Protein AF-0000000078093756 (afdb_homodimer)

InterPro domains:
  IPR000308 14-3-3 protein [PIRSF000868] (29-261)
  IPR000308 14-3-3 protein [PR00305] (63-92)
  IPR000308 14-3-3 protein [PR00305] (112-136)
  IPR000308 14-3-3 protein [PR00305] (143-165)
  IPR000308 14-3-3 protein [PR00305] (178-204)
  IPR000308 14-3-3 protein [PR00305] (205-231)
  IPR000308 14-3-3 protein [PR00305] (232-261)
  IPR000308 14-3-3 protein [PTHR18860] (31-261)
  IPR023410 14-3-3 domain [PF00244] (37-259)
  IPR023410 14-3-3 domain [SM00101] (31-264)
  IPR036815 14-3-3 domain superfamily [G3DSA:1.20.190.20] (9-263)
  IPR036815 14-3-3 domain superfamily [SSF48445] (30-261)

Organism: Rosa chinensis (NCBI:txid74649)

Radius of gyration: 27.7 Å; Cα contacts (8 Å, |Δi|>4): 606; chains: 2; bounding box: 70×72×60 Å

Sequence (528 aa):
MEYSLWLYDYNTLNSPNSSYLRSTMGFATEREKLVYTAKLAQEAERYDEMVDAIKIVANLDVELTLEERSYLSFGYKNVVDARRSSWRILSSTEQTEGAKGNNIHMKHLKKYRQTVESEISIICRDIISVLDSHLIPSTSDGESTVHYHKMKGDFYRYLAEIKAGDEKEEAIKQSKKAYFKALTVAEAELPPTNPIRLGAALHLSILYHEFLNNPETACRLTKIAFEEGTAEINTLNNEPYKNTLMALKLLRENYSLWTSQLPHMEYSLWLYDYNTLNSPNSSYLRSTMGFATEREKLVYTAKLAQEAERYDEMVDAIKIVANLDVELTLEERSYLSFGYKNVVDARRSSWRILSSTEQTEGAKGNNIHMKHLKKYRQTVESEISIICRDIISVLDSHLIPSTSDGESTVHYHKMKGDFYRYLAEIKAGDEKEEAIKQSKKAYFKALTVAEAELPPTNPIRLGAALHLSILYHEFLNNPETACRLTKIAFEEGTAEINTLNNEPYKNTLMALKLLRENYSLWTSQLPH

pLDDT: mean 87.07, std 21.56, range [21.48, 98.88]

Structure (mmCIF, N/CA/C/O backbone):
data_AF-0000000078093756-model_v1
#
loop_
_entity.id
_entity.type
_entity.pdbx_description
1 polymer 'Putative 14-3-3 protein'
#
loop_
_atom_site.group_PDB
_atom_site.id
_atom_site.type_symbol
_atom_site.label_atom_id
_atom_site.label_alt_id
_atom_site.label_comp_id
_atom_site.label_asym_id
_atom_site.label_entity_id
_atom_site.label_seq_id
_atom_site.pdbx_PDB_ins_code
_atom_site.Cartn_x
_atom_site.Cartn_y
_atom_site.Cartn_z
_atom_site.occupancy
_atom_site.B_iso_or_equiv
_atom_site.auth_seq_id
_atom_site.auth_comp_id
_atom_site.auth_asym_id
_atom_site.auth_atom_id
_atom_site.pdbx_PDB_model_num
ATOM 1 N N . MET A 1 1 ? -11.438 14.32 -4.203 1 23.97 1 MET A N 1
ATOM 2 C CA . MET A 1 1 ? -10.094 13.773 -4.027 1 23.97 1 MET A CA 1
ATOM 3 C C . MET A 1 1 ? -9.086 14.883 -3.756 1 23.97 1 MET A C 1
ATOM 5 O O . MET A 1 1 ? -8.828 15.719 -4.621 1 23.97 1 MET A O 1
ATOM 9 N N . GLU A 1 2 ? -9.055 15.297 -2.502 1 26.83 2 GLU A N 1
ATOM 10 C CA . GLU A 1 2 ? -8.203 16.391 -2.027 1 26.83 2 GLU A CA 1
ATOM 11 C C . GLU A 1 2 ? -6.742 16.156 -2.381 1 26.83 2 GLU A C 1
ATOM 13 O O . GLU A 1 2 ? -6.188 15.094 -2.064 1 26.83 2 GLU A O 1
ATOM 18 N N . TYR A 1 3 ? -6.242 16.828 -3.395 1 27.91 3 TYR A N 1
ATOM 19 C CA . TYR A 1 3 ? -4.867 16.766 -3.875 1 27.91 3 TYR A CA 1
ATOM 20 C C . TYR A 1 3 ? -3.904 17.359 -2.859 1 27.91 3 TYR A C 1
ATOM 22 O O . TYR A 1 3 ? -3.898 18.578 -2.645 1 27.91 3 TYR A O 1
ATOM 30 N N . SER A 1 4 ? -3.672 16.719 -1.747 1 29.34 4 SER A N 1
ATOM 31 C CA . SER A 1 4 ? -2.672 17.203 -0.806 1 29.34 4 SER A CA 1
ATOM 32 C C . SER A 1 4 ? -1.271 17.156 -1.409 1 29.34 4 SER A C 1
ATOM 34 O O . SER A 1 4 ? -0.851 16.109 -1.923 1 29.34 4 SER A O 1
ATOM 36 N N . LEU A 1 5 ? -0.742 18.219 -1.81 1 31.59 5 LEU A N 1
ATOM 37 C CA . LEU A 1 5 ? 0.537 18.516 -2.445 1 31.59 5 LEU A CA 1
ATOM 38 C C . LEU A 1 5 ? 1.694 18.25 -1.49 1 31.59 5 LEU A C 1
ATOM 40 O O . LEU A 1 5 ? 1.826 18.906 -0.461 1 31.59 5 LEU A O 1
ATOM 44 N N . TRP A 1 6 ? 2.072 17.141 -1.176 1 31.34 6 TRP A N 1
ATOM 45 C CA . TRP A 1 6 ? 3.328 17.078 -0.435 1 31.34 6 TRP A CA 1
ATOM 46 C C . TRP A 1 6 ? 4.508 17.438 -1.334 1 31.34 6 TRP A C 1
ATOM 48 O O . TRP A 1 6 ? 4.75 16.766 -2.344 1 31.34 6 TRP A O 1
ATOM 58 N N . LEU A 1 7 ? 4.93 18.672 -1.421 1 26.09 7 LEU A N 1
ATOM 59 C CA . LEU A 1 7 ? 6 19.312 -2.176 1 26.09 7 LEU A CA 1
ATOM 60 C C . LEU A 1 7 ? 7.367 18.844 -1.681 1 26.09 7 LEU A C 1
ATOM 62 O O . LEU A 1 7 ? 7.684 18.984 -0.498 1 26.09 7 LEU A O 1
ATOM 66 N N . TYR A 1 8 ? 8.047 17.875 -2.26 1 25.58 8 TYR A N 1
ATOM 67 C CA . TYR A 1 8 ? 9.391 17.422 -1.918 1 25.58 8 TYR A CA 1
ATOM 68 C C . TYR A 1 8 ? 10.438 18.406 -2.408 1 25.58 8 TYR A C 1
ATOM 70 O O . TYR A 1 8 ? 10.523 18.703 -3.605 1 25.58 8 TYR A O 1
ATOM 78 N N . ASP A 1 9 ? 10.891 19.438 -1.608 1 22.97 9 ASP A N 1
ATOM 79 C CA . ASP A 1 9 ? 11.969 20.359 -1.961 1 22.97 9 ASP A CA 1
ATOM 80 C C . ASP A 1 9 ? 13.336 19.703 -1.77 1 22.97 9 ASP A C 1
ATOM 82 O O . ASP A 1 9 ? 13.727 19.391 -0.645 1 22.97 9 ASP A O 1
ATOM 86 N N . TYR A 1 10 ? 14.062 19.047 -2.697 1 22.27 10 TYR A N 1
ATOM 87 C CA . TYR A 1 10 ? 15.406 18.5 -2.607 1 22.27 10 TYR A CA 1
ATOM 88 C C . TYR A 1 10 ? 16.453 19.609 -2.682 1 22.27 10 TYR A C 1
ATOM 90 O O . TYR A 1 10 ? 16.766 20.094 -3.768 1 22.27 10 TYR A O 1
ATOM 98 N N . ASN A 1 11 ? 16.516 20.609 -1.753 1 22.81 11 ASN A N 1
ATOM 99 C CA . ASN A 1 11 ? 17.578 21.594 -1.824 1 22.81 11 ASN A CA 1
ATOM 100 C C . ASN A 1 11 ? 18.938 20.969 -1.5 1 22.81 11 ASN A C 1
ATOM 102 O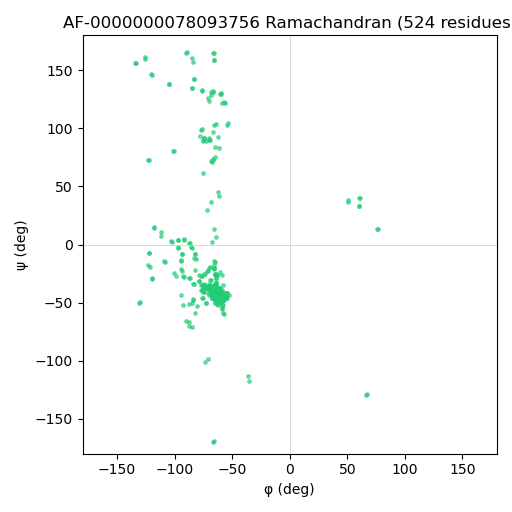 O . ASN A 1 11 ? 19.047 20.109 -0.616 1 22.81 11 ASN A O 1
ATOM 106 N N . THR A 1 12 ? 20.031 21.109 -2.295 1 21.48 12 THR A N 1
ATOM 107 C CA . THR A 1 12 ? 21.453 20.734 -2.307 1 21.48 12 THR A CA 1
ATOM 108 C C . THR A 1 12 ? 22.203 21.469 -1.196 1 21.48 12 THR A C 1
ATOM 110 O O . THR A 1 12 ? 22.453 22.672 -1.288 1 21.48 12 THR A O 1
ATOM 113 N N . LEU A 1 13 ? 22.078 21.156 0.071 1 22.5 13 LEU A N 1
ATOM 114 C CA . LEU A 1 13 ? 22.734 21.797 1.207 1 22.5 13 LEU A CA 1
ATOM 115 C C . LEU A 1 13 ? 24.25 21.703 1.084 1 22.5 13 LEU A C 1
ATOM 117 O O . LEU A 1 13 ? 24.781 20.641 0.742 1 22.5 13 LEU A O 1
ATOM 121 N N . ASN A 1 14 ? 24.984 22.812 1.24 1 21.72 14 ASN A N 1
ATOM 122 C CA . ASN A 1 14 ? 26.406 23.125 1.293 1 21.72 14 ASN A CA 1
ATOM 123 C C . ASN A 1 14 ? 27.047 22.594 2.57 1 21.72 14 ASN A C 1
ATOM 125 O O . ASN A 1 14 ? 26.438 22.625 3.641 1 21.72 14 ASN A O 1
ATOM 129 N N . SER A 1 15 ? 28.125 21.734 2.549 1 22.62 15 SER A N 1
ATOM 130 C CA . SER A 1 15 ? 28.953 20.953 3.457 1 22.62 15 SER A CA 1
ATOM 131 C C . SER A 1 15 ? 29.688 21.844 4.457 1 22.62 15 SER A C 1
ATOM 133 O O . SER A 1 15 ? 30.578 22.594 4.082 1 22.62 15 SER A O 1
ATOM 135 N N . PRO A 1 16 ? 29.031 22.281 5.637 1 22.39 16 PRO A N 1
ATOM 136 C CA . PRO A 1 16 ? 29.891 23.125 6.48 1 22.39 16 PRO A CA 1
ATOM 137 C C . PRO A 1 16 ? 31.078 22.344 7.066 1 22.39 16 PRO A C 1
ATOM 139 O O . PRO A 1 16 ? 31.078 21.109 7.047 1 22.39 16 PRO A O 1
ATOM 142 N N . ASN A 1 17 ? 31.969 22.953 8.133 1 22.97 17 ASN A N 1
ATOM 143 C CA . ASN A 1 17 ? 33.344 22.938 8.617 1 22.97 17 ASN A CA 1
ATOM 144 C C . ASN A 1 17 ? 33.562 21.781 9.594 1 22.97 17 ASN A C 1
ATOM 146 O O . ASN A 1 17 ? 32.625 21.328 10.25 1 22.97 17 ASN A O 1
ATOM 150 N N . SER A 1 18 ? 34.969 21.172 9.992 1 23.2 18 SER A N 1
ATOM 151 C CA . SER A 1 18 ? 35.781 19.984 10.234 1 23.2 18 SER A CA 1
ATOM 152 C C . SER A 1 18 ? 35.75 19.594 11.711 1 23.2 18 SER A C 1
ATOM 154 O O . SER A 1 18 ? 35.812 18.406 12.047 1 23.2 18 SER A O 1
ATOM 156 N N . SER A 1 19 ? 36 20.359 12.836 1 25.34 19 SER A N 1
ATOM 157 C CA . SER A 1 19 ? 36.844 20.031 13.992 1 25.34 19 SER A CA 1
ATOM 158 C C . SER A 1 19 ? 36.031 19.266 15.039 1 25.34 19 SER A C 1
ATOM 160 O O . SER A 1 19 ? 36.594 18.453 15.781 1 25.34 19 SER A O 1
ATOM 162 N N . TYR A 1 20 ? 35.031 19.812 15.711 1 28.39 20 TYR A N 1
ATOM 163 C CA . TYR A 1 20 ? 34.375 19.375 16.953 1 28.39 20 TYR A CA 1
ATOM 164 C C . TYR A 1 20 ? 33.75 18.016 16.781 1 28.39 20 TYR A C 1
ATOM 166 O O . TYR A 1 20 ? 32.531 17.906 16.641 1 28.39 20 TYR A O 1
ATOM 174 N N . LEU A 1 21 ? 34.375 16.984 16.109 1 25.34 21 LEU A N 1
ATOM 175 C CA . LEU A 1 21 ? 33.938 15.836 15.312 1 25.34 21 LEU A CA 1
ATOM 176 C C . LEU A 1 21 ? 33.969 14.562 16.141 1 25.34 21 LEU A C 1
ATOM 178 O O . LEU A 1 21 ? 33.375 13.555 15.766 1 25.34 21 LEU A O 1
ATOM 182 N N . ARG A 1 22 ? 34.812 14.406 17.266 1 31.42 22 ARG A N 1
ATOM 183 C CA . ARG A 1 22 ? 35.125 13.016 17.625 1 31.42 22 ARG A CA 1
ATOM 184 C C . ARG A 1 22 ? 34.031 12.438 18.516 1 31.42 22 ARG A C 1
ATOM 186 O O . ARG A 1 22 ? 33.656 11.273 18.375 1 31.42 22 ARG A O 1
ATOM 193 N N . SER A 1 23 ? 33.906 12.891 19.844 1 33.28 23 SER A N 1
ATOM 194 C CA . SER A 1 23 ? 33.062 12.32 20.859 1 33.28 23 SER A CA 1
ATOM 195 C C . SER A 1 23 ? 31.594 12.312 20.422 1 33.28 23 SER A C 1
ATOM 197 O O . SER A 1 23 ? 30.812 11.492 20.891 1 33.28 23 SER A O 1
ATOM 199 N N . THR A 1 24 ? 30.844 13.273 19.609 1 35.28 24 THR A N 1
ATOM 200 C CA . THR A 1 24 ? 29.672 13.688 18.844 1 35.28 24 THR A CA 1
ATOM 201 C C . THR A 1 24 ? 29.531 12.852 17.578 1 35.28 24 THR A C 1
ATOM 203 O O . THR A 1 24 ? 28.609 13.062 16.797 1 35.28 24 THR A O 1
ATOM 206 N N . MET A 1 25 ? 30.312 11.93 17.297 1 39.5 25 MET A N 1
ATOM 207 C CA . MET A 1 25 ? 30.531 11.055 16.156 1 39.5 25 MET A CA 1
ATOM 208 C C . MET A 1 25 ? 29.609 9.836 16.219 1 39.5 25 MET A C 1
ATOM 210 O O . MET A 1 25 ? 29.094 9.398 15.195 1 39.5 25 MET A O 1
ATOM 214 N N . GLY A 1 26 ? 29.641 9.164 17.469 1 41.94 26 GLY A N 1
ATOM 215 C CA . GLY A 1 26 ? 28.844 7.969 17.672 1 41.94 26 GLY A CA 1
ATOM 216 C C . GLY A 1 26 ? 27.359 8.203 17.438 1 41.94 26 GLY A C 1
ATOM 217 O O . GLY A 1 26 ? 26.688 7.371 16.812 1 41.94 26 GLY A O 1
ATOM 218 N N . PHE A 1 27 ? 26.766 9.156 18.234 1 45.47 27 PHE A N 1
ATOM 219 C CA . PHE A 1 27 ? 25.375 9.578 18.109 1 45.47 27 PHE A CA 1
ATOM 220 C C . PHE A 1 27 ? 25.078 10.031 16.688 1 45.47 27 PHE A C 1
ATOM 222 O O . PHE A 1 27 ? 24 9.766 16.156 1 45.47 27 PHE A O 1
ATOM 229 N N . ALA A 1 28 ? 26.062 10.812 16.078 1 53.06 28 ALA A N 1
ATOM 230 C CA . ALA A 1 28 ? 25.953 11.273 14.695 1 53.06 28 ALA A CA 1
ATOM 231 C C . ALA A 1 28 ? 25.875 10.094 13.734 1 53.06 28 ALA A C 1
ATOM 233 O O . ALA A 1 28 ? 25.078 10.102 12.789 1 53.06 28 ALA A O 1
ATOM 234 N N . THR A 1 29 ? 26.5 8.922 14.406 1 75.31 29 THR A N 1
ATOM 235 C CA . THR A 1 29 ? 26.547 7.766 13.523 1 75.31 29 THR A CA 1
ATOM 236 C C . THR A 1 29 ? 25.234 6.996 13.555 1 75.31 29 THR A C 1
ATOM 238 O O . THR A 1 29 ? 24.734 6.562 12.508 1 75.31 29 THR A O 1
ATOM 241 N N . GLU A 1 30 ? 24.594 7.008 14.867 1 87.62 30 GLU A N 1
ATOM 242 C CA . GLU A 1 30 ? 23.312 6.305 14.961 1 87.62 30 GLU A CA 1
ATOM 243 C C . GLU A 1 30 ? 22.188 7.094 14.297 1 87.62 30 GLU A C 1
ATOM 245 O O . GLU A 1 30 ? 21.344 6.52 13.617 1 87.62 30 GLU A O 1
ATOM 250 N N . ARG A 1 31 ? 22.281 8.43 14.477 1 93.81 31 ARG A N 1
ATOM 251 C CA . ARG A 1 31 ? 21.312 9.305 13.82 1 93.81 31 ARG A CA 1
ATOM 252 C C . ARG A 1 31 ? 21.391 9.18 12.305 1 93.81 31 ARG A C 1
ATOM 254 O O . ARG A 1 31 ? 20.359 9.055 11.633 1 93.81 31 ARG A O 1
ATOM 261 N N . GLU A 1 32 ? 22.547 9.125 11.867 1 92.38 32 GLU A N 1
ATOM 262 C CA . GLU A 1 32 ? 22.75 9 10.43 1 92.38 32 GLU A CA 1
ATOM 263 C C . GLU A 1 32 ? 22.234 7.668 9.906 1 92.38 32 GLU A C 1
ATOM 265 O O . GLU A 1 32 ? 21.656 7.602 8.82 1 92.38 32 GLU A O 1
ATOM 270 N N . LYS A 1 33 ? 22.453 6.68 10.711 1 92.31 33 LYS A N 1
ATOM 271 C CA . LYS A 1 33 ? 21.969 5.355 10.328 1 92.31 33 LYS A CA 1
ATOM 272 C C . LYS A 1 33 ? 20.438 5.32 10.289 1 92.31 33 LYS A C 1
ATOM 274 O O . LYS A 1 33 ? 19.844 4.711 9.398 1 92.31 33 LYS A O 1
ATOM 279 N N . LEU A 1 34 ? 19.828 5.938 11.25 1 96.06 34 LEU A N 1
ATOM 280 C CA . LEU A 1 34 ? 18.375 5.996 11.312 1 96.06 34 LEU A CA 1
ATOM 281 C C . LEU A 1 34 ? 17.812 6.773 10.133 1 96.06 34 LEU A C 1
ATOM 283 O O . LEU A 1 34 ? 16.812 6.363 9.539 1 96.06 34 LEU A O 1
ATOM 287 N N . VAL A 1 35 ? 18.453 7.867 9.805 1 96.88 35 VAL A N 1
ATOM 288 C CA . VAL A 1 35 ? 18.016 8.68 8.672 1 96.88 35 VAL A CA 1
ATOM 289 C C . VAL A 1 35 ? 18.203 7.895 7.375 1 96.88 35 VAL A C 1
ATOM 291 O O . VAL A 1 35 ? 17.328 7.922 6.5 1 96.88 35 VAL A O 1
ATOM 294 N N . TYR A 1 36 ? 19.281 7.184 7.312 1 95.44 36 TYR A N 1
ATOM 295 C CA . TYR A 1 36 ? 19.531 6.355 6.137 1 95.44 36 TYR A CA 1
ATOM 296 C C . TYR A 1 36 ? 18.5 5.238 6.031 1 95.44 36 TYR A C 1
ATOM 298 O O . TYR A 1 36 ? 18.016 4.926 4.938 1 95.44 36 TYR A O 1
ATOM 306 N N . THR A 1 37 ? 18.141 4.641 7.133 1 96.56 37 THR A N 1
ATOM 307 C CA . THR A 1 37 ? 17.094 3.615 7.164 1 96.56 37 THR A CA 1
ATOM 308 C C . THR A 1 37 ? 15.766 4.18 6.688 1 96.56 37 THR A C 1
ATOM 310 O O . THR A 1 37 ? 15.039 3.527 5.934 1 96.56 37 THR A O 1
ATOM 313 N N . ALA A 1 38 ? 15.445 5.348 7.137 1 97.94 38 ALA A N 1
ATOM 314 C CA . ALA A 1 38 ? 14.211 6.004 6.707 1 97.94 38 ALA A CA 1
ATOM 315 C C . ALA A 1 38 ? 14.203 6.223 5.199 1 97.94 38 ALA A C 1
ATOM 317 O O . ALA A 1 38 ? 13.172 6.039 4.543 1 97.94 38 ALA A O 1
ATOM 318 N N . LYS A 1 39 ? 15.32 6.613 4.691 1 97.25 39 LYS A N 1
ATOM 319 C CA . LYS A 1 39 ? 15.445 6.809 3.25 1 97.25 39 LYS A CA 1
ATOM 320 C C . LYS A 1 39 ? 15.188 5.512 2.492 1 97.25 39 LYS A C 1
ATOM 322 O O . LYS A 1 39 ? 14.422 5.488 1.532 1 97.25 39 LYS A O 1
ATOM 327 N N . LEU A 1 40 ? 15.82 4.406 2.936 1 97.12 40 LEU A N 1
ATOM 328 C CA . LEU A 1 40 ? 15.648 3.107 2.299 1 97.12 40 LEU A CA 1
ATOM 329 C C . LEU A 1 40 ? 14.195 2.65 2.387 1 97.12 40 LEU A C 1
ATOM 331 O O . LEU A 1 40 ? 13.641 2.13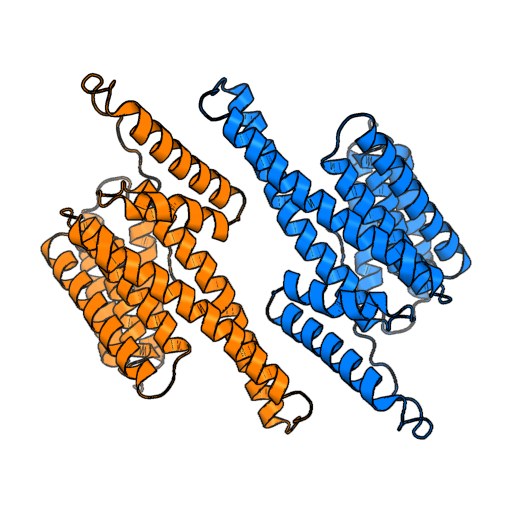1 1.415 1 97.12 40 LEU A O 1
ATOM 335 N N . ALA A 1 41 ? 13.625 2.85 3.533 1 98.25 41 ALA A N 1
ATOM 336 C CA . ALA A 1 41 ? 12.234 2.449 3.746 1 98.25 41 ALA A CA 1
ATOM 337 C C . ALA A 1 41 ? 11.297 3.23 2.836 1 98.25 41 ALA A C 1
ATOM 339 O O . ALA A 1 41 ? 10.32 2.678 2.314 1 98.25 41 ALA A O 1
ATOM 340 N N . GLN A 1 42 ? 11.555 4.5 2.668 1 98.12 42 GLN A N 1
ATOM 341 C CA . GLN A 1 42 ? 10.758 5.309 1.751 1 98.12 42 GLN A CA 1
ATOM 342 C C . GLN A 1 42 ? 10.844 4.773 0.325 1 98.12 42 GLN A C 1
ATOM 344 O O . GLN A 1 42 ? 9.82 4.586 -0.338 1 98.12 42 GLN A O 1
ATOM 349 N N . GLU A 1 43 ? 12.055 4.488 -0.093 1 97.19 43 GLU A N 1
ATOM 350 C CA . GLU A 1 43 ? 12.273 3.986 -1.447 1 97.19 43 GLU A CA 1
ATOM 351 C C . GLU A 1 43 ? 11.602 2.629 -1.646 1 97.19 43 GLU A C 1
ATOM 353 O O . GLU A 1 43 ? 11.062 2.348 -2.719 1 97.19 43 GLU A O 1
ATOM 358 N N . ALA A 1 44 ? 11.633 1.86 -0.617 1 97.81 44 ALA A N 1
ATOM 359 C CA . ALA A 1 44 ? 11.062 0.517 -0.672 1 97.81 44 ALA A CA 1
ATOM 360 C C . ALA A 1 44 ? 9.578 0.537 -0.336 1 97.81 44 ALA A C 1
ATOM 362 O O . ALA A 1 44 ? 8.938 -0.516 -0.245 1 97.81 44 ALA A O 1
ATOM 363 N N . GLU A 1 45 ? 9.016 1.694 -0.083 1 97.69 45 GLU A N 1
ATOM 364 C CA . GLU A 1 45 ? 7.605 1.926 0.215 1 97.69 45 GLU A CA 1
ATOM 365 C C . GLU A 1 45 ? 7.176 1.174 1.472 1 97.69 45 GLU A C 1
ATOM 367 O O . GLU A 1 45 ? 6.102 0.574 1.505 1 97.69 45 GLU A O 1
ATOM 372 N N . ARG A 1 46 ? 8.07 1.064 2.361 1 98 46 ARG A N 1
ATOM 373 C CA . ARG A 1 46 ? 7.816 0.501 3.684 1 98 46 ARG A CA 1
ATOM 374 C C . ARG A 1 46 ? 7.66 1.604 4.727 1 98 46 ARG A C 1
ATOM 376 O O . ARG A 1 46 ? 8.531 1.785 5.578 1 98 46 ARG A O 1
ATOM 383 N N . TYR A 1 47 ? 6.543 2.197 4.801 1 98.31 47 TYR A N 1
ATOM 384 C CA . TYR A 1 47 ? 6.344 3.475 5.477 1 98.31 47 TYR A CA 1
ATOM 385 C C . TYR A 1 47 ? 6.254 3.285 6.984 1 98.31 47 TYR A C 1
ATOM 387 O O . TYR A 1 47 ? 6.676 4.156 7.75 1 98.31 47 TYR A O 1
ATOM 395 N N . ASP A 1 48 ? 5.734 2.143 7.449 1 97.56 48 ASP A N 1
ATOM 396 C CA . ASP A 1 48 ? 5.719 1.899 8.883 1 97.56 48 ASP A CA 1
ATOM 397 C C . ASP A 1 48 ? 7.137 1.88 9.453 1 97.56 48 ASP A C 1
ATOM 399 O O . ASP A 1 48 ? 7.402 2.482 10.5 1 97.56 48 ASP A O 1
ATOM 403 N N . GLU A 1 49 ? 7.996 1.248 8.75 1 97.62 49 GLU A N 1
ATOM 404 C CA . GLU A 1 49 ? 9.391 1.188 9.18 1 97.62 49 GLU A CA 1
ATOM 405 C C . GLU A 1 49 ? 10.062 2.555 9.07 1 97.62 49 GLU A C 1
ATOM 407 O O . GLU A 1 49 ? 10.93 2.893 9.875 1 97.62 49 GLU A O 1
ATOM 412 N N . MET A 1 50 ? 9.664 3.258 7.992 1 98.12 50 MET A N 1
ATOM 413 C CA . MET A 1 50 ? 10.156 4.625 7.832 1 98.12 50 MET A CA 1
ATOM 414 C C . MET A 1 50 ? 9.844 5.465 9.062 1 98.12 50 MET A C 1
ATOM 416 O O . MET A 1 50 ? 10.734 6.121 9.617 1 98.12 50 MET A O 1
ATOM 420 N N . VAL A 1 51 ? 8.609 5.355 9.547 1 98.56 51 VAL A N 1
ATOM 421 C CA . VAL A 1 51 ? 8.156 6.121 10.703 1 98.56 51 VAL A CA 1
ATOM 422 C C . VAL A 1 51 ? 8.891 5.652 11.953 1 98.56 51 VAL A C 1
ATOM 424 O O . VAL A 1 51 ? 9.336 6.473 12.766 1 98.56 51 VAL A O 1
ATOM 427 N N . ASP A 1 52 ? 9.086 4.328 12.125 1 98.06 52 ASP A N 1
ATOM 428 C CA . ASP A 1 52 ? 9.789 3.785 13.289 1 98.06 52 ASP A CA 1
ATOM 429 C C . ASP A 1 52 ? 11.195 4.367 13.398 1 98.06 52 ASP A C 1
ATOM 431 O O . ASP A 1 52 ? 11.633 4.734 14.492 1 98.06 52 ASP A O 1
ATOM 435 N N . ALA A 1 53 ? 11.844 4.473 12.258 1 97.69 53 ALA A N 1
ATOM 436 C CA . ALA A 1 53 ? 13.227 4.949 12.242 1 97.69 53 ALA A CA 1
ATOM 437 C C . ALA A 1 53 ? 13.289 6.445 12.523 1 97.69 53 ALA A C 1
ATOM 439 O O . ALA A 1 53 ? 14.039 6.887 13.398 1 97.69 53 ALA A O 1
ATOM 440 N N . ILE A 1 54 ? 12.5 7.219 11.805 1 98.25 54 ILE A N 1
ATOM 441 C CA . ILE A 1 54 ? 12.625 8.672 11.875 1 98.25 54 ILE A CA 1
ATOM 442 C C . ILE A 1 54 ? 12.055 9.18 13.195 1 98.25 54 ILE A C 1
ATOM 444 O O . ILE A 1 54 ? 12.445 10.242 13.68 1 98.25 54 ILE A O 1
ATOM 448 N N . LYS A 1 55 ? 11.141 8.453 13.781 1 98.25 55 LYS A N 1
ATOM 449 C CA . LYS A 1 55 ? 10.562 8.844 15.062 1 98.25 55 LYS A CA 1
ATOM 450 C C . LYS A 1 55 ? 11.617 8.836 16.172 1 98.25 55 LYS A C 1
ATOM 452 O O . LYS A 1 55 ? 11.578 9.672 17.078 1 98.25 55 LYS A O 1
ATOM 457 N N . ILE A 1 56 ? 12.5 7.887 16.109 1 98 56 ILE A N 1
ATOM 458 C CA . ILE A 1 56 ? 13.586 7.836 17.094 1 98 56 ILE A CA 1
ATOM 459 C C . ILE A 1 56 ? 14.391 9.125 17.031 1 98 56 ILE A C 1
ATOM 461 O O . ILE A 1 56 ? 14.734 9.703 18.062 1 98 56 ILE A O 1
ATOM 465 N N . VAL A 1 57 ? 14.648 9.594 15.789 1 97.5 57 VAL A N 1
ATOM 466 C CA . VAL A 1 57 ? 15.383 10.836 15.594 1 97.5 57 VAL A CA 1
ATOM 467 C C . VAL A 1 57 ? 14.562 12.008 16.141 1 97.5 57 VAL A C 1
ATOM 469 O O . VAL A 1 57 ? 15.109 12.898 16.797 1 97.5 57 VAL A O 1
ATOM 472 N N . ALA A 1 58 ? 13.266 12 15.906 1 97.81 58 ALA A N 1
ATOM 473 C CA . ALA A 1 58 ? 12.375 13.078 16.328 1 97.81 58 ALA A CA 1
ATOM 474 C C . ALA A 1 58 ? 12.297 13.164 17.844 1 97.81 58 ALA A C 1
ATOM 476 O O . ALA A 1 58 ? 11.984 14.219 18.406 1 97.81 58 ALA A O 1
ATOM 477 N N . ASN A 1 59 ? 12.641 12.078 18.531 1 97.44 59 ASN A N 1
ATOM 478 C CA . ASN A 1 59 ? 12.516 12.016 19.984 1 97.44 59 ASN A CA 1
ATOM 479 C C . ASN A 1 59 ? 13.805 12.453 20.688 1 97.44 59 ASN A C 1
ATOM 481 O O . ASN A 1 59 ? 13.891 12.438 21.906 1 97.44 59 ASN A O 1
ATOM 485 N N . LEU A 1 60 ? 14.789 12.914 19.906 1 95.5 60 LEU A N 1
ATOM 486 C CA . LEU A 1 60 ? 16.094 13.273 20.469 1 95.5 60 LEU A CA 1
ATOM 487 C C . LEU A 1 60 ? 16.078 14.711 21 1 95.5 60 LEU A C 1
ATOM 489 O O . LEU A 1 60 ? 17.062 15.18 21.547 1 95.5 60 LEU A O 1
ATOM 493 N N . ASP A 1 61 ? 14.992 15.445 20.844 1 94.69 61 ASP A N 1
ATOM 494 C CA . ASP A 1 61 ? 14.828 16.812 21.312 1 94.69 61 ASP A CA 1
ATOM 495 C C . ASP A 1 61 ? 15.852 17.734 20.656 1 94.69 61 ASP A C 1
ATOM 497 O O . ASP A 1 61 ? 16.5 18.547 21.328 1 94.69 61 ASP A O 1
ATOM 501 N N . VAL A 1 62 ? 16.094 17.531 19.391 1 93.12 62 VAL A N 1
ATOM 502 C CA . VAL A 1 62 ? 16.953 18.391 18.578 1 93.12 62 VAL A CA 1
ATOM 503 C C . VAL A 1 62 ? 16.203 18.859 17.344 1 93.12 62 VAL A C 1
ATOM 505 O O . VAL A 1 62 ? 15.188 18.25 16.969 1 93.12 62 VAL A O 1
ATOM 508 N N . GLU A 1 63 ? 16.719 19.906 16.812 1 94.88 63 GLU A N 1
ATOM 509 C CA . GLU A 1 63 ? 16.156 20.406 15.555 1 94.88 63 GLU A CA 1
ATOM 510 C C . GLU A 1 63 ? 16.406 19.422 14.414 1 94.88 63 GLU A C 1
ATOM 512 O O . GLU A 1 63 ? 17.531 18.922 14.25 1 94.88 63 GLU A O 1
ATOM 517 N N . LEU A 1 64 ? 15.359 19.141 13.703 1 96.38 64 LEU A N 1
ATOM 518 C CA . LEU A 1 64 ? 15.5 18.25 12.562 1 96.38 64 LEU A CA 1
ATOM 519 C C . LEU A 1 64 ? 15.984 19 11.328 1 96.38 64 LEU A C 1
ATOM 521 O O . LEU A 1 64 ? 15.609 20.156 11.125 1 96.38 64 LEU A O 1
ATOM 525 N N . THR A 1 65 ? 16.844 18.328 10.57 1 94.81 65 THR A N 1
ATOM 526 C CA . THR A 1 65 ? 17.172 18.875 9.266 1 94.81 65 THR A CA 1
ATOM 527 C C . THR A 1 65 ? 15.953 18.859 8.344 1 94.81 65 THR A C 1
ATOM 529 O O . THR A 1 65 ? 14.945 18.234 8.656 1 94.81 65 THR A O 1
ATOM 532 N N . LEU A 1 66 ? 15.992 19.578 7.277 1 93.56 66 LEU A N 1
ATOM 533 C CA . LEU A 1 66 ? 14.906 19.609 6.297 1 93.56 66 LEU A CA 1
ATOM 534 C C . LEU A 1 66 ? 14.57 18.203 5.816 1 93.56 66 LEU A C 1
ATOM 536 O O . LEU A 1 66 ? 13.398 17.844 5.695 1 93.56 66 LEU A O 1
ATOM 540 N N . GLU A 1 67 ? 15.547 17.406 5.57 1 95.56 67 GLU A N 1
ATOM 541 C CA . GLU A 1 67 ? 15.367 16.031 5.094 1 95.56 67 GLU A CA 1
ATOM 542 C C . GLU A 1 67 ? 14.68 15.164 6.148 1 95.56 67 GLU A C 1
ATOM 544 O O . GLU A 1 67 ? 13.742 14.43 5.836 1 95.56 67 GLU A O 1
ATOM 549 N N . GLU A 1 68 ? 15.148 15.266 7.316 1 97.06 68 GLU A N 1
ATOM 550 C CA . GLU A 1 68 ? 14.578 14.492 8.422 1 97.06 68 GLU A CA 1
ATOM 551 C C . GLU A 1 68 ? 13.117 14.867 8.656 1 97.06 68 GLU A C 1
ATOM 553 O O . GLU A 1 68 ? 12.266 13.992 8.836 1 97.06 68 GLU A O 1
ATOM 558 N N . ARG A 1 69 ? 12.844 16.141 8.625 1 97.12 69 ARG A N 1
ATOM 559 C CA . ARG A 1 69 ? 11.484 16.641 8.805 1 97.12 69 ARG A CA 1
ATOM 560 C C . ARG A 1 69 ? 10.57 16.141 7.688 1 97.12 69 ARG A C 1
ATOM 562 O O . ARG A 1 69 ? 9.422 15.75 7.941 1 97.12 69 ARG A O 1
ATOM 569 N N . SER A 1 70 ? 11.086 16.125 6.531 1 96.38 70 SER A N 1
ATOM 570 C CA . SER A 1 70 ? 10.328 15.633 5.383 1 96.38 70 SER A CA 1
ATOM 571 C C . SER A 1 70 ? 10.008 14.148 5.527 1 96.38 70 SER A C 1
ATOM 573 O O . SER A 1 70 ? 8.883 13.719 5.238 1 96.38 70 SER A O 1
ATOM 575 N N . TYR A 1 71 ? 11.008 13.344 5.961 1 98 71 TYR A N 1
ATOM 576 C CA . TYR A 1 71 ? 10.773 11.922 6.184 1 98 71 TYR A CA 1
ATOM 577 C C . TYR A 1 71 ? 9.688 11.703 7.23 1 98 71 TYR A C 1
ATOM 579 O O . TYR A 1 71 ? 8.836 10.828 7.07 1 98 71 TYR A O 1
ATOM 587 N N . LEU A 1 72 ? 9.75 12.508 8.258 1 98.31 72 LEU A N 1
ATOM 588 C CA . LEU A 1 72 ? 8.773 12.375 9.336 1 98.31 72 LEU A CA 1
ATOM 589 C C . LEU A 1 72 ? 7.367 12.656 8.828 1 98.31 72 LEU A C 1
ATOM 591 O O . LEU A 1 72 ? 6.461 11.844 9.023 1 98.31 72 LEU A O 1
ATOM 595 N N . SER A 1 73 ? 7.195 13.773 8.164 1 98.06 73 SER A N 1
ATOM 596 C CA . SER A 1 73 ? 5.875 14.164 7.68 1 98.06 73 SER A CA 1
ATOM 597 C C . SER A 1 73 ? 5.363 13.203 6.617 1 98.06 73 SER A C 1
ATOM 599 O O . SER A 1 73 ? 4.203 12.789 6.652 1 98.06 73 SER A O 1
ATOM 601 N N . PHE A 1 74 ? 6.285 12.82 5.746 1 97.94 74 PHE A N 1
ATOM 602 C CA . PHE A 1 74 ? 5.93 11.922 4.656 1 97.94 74 PHE A CA 1
ATOM 603 C C . PHE A 1 74 ? 5.551 10.539 5.191 1 97.94 74 PHE A C 1
ATOM 605 O O . PHE A 1 74 ? 4.562 9.953 4.758 1 97.94 74 PHE A O 1
ATOM 612 N N . GLY A 1 75 ? 6.309 10.031 6.062 1 98.5 75 GLY A N 1
ATOM 613 C CA . GLY A 1 75 ? 6.043 8.727 6.645 1 98.5 75 GLY A CA 1
ATOM 614 C C . GLY A 1 75 ? 4.699 8.648 7.344 1 98.5 75 GLY A C 1
ATOM 615 O O . GLY A 1 75 ? 3.881 7.781 7.023 1 98.5 75 GLY A O 1
ATOM 616 N N . TYR A 1 76 ? 4.48 9.539 8.266 1 98.69 76 TYR A N 1
ATOM 617 C CA . TYR A 1 76 ? 3.229 9.531 9.016 1 98.69 76 TYR A CA 1
ATOM 618 C C . TYR A 1 76 ? 2.037 9.75 8.094 1 98.69 76 TYR A C 1
ATOM 620 O O . TYR A 1 76 ? 0.968 9.164 8.297 1 98.69 76 TYR A O 1
ATOM 628 N N . LYS A 1 77 ? 2.207 10.586 7.125 1 98.44 77 LYS A N 1
ATOM 629 C CA . LYS A 1 77 ? 1.122 10.836 6.18 1 98.44 77 LYS A CA 1
ATOM 630 C C . LYS A 1 77 ? 0.733 9.555 5.441 1 98.44 77 LYS A C 1
ATOM 632 O O . LYS A 1 77 ? -0.452 9.234 5.332 1 98.44 77 LYS A O 1
ATOM 637 N N . ASN A 1 78 ? 1.688 8.828 4.938 1 98.31 78 ASN A N 1
ATOM 638 C CA . ASN A 1 78 ? 1.403 7.609 4.188 1 98.31 78 ASN A CA 1
ATOM 639 C C . ASN A 1 78 ? 0.772 6.539 5.078 1 98.31 78 ASN A C 1
ATOM 641 O O . ASN A 1 78 ? -0.163 5.855 4.66 1 98.31 78 ASN A O 1
ATOM 645 N N . VAL A 1 79 ? 1.294 6.438 6.258 1 98.5 79 VAL A N 1
ATOM 646 C CA . VAL A 1 79 ? 0.784 5.426 7.176 1 98.5 79 VAL A CA 1
ATOM 647 C C . VAL A 1 79 ? -0.67 5.73 7.527 1 98.5 79 VAL A C 1
ATOM 649 O O . VAL A 1 79 ? -1.524 4.84 7.488 1 98.5 79 VAL A O 1
ATOM 652 N N . VAL A 1 80 ? -0.963 6.988 7.785 1 98.69 80 VAL A N 1
ATOM 653 C CA . VAL A 1 80 ? -2.322 7.332 8.195 1 98.69 80 VAL A CA 1
ATOM 654 C C . VAL A 1 80 ? -3.248 7.312 6.98 1 98.69 80 VAL A C 1
ATOM 656 O O . VAL A 1 80 ? -4.418 6.938 7.094 1 98.69 80 VAL A O 1
ATOM 659 N N . ASP A 1 81 ? -2.764 7.695 5.848 1 98.31 81 ASP A N 1
ATOM 660 C CA . ASP A 1 81 ? -3.58 7.742 4.641 1 98.31 81 ASP A CA 1
ATOM 661 C C . ASP A 1 81 ? -4.07 6.348 4.258 1 98.31 81 ASP A C 1
ATOM 663 O O . ASP A 1 81 ? -5.211 6.188 3.812 1 98.31 81 ASP A O 1
ATOM 667 N N . ALA A 1 82 ? -3.203 5.395 4.402 1 97.75 82 ALA A N 1
ATOM 668 C CA . ALA A 1 82 ? -3.605 4.023 4.109 1 97.75 82 ALA A CA 1
ATOM 669 C C . ALA A 1 82 ? -4.773 3.594 4.988 1 97.75 82 ALA A C 1
ATOM 671 O O . ALA A 1 82 ? -5.738 2.998 4.504 1 97.75 82 ALA A O 1
ATOM 672 N N . ARG A 1 83 ? -4.711 3.91 6.238 1 98.62 83 ARG A N 1
ATOM 673 C CA . ARG A 1 83 ? -5.77 3.541 7.168 1 98.62 83 ARG A CA 1
ATOM 674 C C . ARG A 1 83 ? -7.023 4.371 6.93 1 98.62 83 ARG A C 1
ATOM 676 O O . ARG A 1 83 ? -8.141 3.859 7.027 1 98.62 83 ARG A O 1
ATOM 683 N N . ARG A 1 84 ? -6.855 5.641 6.602 1 98.62 84 ARG A N 1
ATOM 684 C CA . ARG A 1 84 ? -8 6.492 6.301 1 98.62 84 ARG A CA 1
ATOM 685 C C . ARG A 1 84 ? -8.742 5.988 5.07 1 98.62 84 ARG A C 1
ATOM 687 O O . ARG A 1 84 ? -9.977 5.977 5.043 1 98.62 84 ARG A O 1
ATOM 694 N N . SER A 1 85 ? -8.008 5.582 4.078 1 98.44 85 SER A N 1
ATOM 695 C CA . SER A 1 85 ? -8.625 5.016 2.883 1 98.44 85 SER A CA 1
ATOM 696 C C . SER A 1 85 ? -9.438 3.768 3.217 1 98.44 85 SER A C 1
ATOM 698 O O . SER A 1 85 ? -10.562 3.611 2.748 1 98.44 85 SER A O 1
ATOM 700 N N . SER A 1 86 ? -8.812 2.906 3.992 1 98.44 86 SER A N 1
ATOM 701 C CA . SER A 1 86 ? -9.523 1.716 4.445 1 98.44 86 SER A CA 1
ATOM 702 C C . SER A 1 86 ? -10.812 2.086 5.184 1 98.44 86 SER A C 1
ATOM 704 O O . SER A 1 86 ? -11.859 1.491 4.941 1 98.44 86 SER A O 1
ATOM 706 N N . TRP A 1 87 ? -10.703 3.047 6.035 1 98.44 87 TRP A N 1
ATOM 707 C CA . TRP A 1 87 ? -11.828 3.482 6.848 1 98.44 87 TRP A CA 1
ATOM 708 C C . TRP A 1 87 ? -12.961 4.012 5.973 1 98.44 87 TRP A C 1
ATOM 710 O O . TRP A 1 87 ? -14.133 3.695 6.203 1 98.44 87 TRP A O 1
ATOM 720 N N . ARG A 1 88 ? -12.617 4.809 5 1 98.31 88 ARG A N 1
ATOM 721 C CA . ARG A 1 88 ? -13.633 5.383 4.117 1 98.31 88 ARG A CA 1
ATOM 722 C C . ARG A 1 88 ? -14.383 4.289 3.361 1 98.31 88 ARG A C 1
ATOM 724 O O . ARG A 1 88 ? -15.602 4.359 3.213 1 98.31 88 ARG A O 1
ATOM 731 N N . ILE A 1 89 ? -13.664 3.262 2.924 1 98 89 ILE A N 1
ATOM 732 C CA . ILE A 1 89 ? -14.273 2.152 2.199 1 98 89 ILE A CA 1
ATOM 733 C C . ILE A 1 89 ? -15.203 1.376 3.129 1 98 89 ILE A C 1
ATOM 735 O O . ILE A 1 89 ? -16.344 1.086 2.773 1 98 89 ILE A O 1
ATOM 739 N N . LEU A 1 90 ? -14.742 1.098 4.305 1 97.62 90 LEU A N 1
ATOM 740 C CA . LEU A 1 90 ? -15.531 0.33 5.262 1 97.62 90 LEU A CA 1
ATOM 741 C C . LEU A 1 90 ? -16.75 1.117 5.711 1 97.62 90 LEU A C 1
ATOM 743 O O . LEU A 1 90 ? -17.828 0.548 5.883 1 97.62 90 LEU A O 1
ATOM 747 N N . SER A 1 91 ? -16.5 2.42 5.859 1 96.69 91 SER A N 1
ATOM 748 C CA . SER A 1 91 ? -17.609 3.279 6.258 1 96.69 91 SER A CA 1
ATOM 749 C C . SER A 1 91 ? -18.688 3.33 5.176 1 96.69 91 SER A C 1
ATOM 751 O O . SER A 1 91 ? -19.875 3.252 5.477 1 96.69 91 SER A O 1
ATOM 753 N N . SER A 1 92 ? -18.266 3.447 3.992 1 96.25 92 SER A N 1
ATOM 754 C CA . SER A 1 92 ? -19.188 3.449 2.869 1 96.25 92 SER A CA 1
ATOM 755 C C . SER A 1 92 ? -19.938 2.123 2.766 1 96.25 92 SER A C 1
ATOM 757 O O . SER A 1 92 ? -21.141 2.1 2.533 1 96.25 92 SER A O 1
ATOM 759 N N . THR A 1 93 ? -19.266 0.987 2.922 1 95.38 93 THR A N 1
ATOM 760 C CA . THR A 1 93 ? -19.859 -0.34 2.885 1 95.38 93 THR A CA 1
ATOM 761 C C . THR A 1 93 ? -20.875 -0.501 4.012 1 95.38 93 THR A C 1
ATOM 763 O O . THR A 1 93 ? -21.953 -1.066 3.809 1 95.38 93 THR A O 1
ATOM 766 N N . GLU A 1 94 ? -20.531 -0.057 5.172 1 94.75 94 GLU A N 1
ATOM 767 C CA . GLU A 1 94 ? -21.438 -0.125 6.316 1 94.75 94 GLU A CA 1
ATOM 768 C C . GLU A 1 94 ? -22.734 0.632 6.039 1 94.75 94 GLU A C 1
ATOM 770 O O . GLU A 1 94 ? -23.828 0.137 6.336 1 94.75 94 GLU A O 1
ATOM 775 N N . GLN A 1 95 ? -22.578 1.792 5.453 1 93.44 95 GLN A N 1
ATOM 776 C CA . GLN A 1 95 ? -23.75 2.607 5.129 1 93.44 95 GLN A CA 1
ATOM 777 C C . GLN A 1 95 ? -24.609 1.928 4.074 1 93.44 95 GLN A C 1
ATOM 779 O O . GLN A 1 95 ? -25.844 1.88 4.207 1 93.44 95 GLN A O 1
ATOM 784 N N . THR A 1 96 ? -24 1.394 3.053 1 93.5 96 THR A N 1
ATOM 785 C CA . THR A 1 96 ? -24.719 0.748 1.96 1 93.5 96 THR A CA 1
ATOM 786 C C . THR A 1 96 ? -25.438 -0.506 2.451 1 93.5 96 THR A C 1
ATOM 788 O O . THR A 1 96 ? -26.594 -0.729 2.123 1 93.5 96 THR A O 1
ATOM 791 N N . GLU A 1 97 ? -24.766 -1.311 3.229 1 91.06 97 GLU A N 1
ATOM 792 C CA . GLU A 1 97 ? -25.375 -2.523 3.77 1 91.06 97 GLU A CA 1
ATOM 793 C C . GLU A 1 97 ? -26.5 -2.191 4.754 1 91.06 97 GLU A C 1
ATOM 795 O O . GLU A 1 97 ? -27.516 -2.893 4.812 1 91.06 97 GLU A O 1
ATOM 800 N N . GLY A 1 98 ? -26.281 -1.188 5.551 1 89 98 GLY A N 1
ATOM 801 C CA . GLY A 1 98 ? -27.328 -0.742 6.453 1 89 98 GLY A CA 1
ATOM 802 C C . GLY A 1 98 ? -28.578 -0.276 5.73 1 89 98 GLY A C 1
ATOM 803 O O . GLY A 1 98 ? -29.703 -0.583 6.152 1 89 98 GLY A O 1
ATOM 804 N N . ALA A 1 99 ? -28.422 0.367 4.641 1 90.19 99 ALA A N 1
ATOM 805 C CA . ALA A 1 99 ? -29.547 0.865 3.848 1 90.19 99 ALA A CA 1
ATOM 806 C C . ALA A 1 99 ? -30.312 -0.285 3.207 1 90.19 99 ALA A C 1
ATOM 808 O O . ALA A 1 99 ? -31.531 -0.197 3.023 1 90.19 99 ALA A O 1
ATOM 809 N N . LYS A 1 100 ? -29.625 -1.44 2.877 1 88.81 100 LYS A N 1
ATOM 810 C CA . LYS A 1 100 ? -30.234 -2.613 2.268 1 88.81 100 LYS A CA 1
ATOM 811 C C . LYS A 1 100 ? -30.906 -3.496 3.32 1 88.81 100 LYS A C 1
ATOM 813 O O . LYS A 1 100 ? -31.625 -4.43 2.984 1 88.81 100 LYS A O 1
ATOM 818 N N . GLY A 1 101 ? -30.703 -3.195 4.566 1 84.75 101 GLY A N 1
ATOM 819 C CA . GLY A 1 101 ? -31.281 -3.967 5.656 1 84.75 101 GLY A CA 1
ATOM 820 C C . GLY A 1 101 ? -30.562 -5.281 5.902 1 84.75 101 GLY A C 1
ATOM 821 O O . GLY A 1 101 ? -31.125 -6.207 6.477 1 84.75 101 GLY A O 1
ATOM 822 N N . ASN A 1 102 ? -29.391 -5.441 5.32 1 77.38 102 ASN A N 1
ATOM 823 C CA . ASN A 1 102 ? -28.609 -6.656 5.539 1 77.38 102 ASN A CA 1
ATOM 824 C C . ASN A 1 102 ? -27.938 -6.652 6.91 1 77.38 102 ASN A C 1
ATOM 826 O O . ASN A 1 102 ? -26.859 -6.07 7.078 1 77.38 102 ASN A O 1
ATOM 830 N N . ASN A 1 103 ? -28.516 -7.309 7.828 1 79.44 103 ASN A N 1
ATOM 831 C CA . ASN A 1 103 ? -28.062 -7.223 9.219 1 79.44 103 ASN A CA 1
ATOM 832 C C . ASN A 1 103 ? -27.141 -8.383 9.586 1 79.44 103 ASN A C 1
ATOM 834 O O . ASN A 1 103 ? -26.562 -8.398 10.664 1 79.44 103 ASN A O 1
ATOM 838 N N . ILE A 1 104 ? -26.969 -9.266 8.625 1 80.25 104 ILE A N 1
ATOM 839 C CA . ILE A 1 104 ? -26.266 -10.5 8.953 1 80.25 104 ILE A CA 1
ATOM 840 C C . ILE A 1 104 ? -24.828 -10.18 9.352 1 80.25 104 ILE A C 1
ATOM 842 O O . ILE A 1 104 ? -24.328 -10.695 10.359 1 80.25 104 ILE A O 1
ATOM 846 N N . HIS A 1 105 ? -24.266 -9.188 8.648 1 86.12 105 HIS A N 1
ATOM 847 C CA . HIS A 1 105 ? -22.844 -8.961 8.891 1 86.12 105 HIS A CA 1
ATOM 848 C C . HIS A 1 105 ? -22.594 -7.566 9.445 1 86.12 105 HIS A C 1
ATOM 850 O O . HIS A 1 105 ? -21.438 -7.129 9.539 1 86.12 105 HIS A O 1
ATOM 856 N N . MET A 1 106 ? -23.609 -6.91 9.891 1 90.88 106 MET A N 1
ATOM 857 C CA . MET A 1 106 ? -23.484 -5.512 10.297 1 90.88 106 MET A CA 1
ATOM 858 C C . MET A 1 106 ? -22.641 -5.375 11.547 1 90.88 106 MET A C 1
ATOM 860 O O . MET A 1 106 ? -21.812 -4.469 11.648 1 90.88 106 MET A O 1
ATOM 864 N N . LYS A 1 107 ? -22.875 -6.227 12.43 1 91.12 107 LYS A N 1
ATOM 865 C CA . LYS A 1 107 ? -22.094 -6.172 13.664 1 91.12 107 LYS A CA 1
ATOM 866 C C . LYS A 1 107 ? -20.609 -6.371 13.391 1 91.12 107 LYS A C 1
ATOM 868 O O . LYS A 1 107 ? -19.766 -5.656 13.938 1 91.12 107 LYS A O 1
ATOM 873 N N . HIS A 1 108 ? -20.328 -7.27 12.578 1 92.25 108 HIS A N 1
ATOM 874 C CA . HIS A 1 108 ? -18.953 -7.57 12.219 1 92.25 108 HIS A CA 1
ATOM 875 C C . HIS A 1 108 ? -18.328 -6.422 11.43 1 92.25 108 HIS A C 1
ATOM 877 O O . HIS A 1 108 ? -17.172 -6.051 11.68 1 92.25 108 HIS A O 1
ATOM 883 N N . LEU A 1 109 ? -19.031 -5.953 10.57 1 94.62 109 LEU A N 1
ATOM 884 C CA . LEU A 1 109 ? -18.578 -4.828 9.758 1 94.62 109 LEU A CA 1
ATOM 885 C C . LEU A 1 109 ? -18.297 -3.607 10.625 1 94.62 109 LEU A C 1
ATOM 887 O O . LEU A 1 109 ? -17.266 -2.951 10.461 1 94.62 109 LEU A O 1
ATOM 891 N N . LYS A 1 110 ? -19.156 -3.297 11.531 1 95.19 110 LYS A N 1
ATOM 892 C CA . LYS A 1 110 ? -18.984 -2.174 12.445 1 95.19 110 LYS A CA 1
ATOM 893 C C . LYS A 1 110 ? -17.734 -2.35 13.305 1 95.19 110 LYS A C 1
ATOM 895 O O . LYS A 1 110 ? -16.953 -1.407 13.484 1 95.19 110 LYS A O 1
ATOM 900 N N . LYS A 1 111 ? -17.547 -3.514 13.789 1 95.88 111 LYS A N 1
ATOM 901 C CA . LYS A 1 111 ? -16.375 -3.803 14.609 1 95.88 111 LYS A CA 1
ATOM 902 C C . LYS A 1 111 ? -15.094 -3.627 13.812 1 95.88 111 LYS A C 1
ATOM 904 O O . LYS A 1 111 ? -14.102 -3.092 14.32 1 95.88 111 LYS A O 1
ATOM 909 N N . TYR A 1 112 ? -15.117 -4.094 12.609 1 96.62 112 TYR A N 1
ATOM 910 C CA . TYR A 1 112 ? -13.953 -3.977 11.742 1 96.62 112 TYR A CA 1
ATOM 911 C C . TYR A 1 112 ? -13.641 -2.516 11.445 1 96.62 112 TYR A C 1
ATOM 913 O O . TYR A 1 112 ? -12.484 -2.09 11.539 1 96.62 112 TYR A O 1
ATOM 921 N N . ARG A 1 113 ? -14.641 -1.755 11.125 1 97.44 113 ARG A N 1
ATOM 922 C CA . ARG A 1 113 ? -14.484 -0.323 10.891 1 97.44 113 ARG A CA 1
ATOM 923 C C . ARG A 1 113 ? -13.914 0.371 12.125 1 97.44 113 ARG A C 1
ATOM 925 O O . ARG A 1 113 ? -13.023 1.212 12.016 1 97.44 113 ARG A O 1
ATOM 932 N N . GLN A 1 114 ? -14.367 0.018 13.297 1 97.75 114 GLN A N 1
ATOM 933 C CA . GLN A 1 114 ? -13.914 0.598 14.562 1 97.75 114 GLN A CA 1
ATOM 934 C C . GLN A 1 114 ? -12.453 0.251 14.828 1 97.75 114 GLN A C 1
ATOM 936 O O . GLN A 1 114 ? -11.719 1.055 15.406 1 97.75 114 GLN A O 1
ATOM 941 N N . THR A 1 115 ? -12.125 -0.943 14.445 1 98 115 THR A N 1
ATOM 942 C CA . THR A 1 115 ? -10.727 -1.349 14.586 1 98 115 THR A CA 1
ATOM 943 C C . THR A 1 115 ? -9.812 -0.434 13.781 1 98 115 THR A C 1
ATOM 945 O O . THR A 1 115 ? -8.789 0.029 14.289 1 98 115 THR A O 1
ATOM 948 N N . VAL A 1 116 ? -10.18 -0.156 12.57 1 98.25 116 VAL A N 1
ATOM 949 C CA . VAL A 1 116 ? -9.383 0.716 11.711 1 98.25 116 VAL A CA 1
ATOM 950 C C . VAL A 1 116 ? -9.383 2.135 12.273 1 98.25 116 VAL A C 1
ATOM 952 O O . VAL A 1 116 ? -8.359 2.822 12.242 1 98.25 116 VAL A O 1
ATOM 955 N N . GLU A 1 117 ? -10.5 2.574 12.82 1 98.19 117 GLU A N 1
ATOM 956 C CA . GLU A 1 117 ? -10.609 3.879 13.461 1 98.19 117 GLU A CA 1
ATOM 957 C C . GLU A 1 117 ? -9.617 4.004 14.617 1 98.19 117 GLU A C 1
ATOM 959 O O . GLU A 1 117 ? -8.969 5.043 14.781 1 98.19 117 GLU A O 1
ATOM 964 N N . SER A 1 118 ? -9.555 2.973 15.336 1 98.44 118 SER A N 1
ATOM 965 C CA . SER A 1 118 ? -8.625 2.965 16.469 1 98.44 118 SER A CA 1
ATOM 966 C C . SER A 1 118 ? -7.18 3.07 15.992 1 98.44 118 SER A C 1
ATOM 968 O O . SER A 1 118 ? -6.359 3.742 16.625 1 98.44 118 SER A O 1
ATOM 970 N N . GLU A 1 119 ? -6.895 2.389 14.906 1 98.56 119 GLU A N 1
ATOM 971 C CA . GLU A 1 119 ? -5.551 2.484 14.344 1 98.56 119 GLU A CA 1
ATOM 972 C C . GLU A 1 119 ? -5.227 3.918 13.938 1 98.56 119 GLU A C 1
ATOM 974 O O . GLU A 1 119 ? -4.137 4.418 14.227 1 98.56 119 GLU A O 1
ATOM 979 N N . ILE A 1 120 ? -6.152 4.586 13.281 1 98.81 120 ILE A N 1
ATOM 980 C CA . ILE A 1 120 ? -5.973 5.969 12.859 1 98.81 120 ILE A CA 1
ATOM 981 C C . ILE A 1 120 ? -5.723 6.852 14.078 1 98.81 120 ILE A C 1
ATOM 983 O O . ILE A 1 120 ? -4.801 7.672 14.086 1 98.81 120 ILE A O 1
ATOM 987 N N . SER A 1 121 ? -6.508 6.641 15.102 1 98.75 121 SER A N 1
ATOM 988 C CA . SER A 1 121 ? -6.402 7.434 16.312 1 98.75 121 SER A CA 1
ATOM 989 C C . SER A 1 121 ? -5.031 7.27 16.969 1 98.75 121 SER A C 1
ATOM 991 O O . SER A 1 121 ? -4.426 8.25 17.406 1 98.75 121 SER A O 1
ATOM 993 N N . ILE A 1 122 ? -4.586 6.047 17 1 98.69 122 ILE A N 1
ATOM 994 C CA . ILE A 1 122 ? -3.299 5.75 17.625 1 98.69 122 ILE A CA 1
ATOM 995 C C . ILE A 1 122 ? -2.182 6.457 16.859 1 98.69 122 ILE A C 1
ATOM 997 O O . ILE A 1 122 ? -1.302 7.074 17.453 1 98.69 122 ILE A O 1
ATOM 1001 N N . ILE A 1 123 ? -2.221 6.434 15.5 1 98.75 123 ILE A N 1
ATOM 1002 C CA . ILE A 1 123 ? -1.204 7.059 14.664 1 98.75 123 ILE A CA 1
ATOM 1003 C C . ILE A 1 123 ? -1.226 8.57 14.867 1 98.75 123 ILE A C 1
ATOM 1005 O O . ILE A 1 123 ? -0.177 9.195 15.055 1 98.75 123 ILE A O 1
ATOM 1009 N N . CYS A 1 124 ? -2.398 9.141 14.852 1 98.75 124 CYS A N 1
ATOM 1010 C CA . CYS A 1 124 ? -2.545 10.586 14.992 1 98.75 124 CYS A CA 1
ATOM 1011 C C . CYS A 1 124 ? -2.055 11.055 16.359 1 98.75 124 CYS A C 1
ATOM 1013 O O . CYS A 1 124 ? -1.302 12.023 16.453 1 98.75 124 CYS A O 1
ATOM 1015 N N . ARG A 1 125 ? -2.42 10.336 17.391 1 98.56 125 ARG A N 1
ATOM 1016 C CA . ARG A 1 125 ? -2.014 10.719 18.734 1 98.56 125 ARG A CA 1
ATOM 1017 C C . ARG A 1 125 ? -0.507 10.578 18.922 1 98.56 125 ARG A C 1
ATOM 1019 O O . ARG A 1 125 ? 0.118 11.367 19.625 1 98.56 125 ARG A O 1
ATOM 1026 N N . ASP A 1 126 ? 0.013 9.586 18.328 1 98.62 126 ASP A N 1
ATOM 1027 C CA . ASP A 1 126 ? 1.453 9.352 18.391 1 98.62 126 ASP A CA 1
ATOM 1028 C C . ASP A 1 126 ? 2.229 10.547 17.844 1 98.62 126 ASP A C 1
ATOM 1030 O O . ASP A 1 126 ? 3.078 11.109 18.531 1 98.62 126 ASP A O 1
ATOM 1034 N N . ILE A 1 127 ? 1.905 11.023 16.641 1 98.69 127 ILE A N 1
ATOM 1035 C CA . ILE A 1 127 ? 2.676 12.086 16.016 1 98.69 127 ILE A CA 1
ATOM 1036 C C . ILE A 1 127 ? 2.383 13.414 16.719 1 98.69 127 ILE A C 1
ATOM 1038 O O . ILE A 1 127 ? 3.273 14.258 16.859 1 98.69 127 ILE A O 1
ATOM 1042 N N . ILE A 1 128 ? 1.159 13.641 17.156 1 98.81 128 ILE A N 1
ATOM 1043 C CA . ILE A 1 128 ? 0.83 14.859 17.891 1 98.81 128 ILE A CA 1
ATOM 1044 C C . ILE A 1 128 ? 1.668 14.938 19.156 1 98.81 128 ILE A C 1
ATOM 1046 O O . ILE A 1 128 ? 2.189 16 19.5 1 98.81 128 ILE A O 1
ATOM 1050 N N . SER A 1 129 ? 1.803 13.805 19.797 1 98.69 129 SER A N 1
ATOM 1051 C CA . SER A 1 129 ? 2.615 13.758 21 1 98.69 129 SER A CA 1
ATOM 1052 C C . SER A 1 129 ? 4.078 14.07 20.703 1 98.69 129 SER A C 1
ATOM 1054 O O . SER A 1 129 ? 4.723 14.82 21.438 1 98.69 129 SER A O 1
ATOM 1056 N N . VAL A 1 130 ? 4.602 13.516 19.641 1 98.56 130 VAL A N 1
ATOM 1057 C CA . VAL A 1 130 ? 5.984 13.766 19.234 1 98.56 130 VAL A CA 1
ATOM 1058 C C . VAL A 1 130 ? 6.18 15.25 18.938 1 98.56 130 VAL A C 1
ATOM 1060 O O . VAL A 1 130 ? 7.176 15.844 19.344 1 98.56 130 VAL A O 1
ATOM 1063 N N . LEU A 1 131 ? 5.23 15.844 18.25 1 98.62 131 LEU A N 1
ATOM 1064 C CA . LEU A 1 131 ? 5.301 17.266 17.922 1 98.62 131 LEU A CA 1
ATOM 1065 C C . LEU A 1 131 ? 5.293 18.125 19.188 1 98.62 131 LEU A C 1
ATOM 1067 O O . LEU A 1 131 ? 6.164 18.969 19.359 1 98.62 131 LEU A O 1
ATOM 1071 N N . ASP A 1 132 ? 4.41 17.859 20.078 1 98.25 132 ASP A N 1
ATOM 1072 C CA . ASP A 1 132 ? 4.18 18.703 21.25 1 98.25 132 ASP A CA 1
ATOM 1073 C C . ASP A 1 132 ? 5.297 18.531 22.266 1 98.25 132 ASP A C 1
ATOM 1075 O O . ASP A 1 132 ? 5.695 19.5 22.922 1 98.25 132 ASP A O 1
ATOM 1079 N N . SER A 1 133 ? 5.828 17.312 22.375 1 98.12 133 SER A N 1
ATOM 1080 C CA . SER A 1 133 ? 6.742 17.016 23.469 1 98.12 133 SER A CA 1
ATOM 1081 C C . SER A 1 133 ? 8.195 17.219 23.047 1 98.12 133 SER A C 1
ATOM 1083 O O . SER A 1 133 ? 9.062 17.469 23.891 1 98.12 133 SER A O 1
ATOM 1085 N N . HIS A 1 134 ? 8.438 17.156 21.766 1 97.81 134 HIS A N 1
ATOM 1086 C CA . HIS A 1 134 ? 9.844 17.125 21.375 1 97.81 134 HIS A CA 1
ATOM 1087 C C . HIS A 1 134 ? 10.141 18.156 20.297 1 97.81 134 HIS A C 1
ATOM 1089 O O . HIS A 1 134 ? 11.008 19.016 20.484 1 97.81 134 HIS A O 1
ATOM 1095 N N . LEU A 1 135 ? 9.406 18.219 19.266 1 98.25 135 LEU A N 1
ATOM 1096 C CA . LEU A 1 135 ? 9.82 18.969 18.078 1 98.25 135 LEU A CA 1
ATOM 1097 C C . LEU A 1 135 ? 9.477 20.453 18.219 1 98.25 135 LEU A C 1
ATOM 1099 O O . LEU A 1 135 ? 10.336 21.312 17.984 1 98.25 135 LEU A O 1
ATOM 1103 N N . ILE A 1 136 ? 8.258 20.781 18.625 1 97.94 136 ILE A N 1
ATOM 1104 C CA . ILE A 1 136 ? 7.84 22.172 18.734 1 97.94 136 ILE A CA 1
ATOM 1105 C C . ILE A 1 136 ? 8.68 22.875 19.797 1 97.94 136 ILE A C 1
ATOM 1107 O O . ILE A 1 136 ? 9.219 23.953 19.547 1 97.94 136 ILE A O 1
ATOM 1111 N N . PRO A 1 137 ? 8.969 22.234 20.922 1 97.19 137 PRO A N 1
ATOM 1112 C CA . PRO A 1 137 ? 9.781 22.906 21.938 1 97.19 137 PRO A CA 1
ATOM 1113 C C . PRO A 1 137 ? 11.25 23.047 21.531 1 97.19 137 PRO A C 1
ATOM 1115 O O . PRO A 1 137 ? 11.953 23.922 22.031 1 97.19 137 PRO A O 1
ATOM 1118 N N . SER A 1 138 ? 11.688 22.219 20.641 1 95.44 138 SER A N 1
ATOM 1119 C CA . SER A 1 138 ? 13.102 22.203 20.297 1 95.44 138 SER A CA 1
ATOM 1120 C C . SER A 1 138 ? 13.383 23.016 19.047 1 95.44 138 SER A C 1
ATOM 1122 O O . SER A 1 138 ? 14.508 23.047 18.547 1 95.44 138 SER A O 1
ATOM 1124 N N . THR A 1 139 ? 12.352 23.672 18.5 1 94.12 139 THR A N 1
ATOM 1125 C CA . THR A 1 139 ? 12.539 24.375 17.234 1 94.12 139 THR A CA 1
ATOM 1126 C C . THR A 1 139 ? 12.609 25.875 17.453 1 94.12 139 THR A C 1
ATOM 1128 O O . THR A 1 139 ? 11.906 26.422 18.312 1 94.12 139 THR A O 1
ATOM 1131 N N . SER A 1 140 ? 13.539 26.531 16.75 1 89.62 140 SER A N 1
ATOM 1132 C CA . SER A 1 140 ? 13.648 27.984 16.797 1 89.62 140 SER A CA 1
ATOM 1133 C C . SER A 1 140 ? 13.523 28.594 15.406 1 89.62 140 SER A C 1
ATOM 1135 O O . SER A 1 140 ? 13.398 29.812 15.266 1 89.62 140 SER A O 1
ATOM 1137 N N . ASP A 1 141 ? 13.5 27.719 14.453 1 91.06 141 ASP A N 1
ATOM 1138 C CA . ASP A 1 141 ? 13.406 28.156 13.055 1 91.06 141 ASP A CA 1
ATOM 1139 C C . ASP A 1 141 ? 11.953 28.391 12.656 1 91.06 141 ASP A C 1
ATOM 1141 O O . ASP A 1 141 ? 11.062 27.609 12.992 1 91.06 141 ASP A O 1
ATOM 1145 N N . GLY A 1 142 ? 11.688 29.484 11.992 1 93.88 142 GLY A N 1
ATOM 1146 C CA . GLY A 1 142 ? 10.336 29.859 11.594 1 93.88 142 GLY A CA 1
ATOM 1147 C C . GLY A 1 142 ? 9.68 28.828 10.68 1 93.88 142 GLY A C 1
ATOM 1148 O O . GLY A 1 142 ? 8.531 28.453 10.898 1 93.88 142 GLY A O 1
ATOM 1149 N N . GLU A 1 143 ? 10.367 28.391 9.664 1 95.06 143 GLU A N 1
ATOM 1150 C CA . GLU A 1 143 ? 9.82 27.438 8.695 1 95.06 143 GLU A CA 1
ATOM 1151 C C . GLU A 1 143 ? 9.453 26.125 9.367 1 95.06 143 GLU A C 1
ATOM 1153 O O . GLU A 1 143 ? 8.391 25.562 9.102 1 95.06 143 GLU A O 1
ATOM 1158 N N . SER A 1 144 ? 10.305 25.672 10.273 1 96.75 144 SER A N 1
ATOM 1159 C CA . SER A 1 144 ? 10.039 24.438 10.992 1 96.75 144 SER A CA 1
ATOM 1160 C C . SER A 1 144 ? 8.836 24.578 11.922 1 96.75 144 SER A C 1
ATOM 1162 O O . SER A 1 144 ? 8.008 23.672 12.023 1 96.75 144 SER A O 1
ATOM 1164 N N . THR A 1 145 ? 8.797 25.734 12.516 1 97.69 145 THR A N 1
ATOM 1165 C CA . THR A 1 145 ? 7.676 25.984 13.422 1 97.69 145 THR A CA 1
ATOM 1166 C C . THR A 1 145 ? 6.352 25.922 12.672 1 97.69 145 THR A C 1
ATOM 1168 O O . THR A 1 145 ? 5.402 25.281 13.125 1 97.69 145 THR A O 1
ATOM 1171 N N . VAL A 1 146 ? 6.285 26.562 11.508 1 98.06 146 VAL A N 1
ATOM 1172 C CA . VAL A 1 146 ? 5.082 26.562 10.688 1 98.06 146 VAL A CA 1
ATOM 1173 C C . VAL A 1 146 ? 4.754 25.125 10.266 1 98.06 146 VAL A C 1
ATOM 1175 O O . VAL A 1 146 ? 3.604 24.688 10.359 1 98.06 146 VAL A O 1
ATOM 1178 N N . HIS A 1 147 ? 5.781 24.422 9.859 1 97.94 147 HIS A N 1
ATOM 1179 C CA . HIS A 1 147 ? 5.617 23.047 9.398 1 97.94 147 HIS A CA 1
ATOM 1180 C C . HIS A 1 147 ? 5.016 22.156 10.484 1 97.94 147 HIS A C 1
ATOM 1182 O O . HIS A 1 147 ? 4.078 21.406 10.227 1 97.94 147 HIS A O 1
ATOM 1188 N N . TYR A 1 148 ? 5.492 22.266 11.695 1 98.56 148 TYR A N 1
ATOM 1189 C C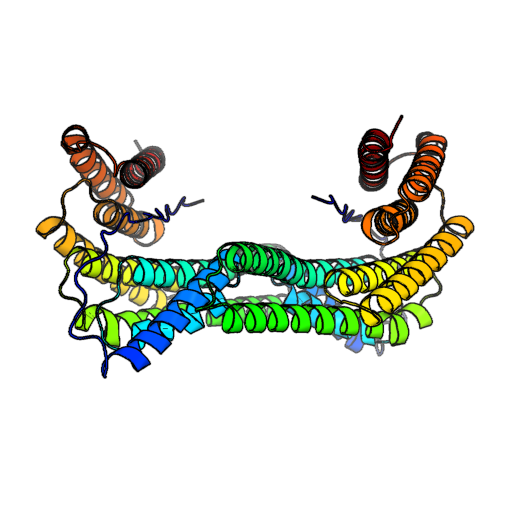A . TYR A 1 148 ? 5.062 21.391 12.781 1 98.56 148 TYR A CA 1
ATOM 1190 C C . TYR A 1 148 ? 3.633 21.719 13.203 1 98.56 148 TYR A C 1
ATOM 1192 O O . TYR A 1 148 ? 2.836 20.812 13.453 1 98.56 148 TYR A O 1
ATOM 1200 N N . HIS A 1 149 ? 3.35 22.953 13.281 1 98.69 149 HIS A N 1
ATOM 1201 C CA . HIS A 1 149 ? 1.986 23.312 13.656 1 98.69 149 HIS A CA 1
ATOM 1202 C C . HIS A 1 149 ? 0.998 22.938 12.562 1 98.69 149 HIS A C 1
ATOM 1204 O O . HIS A 1 149 ? -0.127 22.516 12.852 1 98.69 149 HIS A O 1
ATOM 1210 N N . LYS A 1 150 ? 1.384 23.094 11.289 1 98.62 150 LYS A N 1
ATOM 1211 C CA . LYS A 1 150 ? 0.543 22.625 10.188 1 98.62 150 LYS A CA 1
ATOM 1212 C C . LYS A 1 150 ? 0.288 21.125 10.281 1 98.62 150 LYS A C 1
ATOM 1214 O O . LYS A 1 150 ? -0.848 20.672 10.133 1 98.62 150 LYS A O 1
ATOM 1219 N N . MET A 1 151 ? 1.339 20.375 10.523 1 98.69 151 MET A N 1
ATOM 1220 C CA . MET A 1 151 ? 1.233 18.922 10.68 1 98.69 151 MET A CA 1
ATOM 1221 C C . MET A 1 151 ? 0.281 18.562 11.812 1 98.69 151 MET A C 1
ATOM 1223 O O . MET A 1 151 ? -0.545 17.672 11.672 1 98.69 151 MET A O 1
ATOM 1227 N N . LYS A 1 152 ? 0.449 19.312 12.938 1 98.75 152 LYS A N 1
ATOM 1228 C CA . LYS A 1 152 ? -0.439 19.094 14.078 1 98.75 152 LYS A CA 1
ATOM 1229 C C . LYS A 1 152 ? -1.897 19.312 13.688 1 98.75 152 LYS A C 1
ATOM 1231 O O . LYS A 1 152 ? -2.77 18.516 14.039 1 98.75 152 LYS A O 1
ATOM 1236 N N . GLY A 1 153 ? -2.158 20.375 12.977 1 98.81 153 GLY A N 1
ATOM 1237 C CA . GLY A 1 153 ? -3.498 20.641 12.477 1 98.81 153 GLY A CA 1
ATOM 1238 C C . GLY A 1 153 ? -4.02 19.531 11.578 1 98.81 153 GLY A C 1
ATOM 1239 O O . GLY A 1 153 ? -5.184 19.141 11.688 1 98.81 153 GLY A O 1
ATOM 1240 N N . ASP A 1 154 ? -3.172 19.047 10.703 1 98.75 154 ASP A N 1
ATOM 1241 C CA . ASP A 1 154 ? -3.549 17.984 9.781 1 98.75 154 ASP A CA 1
ATOM 1242 C C . ASP A 1 154 ? -4.008 16.734 10.539 1 98.75 154 ASP A C 1
ATOM 1244 O O . ASP A 1 154 ? -5.059 16.172 10.227 1 98.75 154 ASP A O 1
ATOM 1248 N N . PHE A 1 155 ? -3.285 16.328 11.477 1 98.88 155 PHE A N 1
ATOM 1249 C CA . PHE A 1 155 ? -3.559 15.047 12.125 1 98.88 155 PHE A CA 1
ATOM 1250 C C . PHE A 1 155 ? -4.742 15.156 13.07 1 98.88 155 PHE A C 1
ATOM 1252 O O . PHE A 1 155 ? -5.477 14.188 13.281 1 98.88 155 PHE A O 1
ATOM 1259 N N . TYR A 1 156 ? -4.992 16.391 13.625 1 98.81 156 TYR A N 1
ATOM 1260 C CA . TYR A 1 156 ? -6.254 16.594 14.328 1 98.81 156 TYR A CA 1
ATOM 1261 C C . TYR A 1 156 ? -7.43 16.562 13.359 1 98.81 156 TYR A C 1
ATOM 1263 O O . TYR A 1 156 ? -8.516 16.094 13.703 1 98.81 156 TYR A O 1
ATOM 1271 N N . ARG A 1 157 ? -7.211 17.109 12.195 1 98.69 157 ARG A N 1
ATOM 1272 C CA . ARG A 1 157 ? -8.258 17.047 11.172 1 98.69 157 ARG A CA 1
ATOM 1273 C C . ARG A 1 157 ? -8.578 15.609 10.812 1 98.69 157 ARG A C 1
ATOM 1275 O O . ARG A 1 157 ? -9.742 15.25 10.625 1 98.69 157 ARG A O 1
ATOM 1282 N N . TYR A 1 158 ? -7.539 14.727 10.734 1 98.69 158 TYR A N 1
ATOM 1283 C CA . TYR A 1 158 ? -7.762 13.312 10.453 1 98.69 158 TYR A CA 1
ATOM 1284 C C . TYR A 1 158 ? -8.531 12.648 11.586 1 98.69 158 TYR A C 1
ATOM 1286 O O . TYR A 1 158 ? -9.383 11.789 11.344 1 98.69 158 TYR A O 1
ATOM 1294 N N . LEU A 1 159 ? -8.25 13.094 12.805 1 98.69 159 LEU A N 1
ATOM 1295 C CA . LEU A 1 159 ? -9.016 12.594 13.945 1 98.69 159 LEU A CA 1
ATOM 1296 C C . LEU A 1 159 ? -10.477 13.016 13.836 1 98.69 159 LEU A C 1
ATOM 1298 O O . LEU A 1 159 ? -11.375 12.211 14.102 1 98.69 159 LEU A O 1
ATOM 1302 N N . ALA A 1 160 ? -10.711 14.227 13.422 1 98.44 160 ALA A N 1
ATOM 1303 C CA . ALA A 1 160 ? -12.07 14.758 13.312 1 98.44 160 ALA A CA 1
ATOM 1304 C C . ALA A 1 160 ? -12.875 13.992 12.266 1 98.44 160 ALA A C 1
ATOM 1306 O O . ALA A 1 160 ? -14.094 13.883 12.383 1 98.44 160 ALA A O 1
ATOM 1307 N N . GLU A 1 161 ? -12.234 13.461 11.297 1 97.62 161 GLU A N 1
ATOM 1308 C CA . GLU A 1 161 ? -12.875 12.719 10.211 1 97.62 161 GLU A CA 1
ATOM 1309 C C . GLU A 1 161 ? -13.539 11.453 10.734 1 97.62 161 GLU A C 1
ATOM 1311 O O . GLU A 1 161 ? -14.586 11.039 10.219 1 97.62 161 GLU A O 1
ATOM 1316 N N . ILE A 1 162 ? -12.977 10.812 11.75 1 98 162 ILE A N 1
ATOM 1317 C CA . ILE A 1 162 ? -13.43 9.484 12.141 1 98 162 ILE A CA 1
ATOM 1318 C C . ILE A 1 162 ? -14.18 9.562 13.469 1 98 162 ILE A C 1
ATOM 1320 O O . ILE A 1 162 ? -14.82 8.594 13.883 1 98 162 ILE A O 1
ATOM 1324 N N . LYS A 1 163 ? -14.023 10.719 14.172 1 97.12 163 LYS A N 1
ATOM 1325 C CA . LYS A 1 163 ? -14.656 10.852 15.477 1 97.12 163 LYS A CA 1
ATOM 1326 C C . LYS A 1 163 ? -16.062 11.438 15.352 1 97.12 163 LYS A C 1
ATOM 1328 O O . LYS A 1 163 ? -16.453 11.914 14.289 1 97.12 163 LYS A O 1
ATOM 1333 N N . ALA A 1 164 ? -16.812 11.289 16.469 1 95.19 164 ALA A N 1
ATOM 1334 C CA . ALA A 1 164 ? -18.188 11.797 16.516 1 95.19 164 ALA A CA 1
ATOM 1335 C C . ALA A 1 164 ? -18.453 12.562 17.797 1 95.19 164 ALA A C 1
ATOM 1337 O O . ALA A 1 164 ? -17.672 12.453 18.766 1 95.19 164 ALA A O 1
ATOM 1338 N N . GLY A 1 165 ? -19.422 13.461 17.781 1 96.06 165 GLY A N 1
ATOM 1339 C CA . GLY A 1 165 ? -19.859 14.164 18.984 1 96.06 165 GLY A CA 1
ATOM 1340 C C . GLY A 1 165 ? -18.812 15.094 19.547 1 96.06 165 GLY A C 1
ATOM 1341 O O . GLY A 1 165 ? -18.219 15.891 18.812 1 96.06 165 GLY A O 1
ATOM 1342 N N . ASP A 1 166 ? -18.547 14.961 20.812 1 97.38 166 ASP A N 1
ATOM 1343 C CA . ASP A 1 166 ? -17.656 15.875 21.531 1 97.38 166 ASP A CA 1
ATOM 1344 C C . ASP A 1 166 ? -16.203 15.68 21.094 1 97.38 166 ASP A C 1
ATOM 1346 O O . ASP A 1 166 ? -15.445 16.641 21 1 97.38 166 ASP A O 1
ATOM 1350 N N . GLU A 1 167 ? -15.914 14.469 20.828 1 97.44 167 GLU A N 1
ATOM 1351 C CA . GLU A 1 167 ? -14.547 14.188 20.406 1 97.44 167 GLU A CA 1
ATOM 1352 C C . GLU A 1 167 ? -14.242 14.805 19.047 1 97.44 167 GLU A C 1
ATOM 1354 O O . GLU A 1 167 ? -13.133 15.273 18.812 1 97.44 167 GLU A O 1
ATOM 1359 N N . LYS A 1 168 ? -15.203 14.812 18.172 1 98.06 168 LYS A N 1
ATOM 1360 C CA . LYS A 1 168 ? -15.047 15.445 16.859 1 98.06 168 LYS A CA 1
ATOM 1361 C C . LYS A 1 168 ? -14.906 16.953 17 1 98.06 168 LYS A C 1
ATOM 1363 O O . LYS A 1 168 ? -14.016 17.562 16.391 1 98.06 168 LYS A O 1
ATOM 1368 N N . GLU A 1 169 ? -15.695 17.531 17.797 1 98.06 169 GLU A N 1
ATOM 1369 C CA . GLU A 1 169 ? -15.656 18.984 18 1 98.06 169 GLU A CA 1
ATOM 1370 C C . GLU A 1 169 ? -14.32 19.422 18.594 1 98.06 169 GLU A C 1
ATOM 1372 O O . GLU A 1 169 ? -13.758 20.438 18.188 1 98.06 169 GLU A O 1
ATOM 1377 N N . GLU A 1 170 ? -13.898 18.609 19.547 1 98.5 170 GLU A N 1
ATOM 1378 C CA . GLU A 1 170 ? -12.625 18.922 20.172 1 98.5 170 GLU A CA 1
ATOM 1379 C C . GLU A 1 170 ? -11.477 18.797 19.172 1 98.5 170 GLU A C 1
ATOM 1381 O O . GLU A 1 170 ? -10.57 19.641 19.156 1 98.5 170 GLU A O 1
ATOM 1386 N N . ALA A 1 171 ? -11.5 17.781 18.375 1 98.69 171 ALA A N 1
ATOM 1387 C CA . ALA A 1 171 ? -10.477 17.609 17.344 1 98.69 171 ALA A CA 1
ATOM 1388 C C . ALA A 1 171 ? -10.477 18.766 16.359 1 98.69 171 ALA A C 1
ATOM 1390 O O . ALA A 1 171 ? -9.414 19.25 15.961 1 98.69 171 ALA A O 1
ATOM 1391 N N . ILE A 1 172 ? -11.664 19.203 15.992 1 98.69 172 ILE A N 1
ATOM 1392 C CA . ILE A 1 172 ? -11.805 20.328 15.07 1 98.69 172 ILE A CA 1
ATOM 1393 C C . ILE A 1 172 ? -11.219 21.594 15.703 1 98.69 172 ILE A C 1
ATOM 1395 O O . ILE A 1 172 ? -10.484 22.328 15.055 1 98.69 172 ILE A O 1
ATOM 1399 N N . LYS A 1 173 ? -11.523 21.797 16.922 1 98.62 173 LYS A N 1
ATOM 1400 C CA . LYS A 1 173 ? -11.031 22.969 17.641 1 98.62 173 LYS A CA 1
ATOM 1401 C C . LYS A 1 173 ? -9.5 22.969 17.719 1 98.62 173 LYS A C 1
ATOM 1403 O O . LYS A 1 173 ? -8.859 23.984 17.469 1 98.62 173 LYS A O 1
ATOM 1408 N N . GLN A 1 174 ? -8.969 21.828 18.047 1 98.75 174 GLN A N 1
ATOM 1409 C CA . GLN A 1 174 ? -7.52 21.703 18.156 1 98.75 174 GLN A CA 1
ATOM 1410 C C . GLN A 1 174 ? -6.859 21.875 16.781 1 98.75 174 GLN A C 1
ATOM 1412 O O . GLN A 1 174 ? -5.793 22.484 16.672 1 98.75 174 GLN A O 1
ATOM 1417 N N . SER A 1 175 ? -7.465 21.328 15.773 1 98.81 175 SER A N 1
ATOM 1418 C CA . SER A 1 175 ? -6.973 21.5 14.414 1 98.81 175 SER A CA 1
ATOM 1419 C C . SER A 1 175 ? -6.934 22.969 14.016 1 98.81 175 SER A C 1
ATOM 1421 O O . SER A 1 175 ? -5.91 23.469 13.539 1 98.81 175 SER A O 1
ATOM 1423 N N . LYS A 1 176 ? -7.992 23.672 14.266 1 98.56 176 LYS A N 1
ATOM 1424 C CA . LYS A 1 176 ? -8.102 25.094 13.945 1 98.56 176 LYS A CA 1
ATOM 1425 C C . LYS A 1 176 ? -7.035 25.906 14.672 1 98.56 176 LYS A C 1
ATOM 1427 O O . LYS A 1 176 ? -6.363 26.75 14.062 1 98.56 176 LYS A O 1
ATOM 1432 N N . LYS A 1 177 ? -6.922 25.609 15.914 1 98.69 177 LYS A N 1
ATOM 1433 C CA . LYS A 1 177 ? -5.93 26.312 16.719 1 98.69 177 LYS A CA 1
ATOM 1434 C C . LYS A 1 177 ? -4.523 26.109 16.172 1 98.69 177 LYS A C 1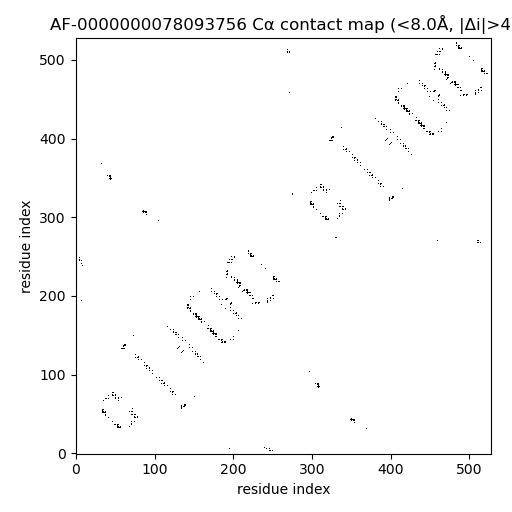
ATOM 1436 O O . LYS A 1 177 ? -3.742 27.047 16.078 1 98.69 177 LYS A O 1
ATOM 1441 N N . ALA A 1 178 ? -4.219 24.891 15.797 1 98.75 178 ALA A N 1
ATOM 1442 C CA . ALA A 1 178 ? -2.895 24.562 15.281 1 98.75 178 ALA A CA 1
ATOM 1443 C C . ALA A 1 178 ? -2.643 25.266 13.945 1 98.75 178 ALA A C 1
ATOM 1445 O O . ALA A 1 178 ? -1.572 25.828 13.727 1 98.75 178 ALA A O 1
ATOM 1446 N N . TYR A 1 179 ? -3.637 25.234 13.07 1 98.56 179 TYR A N 1
ATOM 1447 C CA . TYR A 1 179 ? -3.5 25.906 11.781 1 98.56 179 TYR A CA 1
ATOM 1448 C C . TYR A 1 179 ? -3.324 27.406 11.969 1 98.56 179 TYR A C 1
ATOM 1450 O O . TYR A 1 179 ? -2.521 28.047 11.273 1 98.56 179 TYR A O 1
ATOM 1458 N N . PHE A 1 180 ? -4.039 28 12.875 1 98 180 PHE A N 1
ATOM 1459 C CA . PHE A 1 180 ? -3.947 29.422 13.125 1 98 180 PHE A CA 1
ATOM 1460 C C . PHE A 1 180 ? -2.555 29.812 13.617 1 98 180 PHE A C 1
ATOM 1462 O O . PHE A 1 180 ? -1.988 30.812 13.18 1 98 180 PHE A O 1
ATOM 1469 N N . LYS A 1 181 ? -2.1 29 14.523 1 98.19 181 LYS A N 1
ATOM 1470 C CA . LYS A 1 181 ? -0.744 29.25 15 1 98.19 181 LYS A CA 1
ATOM 1471 C C . LYS A 1 181 ? 0.268 29.156 13.859 1 98.19 181 LYS A C 1
ATOM 1473 O O . LYS A 1 181 ? 1.162 30 13.75 1 98.19 181 LYS A O 1
ATOM 1478 N N . ALA A 1 182 ? 0.156 28.141 13.016 1 98.38 182 ALA A N 1
ATOM 1479 C CA . ALA A 1 182 ? 1.038 28 11.859 1 98.38 182 ALA A CA 1
ATOM 1480 C C . ALA A 1 182 ? 0.983 29.219 10.961 1 98.38 182 ALA A C 1
ATOM 1482 O O . ALA A 1 182 ? 2.021 29.766 10.562 1 98.38 182 ALA A O 1
ATOM 1483 N N . LEU A 1 183 ? -0.216 29.703 10.672 1 97.75 183 LEU A N 1
ATOM 1484 C CA . LEU A 1 183 ? -0.392 30.812 9.75 1 97.75 183 LEU A CA 1
ATOM 1485 C C . LEU A 1 183 ? 0.115 32.125 10.359 1 97.75 183 LEU A C 1
ATOM 1487 O O . LEU A 1 183 ? 0.689 32.938 9.664 1 97.75 183 LEU A O 1
ATOM 1491 N N . THR A 1 184 ? -0.122 32.281 11.648 1 97.69 184 THR A N 1
ATOM 1492 C CA . THR A 1 184 ? 0.36 33.469 12.336 1 97.69 184 THR A CA 1
ATOM 1493 C C . THR A 1 184 ? 1.881 33.562 12.258 1 97.69 184 THR A C 1
ATOM 1495 O O . THR A 1 184 ? 2.424 34.625 11.898 1 97.69 184 THR A O 1
ATOM 1498 N N . VAL A 1 185 ? 2.545 32.5 12.508 1 97.81 185 VAL A N 1
ATOM 1499 C CA . VAL A 1 185 ? 4 32.469 12.422 1 97.81 185 VAL A CA 1
ATOM 1500 C C . VAL A 1 185 ? 4.441 32.625 10.969 1 97.81 185 VAL A C 1
ATOM 1502 O O . VAL A 1 185 ? 5.406 33.344 10.688 1 97.81 185 VAL A O 1
ATOM 1505 N N . ALA A 1 186 ? 3.748 32 10.062 1 97.69 186 ALA A N 1
ATOM 1506 C CA . ALA A 1 186 ? 4.094 32.094 8.641 1 97.69 186 ALA A CA 1
ATOM 1507 C C . ALA A 1 186 ? 4.008 33.531 8.133 1 97.69 186 ALA A C 1
ATOM 1509 O O . ALA A 1 186 ? 4.883 33.969 7.395 1 97.69 186 ALA A O 1
ATOM 1510 N N . GLU A 1 187 ? 2.959 34.188 8.469 1 96.12 187 GLU A N 1
ATOM 1511 C CA . GLU A 1 187 ? 2.75 35.562 8.008 1 96.12 187 GLU A CA 1
ATOM 1512 C C . GLU A 1 187 ? 3.812 36.5 8.57 1 96.12 187 GLU A C 1
ATOM 1514 O O . GLU A 1 187 ? 4.168 37.5 7.934 1 96.12 187 GLU A O 1
ATOM 1519 N N . ALA A 1 188 ? 4.359 36.094 9.719 1 96.5 188 ALA A N 1
ATOM 1520 C CA . ALA A 1 188 ? 5.355 36.938 10.375 1 96.5 188 ALA A CA 1
ATOM 1521 C C . ALA A 1 188 ? 6.758 36.625 9.844 1 96.5 188 ALA A C 1
ATOM 1523 O O . ALA A 1 188 ? 7.602 37.531 9.758 1 96.5 188 ALA A O 1
ATOM 1524 N N . GLU A 1 189 ? 6.98 35.406 9.422 1 96.06 189 GLU A N 1
ATOM 1525 C CA . GLU A 1 189 ? 8.383 35 9.25 1 96.06 189 GLU A CA 1
ATOM 1526 C C . GLU A 1 189 ? 8.656 34.562 7.82 1 96.06 189 GLU A C 1
ATOM 1528 O O . GLU A 1 189 ? 9.812 34.438 7.41 1 96.06 189 GLU A O 1
ATOM 1533 N N . LEU A 1 190 ? 7.668 34.219 7.055 1 94.69 190 LEU A N 1
ATOM 1534 C CA . LEU A 1 190 ? 7.887 33.656 5.734 1 94.69 190 LEU A CA 1
ATOM 1535 C C . LEU A 1 190 ? 7.262 34.5 4.645 1 94.69 190 LEU A C 1
ATOM 1537 O O . LEU A 1 190 ? 6.227 35.156 4.867 1 94.69 190 LEU A O 1
ATOM 1541 N N . PRO A 1 191 ? 7.875 34.562 3.496 1 92.69 191 PRO A N 1
ATOM 1542 C CA . PRO A 1 191 ? 7.262 35.281 2.379 1 92.69 191 PRO A CA 1
ATOM 1543 C C . PRO A 1 191 ? 5.969 34.625 1.896 1 92.69 191 PRO A C 1
ATOM 1545 O O . PRO A 1 191 ? 5.762 33.438 2.104 1 92.69 191 PRO A O 1
ATOM 1548 N N . PRO A 1 192 ? 5.129 35.344 1.239 1 93.44 192 PRO A N 1
ATOM 1549 C CA . PRO A 1 192 ? 3.83 34.844 0.792 1 93.44 192 PRO A CA 1
ATOM 1550 C C . PRO A 1 192 ? 3.953 33.719 -0.25 1 93.44 192 PRO A C 1
ATOM 1552 O O . PRO A 1 192 ? 2.979 33.031 -0.522 1 93.44 192 PRO A O 1
ATOM 1555 N N . THR A 1 193 ? 5.07 33.531 -0.83 1 92.38 193 THR A N 1
ATOM 1556 C CA . THR A 1 193 ? 5.258 32.531 -1.862 1 92.38 193 THR A CA 1
ATOM 1557 C C . THR A 1 193 ? 5.762 31.219 -1.252 1 92.38 193 THR A C 1
ATOM 1559 O O . THR A 1 193 ? 5.871 30.203 -1.946 1 92.38 193 THR A O 1
ATOM 1562 N N . ASN A 1 194 ? 6.086 31.281 -0.007 1 92.62 194 ASN A N 1
ATOM 1563 C CA . ASN A 1 194 ? 6.609 30.078 0.626 1 92.62 194 ASN A CA 1
ATOM 1564 C C . ASN A 1 194 ? 5.598 28.938 0.58 1 92.62 194 ASN A C 1
ATOM 1566 O O . ASN A 1 194 ? 4.453 29.094 1.008 1 92.62 194 ASN A O 1
ATOM 1570 N N . PRO A 1 195 ? 6.02 27.812 0.132 1 93.06 195 PRO A N 1
ATOM 1571 C CA . PRO A 1 195 ? 5.066 26.719 -0.055 1 93.06 195 PRO A CA 1
ATOM 1572 C C . PRO A 1 195 ? 4.449 26.234 1.258 1 93.06 195 PRO A C 1
ATOM 1574 O O . PRO A 1 195 ? 3.295 25.812 1.279 1 93.06 195 PRO A O 1
ATOM 1577 N N . ILE A 1 196 ? 5.145 26.234 2.303 1 95.12 196 ILE A N 1
ATOM 1578 C CA . ILE A 1 196 ? 4.625 25.797 3.59 1 95.12 196 ILE A CA 1
ATOM 1579 C C . ILE A 1 196 ? 3.557 26.766 4.082 1 95.12 196 ILE A C 1
ATOM 1581 O O . ILE A 1 196 ? 2.543 26.359 4.645 1 95.12 196 ILE A O 1
ATOM 1585 N N . ARG A 1 197 ? 3.805 28.109 3.934 1 95.62 197 ARG A N 1
ATOM 1586 C CA . ARG A 1 197 ? 2.814 29.125 4.258 1 95.62 197 ARG A CA 1
ATOM 1587 C C . ARG A 1 197 ? 1.548 28.953 3.43 1 95.62 197 ARG A C 1
ATOM 1589 O O . ARG A 1 197 ? 0.44 28.953 3.971 1 95.62 197 ARG A O 1
ATOM 1596 N N . LEU A 1 198 ? 1.769 28.734 2.137 1 95.69 198 LEU A N 1
ATOM 1597 C CA . LEU A 1 198 ? 0.641 28.516 1.237 1 95.69 198 LEU A CA 1
ATOM 1598 C C . LEU A 1 198 ? -0.121 27.25 1.616 1 95.69 198 LEU A C 1
ATOM 1600 O O . LEU A 1 198 ? -1.354 27.234 1.574 1 95.69 198 LEU A O 1
ATOM 1604 N N . GLY A 1 199 ? 0.607 26.234 1.964 1 96 199 GLY A N 1
ATOM 1605 C CA . GLY A 1 199 ? -0.007 24.984 2.381 1 96 199 GLY A CA 1
ATOM 1606 C C . GLY A 1 199 ? -0.829 25.125 3.648 1 96 199 GLY A C 1
ATOM 1607 O O . GLY A 1 199 ? -1.898 24.516 3.766 1 96 199 GLY A O 1
ATOM 1608 N N . ALA A 1 200 ? -0.325 25.859 4.59 1 97.5 200 ALA A N 1
ATOM 1609 C CA . ALA A 1 200 ? -1.059 26.078 5.832 1 97.5 200 ALA A CA 1
ATOM 1610 C C . ALA A 1 200 ? -2.385 26.781 5.566 1 97.5 200 ALA A C 1
ATOM 1612 O O . ALA A 1 200 ? -3.416 26.422 6.137 1 97.5 200 ALA A O 1
ATOM 1613 N N . ALA A 1 201 ? -2.359 27.766 4.715 1 97.44 201 ALA A N 1
ATOM 1614 C CA . ALA A 1 201 ? -3.576 28.484 4.352 1 97.44 201 ALA A CA 1
ATOM 1615 C C . ALA A 1 201 ? -4.582 27.547 3.684 1 97.44 201 ALA A C 1
ATOM 1617 O O . ALA A 1 201 ? -5.773 27.594 4 1 97.44 201 ALA A O 1
ATOM 1618 N N . LEU A 1 202 ? -4.094 26.75 2.768 1 97 202 LEU A N 1
ATOM 1619 C CA . LEU A 1 202 ? -4.961 25.812 2.062 1 97 202 LEU A CA 1
ATOM 1620 C C . LEU A 1 202 ? -5.617 24.844 3.037 1 97 202 LEU A C 1
ATOM 1622 O O . LEU A 1 202 ? -6.828 24.609 2.973 1 97 202 LEU A O 1
ATOM 1626 N N . HIS A 1 203 ? -4.848 24.297 3.904 1 97.69 203 HIS A N 1
ATOM 1627 C CA . HIS A 1 203 ? -5.355 23.266 4.809 1 97.69 203 HIS A CA 1
ATOM 1628 C C . HIS A 1 203 ? -6.34 23.859 5.812 1 97.69 203 HIS A C 1
ATOM 1630 O O . HIS A 1 203 ? -7.32 23.219 6.184 1 97.69 203 HIS A O 1
ATOM 1636 N N . LEU A 1 204 ? -6.082 25.094 6.281 1 97.81 204 LEU A N 1
ATOM 1637 C CA . LEU A 1 204 ? -7.066 25.781 7.109 1 97.81 204 LEU A CA 1
ATOM 1638 C C . LEU A 1 204 ? -8.367 26 6.344 1 97.81 204 LEU A C 1
ATOM 1640 O O . LEU A 1 204 ? -9.453 25.812 6.895 1 97.81 204 LEU A O 1
ATOM 1644 N N . SER A 1 205 ? -8.266 26.344 5.102 1 97.44 205 SER A N 1
ATOM 1645 C CA . SER A 1 205 ? -9.438 26.547 4.262 1 97.44 205 SER A CA 1
ATOM 1646 C C . SER A 1 205 ? -10.25 25.266 4.133 1 97.44 205 SER A C 1
ATOM 1648 O O . SER A 1 205 ? -11.477 25.281 4.18 1 97.44 205 SER A O 1
ATOM 1650 N N . ILE A 1 206 ? -9.539 24.188 3.949 1 96.56 206 ILE A N 1
ATOM 1651 C CA . ILE A 1 206 ? -10.195 22.891 3.859 1 96.56 206 ILE A CA 1
ATOM 1652 C C . ILE A 1 206 ? -10.953 22.609 5.152 1 96.56 206 ILE A C 1
ATOM 1654 O O . ILE A 1 206 ? -12.078 22.109 5.125 1 96.56 206 ILE A O 1
ATOM 1658 N N . LEU A 1 207 ? -10.359 22.938 6.27 1 98.12 207 LEU A N 1
ATOM 1659 C CA . LEU A 1 207 ? -11.023 22.734 7.551 1 98.12 207 LEU A CA 1
ATOM 1660 C C . LEU A 1 207 ? -12.336 23.516 7.605 1 98.12 207 LEU A C 1
ATOM 1662 O O . LEU A 1 207 ? -13.367 22.969 8.008 1 98.12 207 LEU A O 1
ATOM 1666 N N . TYR A 1 208 ? -12.312 24.75 7.223 1 97.06 208 TYR A N 1
ATOM 1667 C CA . TYR A 1 208 ? -13.5 25.594 7.234 1 97.06 208 TYR A CA 1
ATOM 1668 C C . TYR A 1 208 ? -14.57 25.031 6.301 1 97.06 208 TYR A C 1
ATOM 1670 O O . TYR A 1 208 ? -15.758 25.047 6.633 1 97.06 208 TYR A O 1
ATOM 1678 N N . HIS A 1 209 ? -14.203 24.516 5.188 1 95.5 209 HIS A N 1
ATOM 1679 C CA . HIS A 1 209 ? -15.148 24.031 4.184 1 95.5 209 HIS A CA 1
ATOM 1680 C C . HIS A 1 209 ? -15.75 22.703 4.602 1 95.5 209 HIS A C 1
ATOM 1682 O O . HIS A 1 209 ? -16.969 22.516 4.559 1 95.5 209 HIS A O 1
ATOM 1688 N N . GLU A 1 210 ? -14.891 21.828 5.043 1 94.5 210 GLU A N 1
ATOM 1689 C CA . GLU A 1 210 ? -15.32 20.453 5.203 1 94.5 210 GLU A CA 1
ATOM 1690 C C . GLU A 1 210 ? -15.836 20.188 6.613 1 94.5 210 GLU A C 1
ATOM 1692 O O . GLU A 1 210 ? -16.688 19.328 6.82 1 94.5 210 GLU A O 1
ATOM 1697 N N . PHE A 1 211 ? -15.344 20.938 7.578 1 96.56 211 PHE A N 1
ATOM 1698 C CA . PHE A 1 211 ? -15.648 20.547 8.953 1 96.56 211 PHE A CA 1
ATOM 1699 C C . PHE A 1 211 ? -16.406 21.656 9.672 1 96.56 211 PHE A C 1
ATOM 1701 O O . PHE A 1 211 ? -17.188 21.391 10.594 1 96.56 211 PHE A O 1
ATOM 1708 N N . LEU A 1 212 ? -16.156 22.906 9.266 1 96.31 212 LEU A N 1
ATOM 1709 C CA . LEU A 1 212 ? -16.766 24.016 9.984 1 96.31 212 LEU A CA 1
ATOM 1710 C C . LEU A 1 212 ? -17.969 24.578 9.227 1 96.31 212 LEU A C 1
ATOM 1712 O O . LEU A 1 212 ? -18.578 25.562 9.648 1 96.31 212 LEU A O 1
ATOM 1716 N N . ASN A 1 213 ? -18.344 24 8.086 1 92.75 213 ASN A N 1
ATOM 1717 C CA . ASN A 1 213 ? -19.469 24.375 7.254 1 92.75 213 ASN A CA 1
ATOM 1718 C C . ASN A 1 213 ? -19.469 25.875 6.949 1 92.75 213 ASN A C 1
ATOM 1720 O O . ASN A 1 213 ? -20.5 26.547 7.09 1 92.75 213 ASN A O 1
ATOM 1724 N N . ASN A 1 214 ? -18.344 26.406 6.75 1 94.56 214 ASN A N 1
ATOM 1725 C CA . ASN A 1 214 ? -18.156 27.812 6.402 1 94.56 214 ASN A CA 1
ATOM 1726 C C . ASN A 1 214 ? -17.391 27.969 5.09 1 94.56 214 ASN A C 1
ATOM 1728 O O . ASN A 1 214 ? -16.234 28.391 5.086 1 94.56 214 ASN A O 1
ATOM 1732 N N . PRO A 1 215 ? -18.047 27.672 4.02 1 93.62 215 PRO A N 1
ATOM 1733 C CA . PRO A 1 215 ? -17.375 27.75 2.715 1 93.62 215 PRO A CA 1
ATOM 1734 C C . PRO A 1 215 ? -16.969 29.188 2.342 1 93.62 215 PRO A C 1
ATOM 1736 O O . PRO A 1 215 ? -16.016 29.375 1.598 1 93.62 215 PRO A O 1
ATOM 1739 N N . GLU A 1 216 ? -17.641 30.188 2.865 1 94.31 216 GLU A N 1
ATOM 1740 C CA . GLU A 1 216 ? -17.312 31.578 2.566 1 94.31 216 GLU A CA 1
ATOM 1741 C C . GLU A 1 216 ? -15.922 31.938 3.104 1 94.31 216 GLU A C 1
ATOM 1743 O O . GLU A 1 216 ? -15.109 32.531 2.389 1 94.31 216 GLU A O 1
ATOM 1748 N N . THR A 1 217 ? -15.766 31.594 4.344 1 95.56 217 THR A N 1
ATOM 1749 C CA . THR A 1 217 ? -14.461 31.844 4.938 1 95.56 217 THR A CA 1
ATOM 1750 C C . THR A 1 217 ? -13.375 31.062 4.215 1 95.56 217 THR A C 1
ATOM 1752 O O . THR A 1 217 ? -12.273 31.562 3.996 1 95.56 217 THR A O 1
ATOM 1755 N N . ALA A 1 218 ? -13.656 29.781 3.863 1 96.19 218 ALA A N 1
ATOM 1756 C CA . ALA A 1 218 ? -12.719 28.953 3.107 1 96.19 218 ALA A CA 1
ATOM 1757 C C . ALA A 1 218 ? -12.312 29.641 1.805 1 96.19 218 ALA A C 1
ATOM 1759 O O . ALA A 1 218 ? -11.125 29.734 1.485 1 96.19 218 ALA A O 1
ATOM 1760 N N . CYS A 1 219 ? -13.289 30.156 1.11 1 95.38 219 CYS A N 1
ATOM 1761 C CA . CYS A 1 219 ? -13.039 30.812 -0.161 1 95.38 219 CYS A CA 1
ATOM 1762 C C . CYS A 1 219 ? -12.219 32.094 0.043 1 95.38 219 CYS A C 1
ATOM 1764 O O . CYS A 1 219 ? -11.305 32.375 -0.732 1 95.38 219 CYS A O 1
ATOM 1766 N N . ARG A 1 220 ? -12.531 32.844 1.038 1 95.5 220 ARG A N 1
ATOM 1767 C CA . ARG A 1 220 ? -11.812 34.062 1.33 1 95.5 220 ARG A CA 1
ATOM 1768 C C . ARG A 1 220 ? -10.344 33.781 1.629 1 95.5 220 ARG A C 1
ATOM 1770 O O . ARG A 1 220 ? -9.453 34.438 1.071 1 95.5 220 ARG A O 1
ATOM 1777 N N . LEU A 1 221 ? -10.102 32.812 2.52 1 96 221 LEU A N 1
ATOM 1778 C CA . LEU A 1 221 ? -8.734 32.438 2.898 1 96 221 LEU A CA 1
ATOM 1779 C C . LEU A 1 221 ? -7.941 31.969 1.684 1 96 221 LEU A C 1
ATOM 1781 O O . LEU A 1 221 ? -6.789 32.375 1.5 1 96 221 LEU A O 1
ATOM 1785 N N . THR A 1 222 ? -8.539 31.156 0.864 1 96.06 222 THR A N 1
ATOM 1786 C CA . THR A 1 222 ? -7.871 30.641 -0.323 1 96.06 222 THR A CA 1
ATOM 1787 C C . THR A 1 222 ? -7.562 31.75 -1.312 1 96.06 222 THR A C 1
ATOM 1789 O O . THR A 1 222 ? -6.473 31.812 -1.882 1 96.06 222 THR A O 1
ATOM 1792 N N . LYS A 1 223 ? -8.469 32.625 -1.484 1 95.69 223 LYS A N 1
ATOM 1793 C CA . LYS A 1 223 ? -8.297 33.75 -2.4 1 95.69 223 LYS A CA 1
ATOM 1794 C C . LYS A 1 223 ? -7.152 34.656 -1.948 1 95.69 223 LYS A C 1
ATOM 1796 O O . LYS A 1 223 ? -6.293 35.031 -2.75 1 95.69 223 LYS A O 1
ATOM 1801 N N . ILE A 1 224 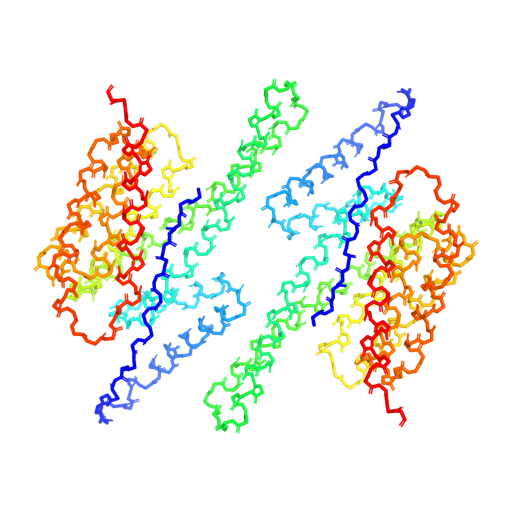? -7.164 35 -0.7 1 96.25 224 ILE A N 1
ATOM 1802 C CA . ILE A 1 224 ? -6.137 35.906 -0.152 1 96.25 224 ILE A CA 1
ATOM 1803 C C . ILE A 1 224 ? -4.762 35.25 -0.319 1 96.25 224 ILE A C 1
ATOM 1805 O O . ILE A 1 224 ? -3.826 35.906 -0.797 1 96.25 224 ILE A O 1
ATOM 1809 N N . ALA A 1 225 ? -4.656 34 0.079 1 96.44 225 ALA A N 1
ATOM 1810 C CA . ALA A 1 225 ? -3.381 33.312 -0.034 1 96.44 225 ALA A CA 1
ATOM 1811 C C . ALA A 1 225 ? -2.918 33.25 -1.487 1 96.44 225 ALA A C 1
ATOM 1813 O O . ALA A 1 225 ? -1.738 33.438 -1.778 1 96.44 225 ALA A O 1
ATOM 1814 N N . PHE A 1 226 ? -3.846 32.938 -2.379 1 95.38 226 PHE A N 1
ATOM 1815 C CA . PHE A 1 226 ? -3.533 32.844 -3.801 1 95.38 226 PHE A CA 1
ATOM 1816 C C . PHE A 1 226 ? -3.061 34.188 -4.336 1 95.38 226 PHE A C 1
ATOM 1818 O O . PHE A 1 226 ? -2.039 34.281 -5.023 1 95.38 226 PHE A O 1
ATOM 1825 N N . GLU A 1 227 ? -3.771 35.25 -4.047 1 94.75 227 GLU A N 1
ATOM 1826 C CA . GLU A 1 227 ? -3.455 36.562 -4.547 1 94.75 227 GLU A CA 1
ATOM 1827 C C . GLU A 1 227 ? -2.129 37.062 -3.98 1 94.75 227 GLU A C 1
ATOM 1829 O O . GLU A 1 227 ? -1.303 37.625 -4.711 1 94.75 227 GLU A O 1
ATOM 1834 N N . GLU A 1 228 ? -1.902 36.875 -2.732 1 93.81 228 GLU A N 1
ATOM 1835 C CA . GLU A 1 228 ? -0.643 37.281 -2.121 1 93.81 228 GLU A CA 1
ATOM 1836 C C . GLU A 1 228 ? 0.534 36.5 -2.699 1 93.81 228 GLU A C 1
ATOM 1838 O O . GLU A 1 228 ? 1.597 37.094 -2.957 1 93.81 228 GLU A O 1
ATOM 1843 N N . GLY A 1 229 ? 0.34 35.25 -2.863 1 92.38 229 GLY A N 1
ATOM 1844 C CA . GLY A 1 229 ? 1.387 34.438 -3.451 1 92.38 229 GLY A CA 1
ATOM 1845 C C . GLY A 1 229 ? 1.706 34.812 -4.887 1 92.38 229 GLY A C 1
ATOM 1846 O O . GLY A 1 229 ? 2.875 34.875 -5.273 1 92.38 229 GLY A O 1
ATOM 1847 N N . THR A 1 230 ? 0.655 35.062 -5.668 1 91.06 230 THR A N 1
ATOM 1848 C CA . THR A 1 230 ? 0.813 35.406 -7.078 1 91.06 230 THR A CA 1
ATOM 1849 C C . THR A 1 230 ? 1.447 36.781 -7.242 1 91.06 230 THR A C 1
ATOM 1851 O O . THR A 1 230 ? 2.215 37 -8.18 1 91.06 230 THR A O 1
ATOM 1854 N N . ALA A 1 231 ? 1.117 37.656 -6.336 1 89.69 231 ALA A N 1
ATOM 1855 C CA . ALA A 1 231 ? 1.638 39 -6.402 1 89.69 231 ALA A CA 1
ATOM 1856 C C . ALA A 1 231 ? 3.158 39.031 -6.266 1 89.69 231 ALA A C 1
ATOM 1858 O O . ALA A 1 231 ? 3.83 39.906 -6.82 1 89.69 231 ALA A O 1
ATOM 1859 N N . GLU A 1 232 ? 3.664 38.062 -5.625 1 85.06 232 GLU A N 1
ATOM 1860 C CA . GLU A 1 232 ? 5.094 38.094 -5.332 1 85.06 232 GLU A CA 1
ATOM 1861 C C . GLU A 1 232 ? 5.832 37 -6.117 1 85.06 232 GLU A C 1
ATOM 1863 O O . GLU A 1 232 ? 7.016 36.75 -5.875 1 85.06 232 GLU A O 1
ATOM 1868 N N . ILE A 1 233 ? 5.141 36.375 -7.062 1 79.5 233 ILE A N 1
ATOM 1869 C CA . ILE A 1 233 ? 5.742 35.25 -7.789 1 79.5 233 ILE A CA 1
ATOM 1870 C C . ILE A 1 233 ? 6.867 35.781 -8.68 1 79.5 233 ILE A C 1
ATOM 1872 O O . ILE A 1 233 ? 7.863 35.062 -8.906 1 79.5 233 ILE A O 1
ATOM 1876 N N . ASN A 1 234 ? 6.648 36.938 -9.266 1 71.19 234 ASN A N 1
ATOM 1877 C CA . ASN A 1 234 ? 7.625 37.531 -10.18 1 71.19 234 ASN A CA 1
ATOM 1878 C C . ASN A 1 234 ? 8.914 37.906 -9.453 1 71.19 234 ASN A C 1
ATOM 1880 O O . ASN A 1 234 ? 9.945 38.156 -10.086 1 71.19 234 ASN A O 1
ATOM 1884 N N . THR A 1 235 ? 8.797 38.031 -8.172 1 66 235 THR A N 1
ATOM 1885 C CA . THR A 1 235 ? 9.992 38.375 -7.41 1 66 235 THR A CA 1
ATOM 1886 C C . THR A 1 235 ? 10.828 37.125 -7.145 1 66 235 THR A C 1
ATOM 1888 O O . THR A 1 235 ? 11.961 37.219 -6.652 1 66 235 THR A O 1
ATOM 1891 N N . LEU A 1 236 ? 10.234 36 -7.395 1 64.31 236 LEU A N 1
ATOM 1892 C CA . LEU A 1 236 ? 10.938 34.75 -7.18 1 64.31 236 LEU A CA 1
ATOM 1893 C C . LEU A 1 236 ? 11.961 34.5 -8.281 1 64.31 236 LEU A C 1
ATOM 1895 O O . LEU A 1 236 ? 11.672 34.688 -9.461 1 64.31 236 LEU A O 1
ATOM 1899 N N . ASN A 1 237 ? 13.188 35.031 -7.969 1 56.91 237 ASN A N 1
ATOM 1900 C CA . ASN A 1 237 ? 14.211 34.781 -8.984 1 56.91 237 ASN A CA 1
ATOM 1901 C C . ASN A 1 237 ? 14.062 33.438 -9.633 1 56.91 237 ASN A C 1
ATOM 1903 O O . ASN A 1 237 ? 14 33.312 -10.859 1 56.91 237 ASN A O 1
ATOM 1907 N N . ASN A 1 238 ? 15.18 32.531 -9.43 1 52.16 238 ASN A N 1
ATOM 1908 C CA . ASN A 1 238 ? 15.469 31.281 -10.141 1 52.16 238 ASN A CA 1
ATOM 1909 C C . ASN A 1 238 ? 14.484 30.172 -9.766 1 52.16 238 ASN A C 1
ATOM 1911 O O . ASN A 1 238 ? 13.531 29.906 -10.5 1 52.16 238 ASN A O 1
ATOM 1915 N N . GLU A 1 239 ? 14.891 29.172 -8.766 1 50.56 239 GLU A N 1
ATOM 1916 C CA . GLU A 1 239 ? 14.781 27.734 -8.609 1 50.56 239 GLU A CA 1
ATOM 1917 C C . GLU A 1 239 ? 13.414 27.344 -8.055 1 50.56 239 GLU A C 1
ATOM 1919 O O . GLU A 1 239 ? 12.93 26.234 -8.32 1 50.56 239 GLU A O 1
ATOM 1924 N N . PRO A 1 240 ? 12.961 27.859 -6.777 1 54.88 240 PRO A N 1
ATOM 1925 C CA . PRO A 1 240 ? 12.18 27.016 -5.875 1 54.88 240 PRO A CA 1
ATOM 1926 C C . PRO A 1 240 ? 10.758 26.781 -6.387 1 54.88 240 PRO A C 1
ATOM 1928 O O . PRO A 1 240 ? 9.82 26.688 -5.59 1 54.88 240 PRO A O 1
ATOM 1931 N N . TYR A 1 241 ? 10.523 26.781 -7.613 1 68.69 241 TYR A N 1
ATOM 1932 C CA . TYR A 1 241 ? 9.305 27.141 -8.32 1 68.69 241 TYR A CA 1
ATOM 1933 C C . TYR A 1 241 ? 8.289 26.016 -8.273 1 68.69 241 TYR A C 1
ATOM 1935 O O . TYR A 1 241 ? 7.09 26.25 -8.102 1 68.69 241 TYR A O 1
ATOM 1943 N N . LYS A 1 242 ? 8.812 24.906 -8.133 1 80 242 LYS A N 1
ATOM 1944 C CA . LYS A 1 242 ? 7.859 23.844 -8.438 1 80 242 LYS A CA 1
ATOM 1945 C C . LYS A 1 242 ? 6.852 23.672 -7.309 1 80 242 LYS A C 1
ATOM 1947 O O . LYS A 1 242 ? 5.648 23.562 -7.555 1 80 242 LYS A O 1
ATOM 1952 N N . ASN A 1 243 ? 7.27 23.781 -6.047 1 85.88 243 ASN A N 1
ATOM 1953 C CA . ASN A 1 243 ? 6.383 23.578 -4.902 1 85.88 243 ASN A CA 1
ATOM 1954 C C . ASN A 1 243 ? 5.438 24.766 -4.715 1 85.88 243 ASN A C 1
ATOM 1956 O O . ASN A 1 243 ? 4.273 24.578 -4.355 1 85.88 243 ASN A O 1
ATOM 1960 N N . THR A 1 244 ? 6.016 25.906 -4.91 1 87.62 244 THR A N 1
ATOM 1961 C CA . THR A 1 244 ? 5.191 27.094 -4.809 1 87.62 244 THR A CA 1
ATOM 1962 C C . THR A 1 244 ? 4.082 27.078 -5.859 1 87.62 244 THR A C 1
ATOM 1964 O O . THR A 1 244 ? 2.912 27.312 -5.535 1 87.62 244 THR A O 1
ATOM 1967 N N . LEU A 1 245 ? 4.465 26.719 -7.055 1 86.94 245 LEU A N 1
ATOM 1968 C CA . LEU A 1 245 ? 3.498 26.672 -8.148 1 86.94 245 LEU A CA 1
ATOM 1969 C C . LEU A 1 245 ? 2.424 25.625 -7.875 1 86.94 245 LEU A C 1
ATOM 1971 O O . LEU A 1 245 ? 1.245 25.844 -8.164 1 86.94 245 LEU A O 1
ATOM 1975 N N . MET A 1 246 ? 2.861 24.578 -7.383 1 90.12 246 MET A N 1
ATOM 1976 C CA . MET A 1 246 ? 1.911 23.516 -7.055 1 90.12 246 MET A CA 1
ATOM 1977 C C . MET A 1 246 ? 0.934 23.969 -5.977 1 90.12 246 MET A C 1
ATOM 1979 O O . MET A 1 246 ? -0.269 23.734 -6.082 1 90.12 246 MET A O 1
ATOM 1983 N N . ALA A 1 247 ? 1.467 24.625 -4.949 1 91.06 247 ALA A N 1
ATOM 1984 C CA . ALA A 1 247 ? 0.616 25.125 -3.869 1 91.06 247 ALA A CA 1
ATOM 1985 C C . ALA A 1 247 ? -0.383 26.156 -4.383 1 91.06 247 ALA A C 1
ATOM 1987 O O . ALA A 1 247 ? -1.562 26.125 -4.02 1 91.06 247 ALA A O 1
ATOM 1988 N N . LEU A 1 248 ? 0.093 27 -5.227 1 91.81 248 LEU A N 1
ATOM 1989 C CA . LEU A 1 248 ? -0.769 28.031 -5.801 1 91.81 248 LEU A CA 1
ATOM 1990 C C . LEU A 1 248 ? -1.854 27.406 -6.672 1 91.81 248 LEU A C 1
ATOM 1992 O O . LEU A 1 248 ? -3.006 27.844 -6.645 1 91.81 248 LEU A O 1
ATOM 1996 N N . LYS A 1 249 ? -1.483 26.438 -7.438 1 92.31 249 LYS A N 1
ATOM 1997 C CA . LYS A 1 249 ? -2.449 25.719 -8.273 1 92.31 249 LYS A CA 1
ATOM 1998 C C . LYS A 1 249 ? -3.545 25.094 -7.422 1 92.31 249 LYS A C 1
ATOM 2000 O O . LYS A 1 249 ? -4.727 25.188 -7.75 1 92.31 249 LYS A O 1
ATOM 2005 N N . LEU A 1 250 ? -3.1 24.5 -6.371 1 93.38 250 LEU A N 1
ATOM 2006 C CA . LEU A 1 250 ? -4.059 23.844 -5.488 1 93.38 250 LEU A CA 1
ATOM 2007 C C . LEU A 1 250 ? -4.996 24.859 -4.855 1 93.38 250 LEU A C 1
ATOM 2009 O O . LEU A 1 250 ? -6.199 24.609 -4.727 1 93.38 250 LEU A O 1
ATOM 2013 N N . LEU A 1 251 ? -4.449 25.984 -4.492 1 93.75 251 LEU A N 1
ATOM 2014 C CA . LEU A 1 251 ? -5.266 27.047 -3.938 1 93.75 251 LEU A CA 1
ATOM 2015 C C . LEU A 1 251 ? -6.309 27.516 -4.945 1 93.75 251 LEU A C 1
ATOM 2017 O O . LEU A 1 251 ? -7.492 27.625 -4.617 1 93.75 251 LEU A O 1
ATOM 2021 N N . ARG A 1 252 ? -5.898 27.703 -6.098 1 92.69 252 ARG A N 1
ATOM 2022 C CA . ARG A 1 252 ? -6.781 28.172 -7.156 1 92.69 252 ARG A CA 1
ATOM 2023 C C . ARG A 1 252 ? -7.871 27.141 -7.465 1 92.69 252 ARG A C 1
ATOM 2025 O O . ARG A 1 252 ? -9.039 27.5 -7.617 1 92.69 252 ARG A O 1
ATOM 2032 N N . GLU A 1 253 ? -7.504 25.922 -7.578 1 93.12 253 GLU A N 1
ATOM 2033 C CA . GLU A 1 253 ? -8.453 24.859 -7.902 1 93.12 253 GLU A CA 1
ATOM 2034 C C . GLU A 1 253 ? -9.516 24.719 -6.816 1 93.12 253 GLU A C 1
ATOM 2036 O O . GLU A 1 253 ? -10.703 24.562 -7.121 1 93.12 253 GLU A O 1
ATOM 2041 N N . ASN A 1 254 ? -9.078 24.766 -5.629 1 92.31 254 ASN A N 1
ATOM 2042 C CA . ASN A 1 254 ? -10.039 24.656 -4.539 1 92.31 254 ASN A CA 1
ATOM 2043 C C . ASN A 1 254 ? -10.945 25.891 -4.477 1 92.31 254 ASN A C 1
ATOM 2045 O O . ASN A 1 254 ? -12.156 25.766 -4.254 1 92.31 254 ASN A O 1
ATOM 2049 N N . TYR A 1 255 ? -10.336 27 -4.688 1 92.38 255 TYR A N 1
ATOM 2050 C CA . TYR A 1 255 ? -11.125 28.234 -4.719 1 92.38 255 TYR A CA 1
ATOM 2051 C C . TYR A 1 255 ? -12.211 28.156 -5.785 1 92.38 255 TYR A C 1
ATOM 2053 O O . TYR A 1 255 ? -13.383 28.453 -5.516 1 92.38 255 TYR A O 1
ATOM 2061 N N . SER A 1 256 ? -11.828 27.719 -6.957 1 91.31 256 SER A N 1
ATOM 2062 C CA . SER A 1 256 ? -12.773 27.609 -8.07 1 91.31 256 SER A CA 1
ATOM 2063 C C . SER A 1 256 ? -13.867 26.594 -7.762 1 91.31 256 SER A C 1
ATOM 2065 O O . SER A 1 256 ? -15.047 26.844 -8.023 1 91.31 256 SER A O 1
ATOM 2067 N N . LEU A 1 257 ? -13.461 25.531 -7.215 1 90.44 257 LEU A N 1
ATOM 2068 C CA . LEU A 1 257 ? -14.406 24.469 -6.887 1 90.44 257 LEU A CA 1
ATOM 2069 C C . LEU A 1 257 ? -15.414 24.953 -5.844 1 90.44 257 LEU A C 1
ATOM 2071 O O . LEU A 1 257 ? -16.625 24.766 -6.012 1 90.44 257 LEU A O 1
ATOM 2075 N N . TRP A 1 258 ? -15 25.609 -4.84 1 90.81 258 TRP A N 1
ATOM 2076 C CA . TRP A 1 258 ? -15.859 26 -3.725 1 90.81 258 TRP A CA 1
ATOM 2077 C C . TRP A 1 258 ? -16.766 27.156 -4.105 1 90.81 258 TRP A C 1
ATOM 2079 O O . TRP A 1 258 ? -17.922 27.219 -3.686 1 90.81 258 TRP A O 1
ATOM 2089 N N . THR A 1 259 ? -16.203 28.047 -4.809 1 89.94 259 THR A N 1
ATOM 2090 C CA . THR A 1 259 ? -17 29.188 -5.242 1 89.94 259 THR A CA 1
ATOM 2091 C C . THR A 1 259 ? -18.125 28.734 -6.172 1 89.94 259 THR A C 1
ATOM 2093 O O . THR A 1 259 ? -19.203 29.344 -6.199 1 89.94 259 THR A O 1
ATOM 2096 N N . SER A 1 260 ? -17.859 27.688 -6.949 1 88.19 260 SER A N 1
ATOM 2097 C CA . SER A 1 260 ? -18.875 27.156 -7.848 1 88.19 260 SER A CA 1
ATOM 2098 C C . SER A 1 260 ? -20.016 26.484 -7.066 1 88.19 260 SER A C 1
ATOM 2100 O O . SER A 1 260 ? -21.125 26.344 -7.578 1 88.19 260 SER A O 1
ATOM 2102 N N . GLN A 1 261 ? -19.766 26.141 -5.863 1 84.44 261 GLN A N 1
ATOM 2103 C CA . GLN A 1 261 ? -20.75 25.453 -5.035 1 84.44 261 GLN A CA 1
ATOM 2104 C C . GLN A 1 261 ? -21.547 26.438 -4.184 1 84.44 261 GLN A C 1
ATOM 2106 O O . GLN A 1 261 ? -22.531 26.062 -3.551 1 84.44 261 GLN A O 1
ATOM 2111 N N . LEU A 1 262 ? -21.047 27.672 -4.09 1 84.81 262 LEU A N 1
ATOM 2112 C CA . LEU A 1 262 ? -21.766 28.688 -3.332 1 84.81 262 LEU A CA 1
ATOM 2113 C C . LEU A 1 262 ? -22.969 29.203 -4.113 1 84.81 262 LEU A C 1
ATOM 2115 O O . LEU A 1 262 ? -22.922 29.312 -5.34 1 84.81 262 LEU A O 1
ATOM 2119 N N . PRO A 1 263 ? -24.141 29.266 -3.385 1 75.38 263 PRO A N 1
ATOM 2120 C CA . 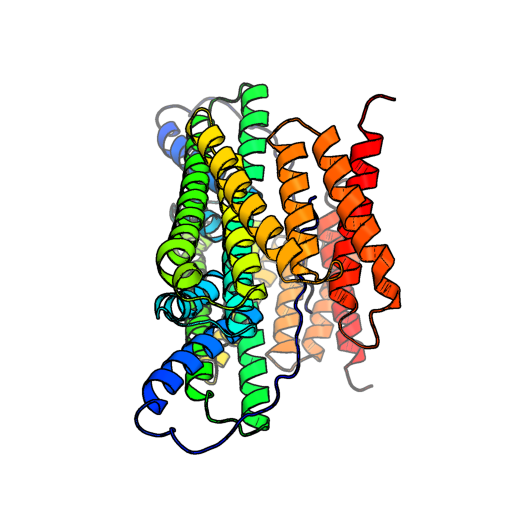PRO A 1 263 ? -25.297 29.828 -4.066 1 75.38 263 PRO A CA 1
ATOM 2121 C C . PRO A 1 263 ? -25.047 31.234 -4.605 1 75.38 263 PRO A C 1
ATOM 2123 O O . PRO A 1 263 ? -24.328 32.031 -3.977 1 75.38 263 PRO A O 1
ATOM 2126 N N . HIS A 1 264 ? -25.219 31.438 -5.957 1 60.72 264 HIS A N 1
ATOM 2127 C CA . HIS A 1 264 ? -25.156 32.781 -6.535 1 60.72 264 HIS A CA 1
ATOM 2128 C C . HIS A 1 264 ? -26.453 33.531 -6.285 1 60.72 264 HIS A C 1
ATOM 2130 O O . HIS A 1 264 ? -27.531 32.938 -6.215 1 60.72 264 HIS A O 1
ATOM 2136 N N . MET B 1 1 ? 8.523 -5.414 -17.172 1 24.22 1 MET B N 1
ATOM 2137 C CA . MET B 1 1 ? 7.414 -5.395 -16.219 1 24.22 1 MET B CA 1
ATOM 2138 C C . MET B 1 1 ? 6.375 -6.449 -16.562 1 24.22 1 MET B C 1
ATOM 2140 O O . MET B 1 1 ? 5.73 -6.367 -17.625 1 24.22 1 MET B O 1
ATOM 2144 N N . GLU B 1 2 ? 6.656 -7.664 -16.156 1 26.92 2 GLU B N 1
ATOM 2145 C CA . GLU B 1 2 ? 5.836 -8.836 -16.438 1 26.92 2 GLU B CA 1
ATOM 2146 C C . GLU B 1 2 ? 4.387 -8.617 -16 1 26.92 2 GLU B C 1
ATOM 2148 O O . GLU B 1 2 ? 4.129 -8.242 -14.859 1 26.92 2 GLU B O 1
ATOM 2153 N N . TYR B 1 3 ? 3.502 -8.383 -16.953 1 29.09 3 TYR B N 1
ATOM 2154 C CA . TYR B 1 3 ? 2.072 -8.172 -16.766 1 29.09 3 TYR B CA 1
ATOM 2155 C C . TYR B 1 3 ? 1.386 -9.453 -16.297 1 29.09 3 TYR B C 1
ATOM 2157 O O . TYR B 1 3 ? 1.28 -10.414 -17.047 1 29.09 3 TYR B O 1
ATOM 2165 N N . SER B 1 4 ? 1.593 -9.859 -15.07 1 29.61 4 SER B N 1
ATOM 2166 C CA . SER B 1 4 ? 0.856 -11 -14.539 1 29.61 4 SER B CA 1
ATOM 2167 C C . SER B 1 4 ? -0.633 -10.695 -14.43 1 29.61 4 SER B C 1
ATOM 2169 O O . SER B 1 4 ? -1.021 -9.672 -13.859 1 29.61 4 SER B O 1
ATOM 2171 N N . LEU B 1 5 ? -1.409 -11.156 -15.273 1 32.28 5 LEU B N 1
ATOM 2172 C CA . LEU B 1 5 ? -2.852 -11.047 -15.453 1 32.28 5 LEU B CA 1
ATOM 2173 C C . LEU B 1 5 ? -3.598 -11.703 -14.297 1 32.28 5 LEU B C 1
ATOM 2175 O O . LEU B 1 5 ? -3.488 -12.914 -14.094 1 32.28 5 LEU B O 1
ATOM 2179 N N . TRP B 1 6 ? -3.697 -11.211 -13.203 1 31.55 6 TRP B N 1
ATOM 2180 C CA . TRP B 1 6 ? -4.656 -11.867 -12.32 1 31.55 6 TRP B CA 1
ATOM 2181 C C . TRP B 1 6 ? -6.086 -11.633 -12.789 1 31.55 6 TRP B C 1
ATOM 2183 O O . TRP B 1 6 ? -6.535 -10.484 -12.875 1 31.55 6 TRP B O 1
ATOM 2193 N N . LEU B 1 7 ? -6.625 -12.445 -13.594 1 27.11 7 LEU B N 1
ATOM 2194 C CA . LEU B 1 7 ? -7.961 -12.508 -14.18 1 27.11 7 LEU B CA 1
ATOM 2195 C C . LEU B 1 7 ? -9.023 -12.688 -13.094 1 27.11 7 LEU B C 1
ATOM 2197 O O . LEU B 1 7 ? -8.969 -13.648 -12.328 1 27.11 7 LEU B O 1
ATOM 2201 N N . TYR B 1 8 ? -9.641 -11.68 -12.531 1 25.97 8 TYR B N 1
ATOM 2202 C CA . TYR B 1 8 ? -10.734 -11.766 -11.57 1 25.97 8 TYR B CA 1
ATOM 2203 C C . TYR B 1 8 ? -12.031 -12.203 -12.242 1 25.97 8 TYR B C 1
ATOM 2205 O O . TYR B 1 8 ? -12.508 -11.539 -13.164 1 25.97 8 TYR B O 1
ATOM 2213 N N . ASP B 1 9 ? -12.344 -13.508 -12.352 1 23.78 9 ASP B N 1
ATOM 2214 C CA . ASP B 1 9 ? -13.609 -14.016 -12.867 1 23.78 9 ASP B CA 1
ATOM 2215 C C . ASP B 1 9 ? -14.734 -13.828 -11.852 1 23.78 9 ASP B C 1
ATOM 2217 O O . ASP B 1 9 ? -14.711 -14.422 -10.773 1 23.78 9 ASP B O 1
ATOM 2221 N N . TYR B 1 10 ? -15.555 -12.781 -11.758 1 23.73 10 TYR B N 1
ATOM 2222 C CA . TYR B 1 10 ? -16.734 -12.609 -10.914 1 23.73 10 TYR B CA 1
ATOM 2223 C C . TYR B 1 10 ? -17.859 -13.516 -11.367 1 23.73 10 TYR B C 1
ATOM 2225 O O . TYR B 1 10 ? -18.375 -13.383 -12.484 1 23.73 10 TYR B O 1
ATOM 2233 N N . ASN B 1 11 ? -17.953 -14.805 -10.828 1 24.12 11 ASN B N 1
ATOM 2234 C CA . ASN B 1 11 ? -18.891 -15.906 -11.039 1 24.12 11 ASN B CA 1
ATOM 2235 C C . ASN B 1 11 ? -20.312 -15.492 -10.703 1 24.12 11 ASN B C 1
ATOM 2237 O O . ASN B 1 11 ? -20.547 -14.828 -9.695 1 24.12 11 ASN B O 1
ATOM 2241 N N . THR B 1 12 ? -21.266 -15.562 -11.617 1 22.44 12 THR B N 1
ATOM 2242 C CA . THR B 1 12 ? -22.719 -15.516 -11.602 1 22.44 12 THR B CA 1
ATOM 2243 C C . THR B 1 12 ? -23.281 -16.766 -10.938 1 22.44 12 THR B C 1
ATOM 2245 O O . THR B 1 12 ? -23.766 -17.672 -11.617 1 22.44 12 THR B O 1
ATOM 2248 N N . LEU B 1 13 ? -22.719 -17.391 -9.875 1 23.59 13 LEU B N 1
ATOM 2249 C CA . LEU B 1 13 ? -23.188 -18.703 -9.5 1 23.59 13 LEU B CA 1
ATOM 2250 C C . LEU B 1 13 ? -24.625 -18.656 -8.992 1 23.59 13 LEU B C 1
ATOM 2252 O O . LEU B 1 13 ? -24.969 -17.766 -8.195 1 23.59 13 LEU B O 1
ATOM 2256 N N . ASN B 1 14 ? -25.516 -19.547 -9.461 1 21.91 14 ASN B N 1
ATOM 2257 C CA . ASN B 1 14 ? -26.922 -19.906 -9.234 1 21.91 14 ASN B CA 1
ATOM 2258 C C . ASN B 1 14 ? -27.109 -20.578 -7.875 1 21.91 14 ASN B C 1
ATOM 2260 O O . ASN B 1 14 ? -26.266 -21.375 -7.449 1 21.91 14 ASN B O 1
ATOM 2264 N N . SER B 1 15 ? -28.016 -20.141 -6.949 1 23.03 15 SER B N 1
ATOM 2265 C CA . SER B 1 15 ? -28.422 -20.391 -5.57 1 23.03 15 SER B CA 1
ATOM 2266 C C . SER B 1 15 ? -29 -21.781 -5.402 1 23.03 15 SER B C 1
ATOM 2268 O O . SER B 1 15 ? -30.078 -22.094 -5.93 1 23.03 15 SER B O 1
ATOM 2270 N N . PRO B 1 16 ? -28.125 -22.906 -5.199 1 22.5 16 PRO B N 1
ATOM 2271 C CA . PRO B 1 16 ? -28.828 -24.172 -5.047 1 22.5 16 PRO B CA 1
ATOM 2272 C C . PRO B 1 16 ? -29.672 -24.234 -3.781 1 22.5 16 PRO B C 1
ATOM 2274 O O . PRO B 1 16 ? -29.516 -23.391 -2.891 1 22.5 16 PRO B O 1
ATOM 2277 N N . ASN B 1 17 ? -30.281 -25.562 -3.314 1 23.78 17 ASN B N 1
ATOM 2278 C CA . ASN B 1 17 ? -31.438 -26.062 -2.59 1 23.78 17 ASN B CA 1
ATOM 2279 C C . ASN B 1 17 ? -31.219 -26.031 -1.081 1 23.78 17 ASN B C 1
ATOM 2281 O O . ASN B 1 17 ? -30.078 -26.125 -0.615 1 23.78 17 ASN B O 1
ATOM 2285 N N . SER B 1 18 ? -32.344 -26 0.025 1 22.98 18 SER B N 1
ATOM 2286 C CA . SER B 1 18 ? -32.812 -25.438 1.292 1 22.98 18 SER B CA 1
ATOM 2287 C C . SER B 1 18 ? -32.406 -26.344 2.463 1 22.98 18 SER B C 1
ATOM 2289 O O . SER B 1 18 ? -32.219 -25.859 3.58 1 22.98 18 SER B O 1
ATOM 2291 N N . SER B 1 19 ? -32.438 -27.719 2.609 1 25.36 19 SER B N 1
ATOM 2292 C CA . SER B 1 19 ? -32.938 -28.453 3.768 1 25.36 19 SER B CA 1
ATOM 2293 C C . SER B 1 19 ? -31.828 -28.703 4.781 1 25.36 19 SER B C 1
ATOM 2295 O O . SER B 1 19 ? -32.094 -28.812 5.98 1 25.36 19 SER B O 1
ATOM 2297 N N . TYR B 1 20 ? -30.766 -29.484 4.547 1 28.56 20 TYR B N 1
ATOM 2298 C CA . TYR B 1 20 ? -29.812 -30.094 5.469 1 28.56 20 TYR B CA 1
ATOM 2299 C C . TYR B 1 20 ? -29.047 -29.031 6.246 1 28.56 20 TYR B C 1
ATOM 2301 O O . TYR B 1 20 ? -27.891 -28.734 5.926 1 28.56 20 TYR B O 1
ATOM 2309 N N . LEU B 1 21 ? -29.688 -27.953 6.812 1 25.33 21 LEU B N 1
ATOM 2310 C CA . LEU B 1 21 ? -29.328 -26.578 7.121 1 25.33 21 LEU B CA 1
ATOM 2311 C C . LEU B 1 21 ? -28.938 -26.422 8.586 1 25.33 21 LEU B C 1
ATOM 2313 O O . LEU B 1 21 ? -28.25 -25.469 8.953 1 25.33 21 LEU B O 1
ATOM 2317 N N . ARG B 1 22 ? -29.438 -27.297 9.648 1 31.78 22 ARG B N 1
ATOM 2318 C CA . ARG B 1 22 ? -29.453 -26.703 10.984 1 31.78 22 ARG B CA 1
ATOM 2319 C C . ARG B 1 22 ? -28.109 -26.922 11.672 1 31.78 22 ARG B C 1
ATOM 2321 O O . ARG B 1 22 ? -27.609 -26.031 12.375 1 31.78 22 ARG B O 1
ATOM 2328 N N . SER B 1 23 ? -27.734 -28.188 12.078 1 33.38 23 SER B N 1
ATOM 2329 C CA . SER B 1 23 ? -26.594 -28.531 12.938 1 33.38 23 SER B CA 1
ATOM 2330 C C . SER B 1 23 ? -25.281 -28.047 12.328 1 33.38 23 SER B C 1
ATOM 2332 O O . SER B 1 23 ? -24.328 -27.75 13.055 1 33.38 23 SER B O 1
ATOM 2334 N N . THR B 1 24 ? -24.797 -28.016 10.938 1 35.28 24 THR B N 1
ATOM 2335 C CA . THR B 1 24 ? -23.891 -27.609 9.867 1 35.28 24 THR B CA 1
ATOM 2336 C C . THR B 1 24 ? -23.969 -26.094 9.648 1 35.28 24 THR B C 1
ATOM 2338 O O . THR B 1 24 ? -23.297 -25.562 8.766 1 35.28 24 THR B O 1
ATOM 2341 N N . MET B 1 25 ? -24.625 -25.344 10.383 1 38.72 25 MET B N 1
ATOM 2342 C CA . MET B 1 25 ? -25.031 -23.938 10.398 1 38.72 25 MET B CA 1
ATOM 2343 C C . MET B 1 25 ? -23.969 -23.078 11.062 1 38.72 25 MET B C 1
ATOM 2345 O O . MET B 1 25 ? -23.703 -21.953 10.609 1 38.72 25 MET B O 1
ATOM 2349 N N . GLY B 1 26 ? -23.547 -23.547 12.336 1 41.66 26 GLY B N 1
ATOM 2350 C CA . GLY B 1 26 ? -22.547 -22.797 13.094 1 41.66 26 GLY B CA 1
ATOM 2351 C C . GLY B 1 26 ? -21.25 -22.594 12.344 1 41.66 26 GLY B C 1
ATOM 2352 O O . GLY B 1 26 ? -20.672 -21.516 12.383 1 41.66 26 GLY B O 1
ATOM 2353 N N . PHE B 1 27 ? -20.578 -23.719 11.953 1 46.19 27 PHE B N 1
ATOM 2354 C CA . PHE B 1 27 ? -19.375 -23.734 11.141 1 46.19 27 PHE B CA 1
ATOM 2355 C C . PHE B 1 27 ? -19.578 -22.938 9.852 1 46.19 27 PHE B C 1
ATOM 2357 O O . PHE B 1 27 ? -18.688 -22.219 9.406 1 46.19 27 PHE B O 1
ATOM 2364 N N . ALA B 1 28 ? -20.781 -23.156 9.203 1 53.56 28 ALA B N 1
ATOM 2365 C CA . ALA B 1 28 ? -21.172 -22.422 8 1 53.56 28 ALA B CA 1
ATOM 2366 C C . ALA B 1 28 ? -21.203 -20.922 8.258 1 53.56 28 ALA B C 1
ATOM 2368 O O . ALA B 1 28 ? -20.734 -20.125 7.438 1 53.56 28 ALA B O 1
ATOM 2369 N N . THR B 1 29 ? -21.453 -20.734 9.703 1 75.62 29 THR B N 1
ATOM 2370 C CA . THR B 1 29 ? -21.609 -19.328 10.039 1 75.62 29 THR B CA 1
ATOM 2371 C C . THR B 1 29 ? -20.25 -18.656 10.227 1 75.62 29 THR B C 1
ATOM 2373 O O . THR B 1 29 ? -20.031 -17.547 9.773 1 75.62 29 THR B O 1
ATOM 2376 N N . GLU B 1 30 ? -19.25 -19.562 10.805 1 87.5 30 GLU B N 1
ATOM 2377 C CA . GLU B 1 30 ? -17.922 -19 11.008 1 87.5 30 GLU B CA 1
ATOM 2378 C C . GLU B 1 30 ? -17.172 -18.875 9.688 1 87.5 30 GLU B C 1
ATOM 2380 O O . GLU B 1 30 ? -16.484 -17.875 9.445 1 87.5 30 GLU B O 1
ATOM 2385 N N . ARG B 1 31 ? -17.359 -19.906 8.852 1 93.75 31 ARG B N 1
ATOM 2386 C CA . ARG B 1 31 ? -16.766 -19.859 7.52 1 93.75 31 ARG B CA 1
ATOM 2387 C C . ARG B 1 31 ? -17.281 -18.672 6.719 1 93.75 31 ARG B C 1
ATOM 2389 O O . ARG B 1 31 ? -16.484 -17.953 6.094 1 93.75 31 ARG B O 1
ATOM 2396 N N . GLU B 1 32 ? -18.5 -18.484 6.82 1 92.31 32 GLU B N 1
ATOM 2397 C CA . GLU B 1 32 ? -19.094 -17.375 6.102 1 92.31 32 GLU B CA 1
ATOM 2398 C C . GLU B 1 32 ? -18.578 -16.031 6.617 1 92.31 32 GLU B C 1
ATOM 2400 O O . GLU B 1 32 ? -18.359 -15.109 5.84 1 92.31 32 GLU B O 1
ATOM 2405 N N . LYS B 1 33 ? -18.406 -16 7.902 1 92.25 33 LYS B N 1
ATOM 2406 C CA . LYS B 1 33 ? -17.875 -14.781 8.5 1 92.25 33 LYS B CA 1
ATOM 2407 C C . LYS B 1 33 ? -16.453 -14.516 8.047 1 92.25 33 LYS B C 1
ATOM 2409 O O . LYS B 1 33 ? -16.078 -13.375 7.777 1 92.25 33 LYS B O 1
ATOM 2414 N N . LEU B 1 34 ? -15.672 -15.547 7.988 1 96 34 LEU B N 1
ATOM 2415 C CA . LEU B 1 34 ? -14.281 -15.438 7.555 1 96 34 LEU B CA 1
ATOM 2416 C C . LEU B 1 34 ? -14.211 -15 6.094 1 96 34 LEU B C 1
ATOM 2418 O O . LEU B 1 34 ? -13.383 -14.156 5.738 1 96 34 LEU B O 1
ATOM 2422 N N . VAL B 1 35 ? -15.07 -15.57 5.281 1 96.81 35 VAL B N 1
ATOM 2423 C CA . VAL B 1 35 ? -15.102 -15.211 3.865 1 96.81 35 VAL B CA 1
ATOM 2424 C C . VAL B 1 35 ? -15.555 -13.766 3.709 1 96.81 35 VAL B C 1
ATOM 2426 O O . VAL B 1 35 ? -15 -13.016 2.898 1 96.81 35 VAL B O 1
ATOM 2429 N N . TYR B 1 36 ? -16.5 -13.398 4.516 1 95.38 36 TYR B N 1
ATOM 2430 C CA . TYR B 1 36 ? -16.969 -12.016 4.488 1 95.38 36 TYR B CA 1
ATOM 2431 C C . TYR B 1 36 ? -15.867 -11.055 4.938 1 95.38 36 TYR B C 1
ATOM 2433 O O . TYR B 1 36 ? -15.711 -9.977 4.363 1 95.38 36 TYR B O 1
ATOM 2441 N N . THR B 1 37 ? -15.117 -11.422 5.938 1 96.5 37 THR B N 1
ATOM 2442 C CA . THR B 1 37 ? -13.992 -10.625 6.406 1 96.5 37 THR B CA 1
ATOM 2443 C C . THR B 1 37 ? -12.945 -10.469 5.305 1 96.5 37 THR B C 1
ATOM 2445 O O . THR B 1 37 ? -12.406 -9.375 5.109 1 96.5 37 THR B O 1
ATOM 2448 N N . ALA B 1 38 ? -12.672 -11.531 4.613 1 97.94 38 ALA B N 1
ATOM 2449 C CA . ALA B 1 38 ? -11.727 -11.477 3.504 1 97.94 38 ALA B CA 1
ATOM 2450 C C . ALA B 1 38 ? -12.203 -10.508 2.422 1 97.94 38 ALA B C 1
ATOM 2452 O O . ALA B 1 38 ? -11.398 -9.766 1.854 1 97.94 38 ALA B O 1
ATOM 2453 N N . LYS B 1 39 ? -13.453 -10.547 2.168 1 97.19 39 LYS B N 1
ATOM 2454 C CA . LYS B 1 39 ? -14.031 -9.633 1.188 1 97.19 39 LYS B CA 1
ATOM 2455 C C . LYS B 1 39 ? -13.844 -8.18 1.61 1 97.19 39 LYS B C 1
ATOM 2457 O O . LYS B 1 39 ? -13.391 -7.352 0.814 1 97.19 39 LYS B O 1
ATOM 2462 N N . LEU B 1 40 ? -14.156 -7.855 2.883 1 97.12 40 LEU B N 1
ATOM 2463 C CA . LEU B 1 40 ? -14 -6.504 3.404 1 97.12 40 LEU B CA 1
ATOM 2464 C C . LEU B 1 40 ? -12.539 -6.066 3.361 1 97.12 40 LEU B C 1
ATOM 2466 O O . LEU B 1 40 ? -12.242 -4.93 2.992 1 97.12 40 LEU B O 1
ATOM 2470 N N . ALA B 1 41 ? -11.688 -6.969 3.732 1 98.25 41 ALA B N 1
ATOM 2471 C CA . ALA B 1 41 ? -10.258 -6.668 3.74 1 98.25 41 ALA B CA 1
ATOM 2472 C C . ALA B 1 41 ? -9.75 -6.387 2.33 1 98.25 41 ALA B C 1
ATOM 2474 O O . ALA B 1 41 ? -8.914 -5.5 2.131 1 98.25 41 ALA B O 1
ATOM 2475 N N . GLN B 1 42 ? -10.211 -7.129 1.377 1 98.12 42 GLN B N 1
ATOM 2476 C CA . GLN B 1 42 ? -9.844 -6.883 -0.013 1 98.12 42 GLN B CA 1
ATOM 2477 C C . GLN B 1 42 ? -10.281 -5.488 -0.458 1 98.12 42 GLN B C 1
ATOM 2479 O O . GLN B 1 42 ? -9.492 -4.738 -1.03 1 98.12 42 GLN B O 1
ATOM 2484 N N . GLU B 1 43 ? -11.516 -5.164 -0.143 1 97.19 43 GLU B N 1
ATOM 2485 C CA . GLU B 1 43 ? -12.055 -3.865 -0.533 1 97.19 43 GLU B CA 1
ATOM 2486 C C . GLU B 1 43 ? -11.297 -2.727 0.143 1 97.19 43 GLU B C 1
ATOM 2488 O O . GLU B 1 43 ? -11.07 -1.678 -0.464 1 97.19 43 GLU B O 1
ATOM 2493 N N . ALA B 1 44 ? -10.914 -2.975 1.344 1 97.81 44 ALA B N 1
ATOM 2494 C CA . ALA B 1 44 ? -10.203 -1.964 2.129 1 97.81 44 ALA B CA 1
ATOM 2495 C C . ALA B 1 44 ? -8.703 -2.023 1.872 1 97.81 44 ALA B C 1
ATOM 2497 O O . ALA B 1 44 ? -7.93 -1.302 2.508 1 97.81 44 ALA B O 1
ATOM 2498 N N . GLU B 1 45 ? -8.258 -2.904 1.004 1 97.69 45 GLU B N 1
ATOM 2499 C CA . GLU B 1 45 ? -6.867 -3.084 0.592 1 97.69 45 GLU B CA 1
ATOM 2500 C C . GLU B 1 45 ? -5.98 -3.451 1.78 1 97.69 45 GLU B C 1
ATOM 2502 O O . GLU B 1 45 ? -4.875 -2.926 1.922 1 97.69 45 GLU B O 1
ATOM 2507 N N . ARG B 1 46 ? -6.543 -4.148 2.672 1 98 46 ARG B N 1
ATOM 2508 C CA . ARG B 1 46 ? -5.828 -4.715 3.811 1 98 46 ARG B CA 1
ATOM 2509 C C . ARG B 1 46 ? -5.52 -6.191 3.586 1 98 46 ARG B C 1
ATOM 2511 O O . ARG B 1 46 ? -6.113 -7.059 4.23 1 98 46 ARG B O 1
ATOM 2518 N N . TYR B 1 47 ? -4.52 -6.484 2.855 1 98.31 47 TYR B N 1
ATOM 2519 C CA . TYR B 1 47 ? -4.305 -7.801 2.266 1 98.31 47 TYR B CA 1
ATOM 2520 C C . TYR B 1 47 ? -3.746 -8.773 3.297 1 98.31 47 TYR B C 1
ATOM 2522 O O . TYR B 1 47 ? -4.035 -9.969 3.25 1 98.31 47 TYR B O 1
ATOM 2530 N N . ASP B 1 48 ? -2.959 -8.289 4.258 1 97.56 48 ASP B N 1
ATOM 2531 C CA . ASP B 1 48 ? -2.482 -9.188 5.309 1 97.56 48 ASP B CA 1
ATOM 2532 C C . ASP B 1 48 ? -3.646 -9.789 6.094 1 97.56 48 ASP B C 1
ATOM 2534 O O . ASP B 1 48 ? -3.668 -10.992 6.359 1 97.56 48 ASP B O 1
ATOM 2538 N N . GLU B 1 49 ? -4.578 -8.961 6.391 1 97.69 49 GLU B N 1
ATOM 2539 C CA . GLU B 1 49 ? -5.754 -9.43 7.113 1 97.69 49 GLU B CA 1
ATOM 2540 C C . GLU B 1 49 ? -6.613 -10.344 6.242 1 97.69 49 GLU B C 1
ATOM 2542 O O . GLU B 1 49 ? -7.238 -11.281 6.738 1 97.69 49 GLU B O 1
ATOM 2547 N N . MET B 1 50 ? -6.672 -9.969 4.957 1 98.19 50 MET B N 1
ATOM 2548 C CA . MET B 1 50 ? -7.371 -10.82 4.004 1 98.19 50 MET B CA 1
ATOM 2549 C C . MET B 1 50 ? -6.824 -12.25 4.039 1 98.19 50 MET B C 1
ATOM 2551 O O . MET B 1 50 ? -7.586 -13.211 4.152 1 98.19 50 MET B O 1
ATOM 2555 N N . VAL B 1 51 ? -5.488 -12.359 4.035 1 98.56 51 VAL B N 1
ATOM 2556 C CA . VAL B 1 51 ? -4.816 -13.648 4.043 1 98.56 51 VAL B CA 1
ATOM 2557 C C . VAL B 1 51 ? -5.078 -14.367 5.367 1 98.56 51 VAL B C 1
ATOM 2559 O O . VAL B 1 51 ? -5.363 -15.562 5.387 1 98.56 51 VAL B O 1
ATOM 2562 N N . ASP B 1 52 ? -5.027 -13.641 6.504 1 98.06 52 ASP B N 1
ATOM 2563 C CA . ASP B 1 52 ? -5.273 -14.227 7.816 1 98.06 52 ASP B CA 1
ATOM 2564 C C . ASP B 1 52 ? -6.648 -14.891 7.875 1 98.06 52 ASP B C 1
ATOM 2566 O O . ASP B 1 52 ? -6.785 -16 8.398 1 98.06 52 ASP B O 1
ATOM 2570 N N . ALA B 1 53 ? -7.617 -14.211 7.301 1 97.69 53 ALA B N 1
ATOM 2571 C CA . ALA B 1 53 ? -8.992 -14.703 7.352 1 97.69 53 ALA B CA 1
ATOM 2572 C C . ALA B 1 53 ? -9.172 -15.914 6.438 1 97.69 53 ALA B C 1
ATOM 2574 O O . ALA B 1 53 ? -9.68 -16.953 6.867 1 97.69 53 ALA B O 1
ATOM 2575 N N . ILE B 1 54 ? -8.75 -15.797 5.191 1 98.25 54 ILE B N 1
ATOM 2576 C CA . ILE B 1 54 ? -9.047 -16.828 4.199 1 98.25 54 ILE B CA 1
ATOM 2577 C C . ILE B 1 54 ? -8.18 -18.047 4.453 1 98.25 54 ILE B C 1
ATOM 2579 O O . ILE B 1 54 ? -8.547 -19.172 4.086 1 98.25 54 ILE B O 1
ATOM 2583 N N . LYS B 1 55 ? -7.039 -17.891 5.07 1 98.25 55 LYS B N 1
ATOM 2584 C CA . LYS B 1 55 ? -6.164 -19.016 5.391 1 98.25 55 LYS B CA 1
ATOM 2585 C C . LYS B 1 55 ? -6.832 -19.969 6.379 1 98.25 55 LYS B C 1
ATOM 2587 O O . LYS B 1 55 ? -6.637 -21.172 6.305 1 98.25 55 LYS B O 1
ATOM 2592 N N . ILE B 1 56 ? -7.555 -19.406 7.312 1 98 56 ILE B N 1
ATOM 2593 C CA . ILE B 1 56 ? -8.281 -20.25 8.266 1 98 56 ILE B CA 1
ATOM 2594 C C . ILE B 1 56 ? -9.242 -21.172 7.52 1 98 56 ILE B C 1
ATOM 2596 O O . ILE B 1 56 ? -9.328 -22.359 7.824 1 98 56 ILE B O 1
ATOM 2600 N N . VAL B 1 57 ? -9.914 -20.609 6.504 1 97.5 57 VAL B N 1
ATOM 2601 C CA . VAL B 1 57 ? -10.828 -21.391 5.68 1 97.5 57 VAL B CA 1
ATOM 2602 C C . VAL B 1 57 ? -10.055 -22.453 4.91 1 97.5 57 VAL B C 1
ATOM 2604 O O . VAL B 1 57 ? -10.492 -23.594 4.809 1 97.5 57 VAL B O 1
ATOM 2607 N N . ALA B 1 58 ? -8.898 -22.094 4.383 1 97.81 58 ALA B N 1
ATOM 2608 C CA . ALA B 1 58 ? -8.078 -23 3.576 1 97.81 58 ALA B CA 1
ATOM 2609 C C . ALA B 1 58 ? -7.559 -24.156 4.414 1 97.81 58 ALA B C 1
ATOM 2611 O O . ALA B 1 58 ? -7.234 -25.219 3.877 1 97.81 58 ALA B O 1
ATOM 2612 N N . ASN B 1 59 ? -7.535 -24 5.738 1 97.44 59 ASN B N 1
ATOM 2613 C CA . ASN B 1 59 ? -6.977 -25 6.633 1 97.44 59 ASN B CA 1
ATOM 2614 C C . ASN B 1 59 ? -8.047 -25.984 7.109 1 97.44 59 ASN B C 1
ATOM 2616 O O . ASN B 1 59 ? -7.754 -26.891 7.891 1 97.44 59 ASN B O 1
ATOM 2620 N N . LEU B 1 60 ? -9.266 -25.859 6.598 1 95.44 60 LEU B N 1
ATOM 2621 C CA . LEU B 1 60 ? -10.367 -26.688 7.062 1 95.44 60 LEU B CA 1
ATOM 2622 C C . LEU B 1 60 ? -10.398 -28.031 6.32 1 95.44 60 LEU B C 1
ATOM 2624 O O . LEU B 1 60 ? -11.234 -28.891 6.617 1 95.44 60 LEU B O 1
ATOM 2628 N N . ASP B 1 61 ? -9.516 -28.25 5.371 1 94.81 61 ASP B N 1
ATOM 2629 C CA . ASP B 1 61 ? -9.414 -29.484 4.59 1 94.81 61 ASP B CA 1
ATOM 2630 C C . ASP B 1 61 ? -10.703 -29.75 3.816 1 94.81 61 ASP B C 1
ATOM 2632 O O . ASP B 1 61 ? -11.227 -30.859 3.832 1 94.81 61 ASP B O 1
ATOM 2636 N N . VAL B 1 62 ? -11.281 -28.719 3.277 1 93.19 62 VAL B N 1
ATOM 2637 C CA . VAL B 1 62 ? -12.453 -28.812 2.41 1 93.19 62 VAL B CA 1
ATOM 2638 C C . VAL B 1 62 ? -12.172 -28.109 1.086 1 93.19 62 VAL B C 1
ATOM 2640 O O . VAL B 1 62 ? -11.25 -27.297 0.99 1 93.19 62 VAL B O 1
ATOM 2643 N N . GLU B 1 63 ? -12.977 -28.469 0.142 1 94.94 63 GLU B N 1
ATOM 2644 C CA . GLU B 1 63 ? -12.883 -27.797 -1.15 1 94.94 63 GLU B CA 1
ATOM 2645 C C . GLU B 1 63 ? -13.328 -26.344 -1.049 1 94.94 63 GLU B C 1
ATOM 2647 O O . GLU B 1 63 ? -14.367 -26.047 -0.451 1 94.94 63 GLU B O 1
ATOM 2652 N N . LEU B 1 64 ? -12.508 -25.484 -1.584 1 96.38 64 LEU B N 1
ATOM 2653 C CA . LEU B 1 64 ? -12.867 -24.078 -1.574 1 96.38 64 LEU B CA 1
ATOM 2654 C C . LEU B 1 64 ? -13.797 -23.734 -2.738 1 96.38 64 LEU B C 1
ATOM 2656 O O . LEU B 1 64 ? -13.664 -24.312 -3.824 1 96.38 64 LEU B O 1
ATOM 2660 N N . THR B 1 65 ? -14.734 -22.844 -2.432 1 94.81 65 THR B N 1
ATOM 2661 C CA . THR B 1 65 ? -15.516 -22.297 -3.531 1 94.81 65 THR B CA 1
ATOM 2662 C C . THR B 1 65 ? -14.633 -21.438 -4.445 1 94.81 65 THR B C 1
ATOM 2664 O O . THR B 1 65 ? -13.5 -21.109 -4.09 1 94.81 65 THR B O 1
ATOM 2667 N N . LEU B 1 66 ? -15.086 -21.125 -5.613 1 93.56 66 LEU B N 1
ATOM 2668 C CA . LEU B 1 66 ? -14.359 -20.281 -6.555 1 93.56 66 LEU B CA 1
ATOM 2669 C C . LEU B 1 66 ? -14 -18.938 -5.914 1 93.56 66 LEU B C 1
ATOM 2671 O O . LEU B 1 66 ? -12.883 -18.453 -6.07 1 93.56 66 LEU B O 1
ATOM 2675 N N . GLU B 1 67 ? -14.883 -18.359 -5.184 1 95.5 67 GLU B N 1
ATOM 2676 C CA . GLU B 1 67 ? -14.672 -17.078 -4.516 1 95.5 67 GLU B CA 1
ATOM 2677 C C . GLU B 1 67 ? -13.594 -17.188 -3.443 1 95.5 67 GLU B C 1
ATOM 2679 O O . GLU B 1 67 ? -12.695 -16.344 -3.373 1 95.5 67 GLU B O 1
ATOM 2684 N N . GLU B 1 68 ? -13.688 -18.188 -2.672 1 97 68 GLU B N 1
ATOM 2685 C CA . GLU B 1 68 ? -12.719 -18.406 -1.604 1 97 68 GLU B CA 1
ATOM 2686 C C . GLU B 1 68 ? -11.32 -18.625 -2.17 1 97 68 GLU B C 1
ATOM 2688 O O . GLU B 1 68 ? -10.344 -18.062 -1.667 1 97 68 GLU B O 1
ATOM 2693 N N . ARG B 1 69 ? -11.242 -19.406 -3.207 1 97.12 69 ARG B N 1
ATOM 2694 C CA . ARG B 1 69 ? -9.977 -19.688 -3.871 1 97.12 69 ARG B CA 1
ATOM 2695 C C . ARG B 1 69 ? -9.375 -18.406 -4.453 1 97.12 69 ARG B C 1
ATOM 2697 O O . ARG B 1 69 ? -8.164 -18.188 -4.352 1 97.12 69 ARG B O 1
ATOM 2704 N N . SER B 1 70 ? -10.203 -17.609 -4.992 1 96.31 70 SER B N 1
ATOM 2705 C CA . SER B 1 70 ? -9.766 -16.344 -5.555 1 96.31 70 SER B CA 1
ATOM 2706 C C . SER B 1 70 ? -9.211 -15.414 -4.469 1 96.31 70 SER B C 1
ATOM 2708 O O . SER B 1 70 ? -8.188 -14.766 -4.664 1 96.31 70 SER B O 1
ATOM 2710 N N . TYR B 1 71 ? -9.914 -15.344 -3.312 1 98 71 TYR B N 1
ATOM 2711 C CA . TYR B 1 71 ? -9.438 -14.531 -2.199 1 98 71 TYR B CA 1
ATOM 2712 C C . TYR B 1 71 ? -8.07 -15.008 -1.725 1 98 71 TYR B C 1
ATOM 2714 O O . TYR B 1 71 ? -7.191 -14.195 -1.429 1 98 71 TYR B O 1
ATOM 2722 N N . LEU B 1 72 ? -7.938 -16.312 -1.682 1 98.31 72 LEU B N 1
ATOM 2723 C CA . LEU B 1 72 ? -6.676 -16.891 -1.225 1 98.31 72 LEU B CA 1
ATOM 2724 C C . LEU B 1 72 ? -5.535 -16.5 -2.158 1 98.31 72 LEU B C 1
ATOM 2726 O O . LEU B 1 72 ? -4.512 -15.984 -1.711 1 98.31 72 LEU B O 1
ATOM 2730 N N . SER B 1 73 ? -5.723 -16.734 -3.434 1 98 73 SER B N 1
ATOM 2731 C CA . SER B 1 73 ? -4.676 -16.453 -4.414 1 98 73 SER B CA 1
ATOM 2732 C C . SER B 1 73 ? -4.383 -14.961 -4.5 1 98 73 SER B C 1
ATOM 2734 O O . SER B 1 73 ? -3.217 -14.555 -4.52 1 98 73 SER B O 1
ATOM 2736 N N . PHE B 1 74 ? -5.453 -14.188 -4.465 1 97.94 74 PHE B N 1
ATOM 2737 C CA . PHE B 1 74 ? -5.316 -12.742 -4.57 1 97.94 74 PHE B CA 1
ATOM 2738 C C . PHE B 1 74 ? -4.617 -12.172 -3.342 1 97.94 74 PHE B C 1
ATOM 2740 O O . PHE B 1 74 ? -3.729 -11.328 -3.463 1 97.94 74 PHE B O 1
ATOM 2747 N N . GLY B 1 75 ? -5 -12.578 -2.205 1 98.5 75 GLY B N 1
ATOM 2748 C CA . GLY B 1 75 ? -4.402 -12.109 -0.966 1 98.5 75 GLY B CA 1
ATOM 2749 C C . GLY B 1 75 ? -2.91 -12.383 -0.882 1 98.5 75 GLY B C 1
ATOM 2750 O O . GLY B 1 75 ? -2.115 -11.469 -0.681 1 98.5 75 GLY B O 1
ATOM 2751 N N . TYR B 1 76 ? -2.549 -13.617 -1.056 1 98.62 76 TYR B N 1
ATOM 2752 C CA . TYR B 1 76 ? -1.144 -13.992 -0.964 1 98.62 76 TYR B CA 1
ATOM 2753 C C . TYR B 1 76 ? -0.322 -13.297 -2.041 1 98.62 76 TYR B C 1
ATOM 2755 O O . TYR B 1 76 ? 0.83 -12.922 -1.807 1 98.62 76 TYR B O 1
ATOM 2763 N N . LYS B 1 77 ? -0.881 -13.164 -3.199 1 98.38 77 LYS B N 1
ATOM 2764 C CA . LYS B 1 77 ? -0.173 -12.477 -4.277 1 98.38 77 LYS B CA 1
ATOM 2765 C C . LYS B 1 77 ? 0.151 -11.039 -3.9 1 98.38 77 LYS B C 1
ATOM 2767 O O . LYS B 1 77 ? 1.283 -10.586 -4.078 1 98.38 77 LYS B O 1
ATOM 2772 N N . ASN B 1 78 ? -0.799 -10.312 -3.379 1 98.25 78 ASN B N 1
ATOM 2773 C CA . ASN B 1 78 ? -0.587 -8.914 -3.018 1 98.25 78 ASN B CA 1
ATOM 2774 C C . ASN B 1 78 ? 0.422 -8.773 -1.881 1 98.25 78 ASN B C 1
ATOM 2776 O O . ASN B 1 78 ? 1.276 -7.891 -1.908 1 98.25 78 ASN B O 1
ATOM 2780 N N . VAL B 1 79 ? 0.301 -9.656 -0.931 1 98.5 79 VAL B N 1
ATOM 2781 C CA . VAL B 1 79 ? 1.195 -9.594 0.221 1 98.5 79 VAL B CA 1
ATOM 2782 C C . VAL B 1 79 ? 2.631 -9.852 -0.226 1 98.5 79 VAL B C 1
ATOM 2784 O O . VAL B 1 79 ? 3.549 -9.125 0.153 1 98.5 79 VAL B O 1
ATOM 2787 N N . VAL B 1 80 ? 2.801 -10.828 -1.093 1 98.69 80 VAL B N 1
ATOM 2788 C CA . VAL B 1 80 ? 4.16 -11.18 -1.502 1 98.69 80 VAL B CA 1
ATOM 2789 C C . VAL B 1 80 ? 4.68 -10.148 -2.5 1 98.69 80 VAL B C 1
ATOM 2791 O O . VAL B 1 80 ? 5.867 -9.82 -2.504 1 98.69 80 VAL B O 1
ATOM 2794 N N . ASP B 1 81 ? 3.832 -9.625 -3.326 1 98.31 81 ASP B N 1
ATOM 2795 C CA . ASP B 1 81 ? 4.238 -8.656 -4.336 1 98.31 81 ASP B CA 1
ATOM 2796 C C . ASP B 1 81 ? 4.777 -7.383 -3.691 1 98.31 81 ASP B C 1
ATOM 2798 O O . ASP B 1 81 ? 5.742 -6.793 -4.184 1 98.31 81 ASP B O 1
ATOM 2802 N N . ALA B 1 82 ? 4.129 -6.984 -2.637 1 97.75 82 ALA B N 1
ATOM 2803 C CA . ALA B 1 82 ? 4.605 -5.805 -1.922 1 97.75 82 ALA B CA 1
ATOM 2804 C C . ALA B 1 82 ? 6.031 -6.008 -1.417 1 97.75 82 ALA B C 1
ATOM 2806 O O . ALA B 1 82 ? 6.879 -5.125 -1.557 1 97.75 82 ALA B O 1
ATOM 2807 N N . ARG B 1 83 ? 6.297 -7.152 -0.879 1 98.62 83 ARG B N 1
ATOM 2808 C CA . ARG B 1 83 ? 7.625 -7.445 -0.355 1 98.62 83 ARG B CA 1
ATOM 2809 C C . ARG B 1 83 ? 8.633 -7.645 -1.486 1 98.62 83 ARG B C 1
ATOM 2811 O O . ARG B 1 83 ? 9.781 -7.227 -1.381 1 98.62 83 ARG B O 1
ATOM 2818 N N . ARG B 1 84 ? 8.203 -8.266 -2.574 1 98.62 84 ARG B N 1
ATOM 2819 C CA . ARG B 1 84 ? 9.078 -8.453 -3.727 1 98.62 84 ARG B CA 1
ATOM 2820 C C . ARG B 1 84 ? 9.484 -7.105 -4.324 1 98.62 84 ARG B C 1
ATOM 2822 O O . ARG B 1 84 ? 10.641 -6.91 -4.699 1 98.62 84 ARG B O 1
ATOM 2829 N N . SER B 1 85 ? 8.547 -6.211 -4.41 1 98.44 85 SER B N 1
ATOM 2830 C CA . SER B 1 85 ? 8.844 -4.871 -4.898 1 98.44 85 SER B CA 1
ATOM 2831 C C . SER B 1 85 ? 9.883 -4.176 -4.016 1 98.44 85 SER B C 1
ATOM 2833 O O . SER B 1 85 ? 10.828 -3.572 -4.523 1 98.44 85 SER B O 1
ATOM 2835 N N . SER B 1 86 ? 9.648 -4.27 -2.721 1 98.44 86 SER B N 1
ATOM 2836 C CA . SER B 1 86 ? 10.617 -3.719 -1.78 1 98.44 86 SER B CA 1
ATOM 2837 C C . SER B 1 86 ? 12 -4.328 -1.988 1 98.44 86 SER B C 1
ATOM 2839 O O . SER B 1 86 ? 13 -3.615 -2.008 1 98.44 86 SER B O 1
ATOM 2841 N N . TRP B 1 87 ? 12.008 -5.602 -2.154 1 98.44 87 TRP B N 1
ATOM 2842 C CA . TRP B 1 87 ? 13.258 -6.336 -2.316 1 98.44 87 TRP B CA 1
ATOM 2843 C C . TRP B 1 87 ? 14 -5.883 -3.574 1 98.44 87 TRP B C 1
ATOM 2845 O O . TRP B 1 87 ? 15.211 -5.688 -3.551 1 98.44 87 TRP B O 1
ATOM 2855 N N . ARG B 1 88 ? 13.273 -5.738 -4.648 1 98.31 88 ARG B N 1
ATOM 2856 C CA . ARG B 1 88 ? 13.883 -5.328 -5.906 1 98.31 88 ARG B CA 1
ATOM 2857 C C . ARG B 1 88 ? 14.516 -3.947 -5.781 1 98.31 88 ARG B C 1
ATOM 2859 O O . ARG B 1 88 ? 15.617 -3.717 -6.285 1 98.31 88 ARG B O 1
ATOM 2866 N N . ILE B 1 89 ? 13.852 -3.053 -5.07 1 98 89 ILE B N 1
ATOM 2867 C CA . ILE B 1 89 ? 14.367 -1.701 -4.871 1 98 89 ILE B CA 1
ATOM 2868 C C . ILE B 1 89 ? 15.625 -1.747 -4.008 1 98 89 ILE B C 1
ATOM 2870 O O . ILE B 1 89 ? 16.641 -1.134 -4.352 1 98 89 ILE B O 1
ATOM 2874 N N . LEU B 1 90 ? 15.578 -2.488 -2.959 1 97.69 90 LEU B N 1
ATOM 2875 C CA . LEU B 1 90 ? 16.719 -2.58 -2.047 1 97.69 90 LEU B CA 1
ATOM 2876 C C . LEU B 1 90 ? 17.906 -3.262 -2.725 1 97.69 90 LEU B C 1
ATOM 2878 O O . LEU B 1 90 ? 19.047 -2.861 -2.523 1 97.69 90 LEU B O 1
ATOM 2882 N N . SER B 1 91 ? 17.531 -4.262 -3.52 1 96.75 91 SER B N 1
ATOM 2883 C CA . SER B 1 91 ? 18.594 -4.969 -4.246 1 96.75 91 SER B CA 1
ATOM 2884 C C . SER B 1 91 ? 19.266 -4.059 -5.258 1 96.75 91 SER B C 1
ATOM 2886 O O . SER B 1 91 ? 20.5 -4.062 -5.379 1 96.75 91 SER B O 1
ATOM 2888 N N . SER B 1 92 ? 18.484 -3.328 -5.938 1 96.31 92 SER B N 1
ATOM 2889 C CA . SER B 1 92 ? 19.031 -2.373 -6.898 1 96.31 92 SER B CA 1
ATOM 2890 C C . SER B 1 92 ? 19.891 -1.315 -6.207 1 96.31 92 SER B C 1
ATOM 2892 O O . SER B 1 92 ? 20.953 -0.961 -6.695 1 96.31 92 SER B O 1
ATOM 2894 N N . THR B 1 93 ? 19.438 -0.781 -5.074 1 95.38 93 THR B N 1
ATOM 2895 C CA . THR B 1 93 ? 20.188 0.207 -4.297 1 95.38 93 THR B CA 1
ATOM 2896 C C . THR B 1 93 ? 21.5 -0.377 -3.801 1 95.38 93 THR B C 1
ATOM 2898 O O . THR B 1 93 ? 22.547 0.296 -3.83 1 95.38 93 THR B O 1
ATOM 2901 N N . GLU B 1 94 ? 21.469 -1.567 -3.32 1 94.75 94 GLU B N 1
ATOM 2902 C CA . GLU B 1 94 ? 22.672 -2.242 -2.846 1 94.75 94 GLU B CA 1
ATOM 2903 C C . GLU B 1 94 ? 23.719 -2.361 -3.959 1 94.75 94 GLU B C 1
ATOM 2905 O O . GLU B 1 94 ? 24.891 -2.102 -3.738 1 94.75 94 GLU B O 1
ATOM 2910 N N . GLN B 1 95 ? 23.234 -2.715 -5.133 1 93.5 95 GLN B N 1
ATOM 2911 C CA . GLN B 1 95 ? 24.125 -2.857 -6.277 1 93.5 95 GLN B CA 1
ATOM 2912 C C . GLN B 1 95 ? 24.719 -1.512 -6.676 1 93.5 95 GLN B C 1
ATOM 2914 O O . GLN B 1 95 ? 25.922 -1.413 -6.93 1 93.5 95 GLN B O 1
ATOM 2919 N N . THR B 1 96 ? 23.906 -0.491 -6.711 1 93.56 96 THR B N 1
ATOM 2920 C CA . THR B 1 96 ? 24.344 0.84 -7.109 1 93.56 96 THR B CA 1
ATOM 2921 C C . THR B 1 96 ? 25.344 1.407 -6.102 1 93.56 96 THR B C 1
ATOM 2923 O O . THR B 1 96 ? 26.375 1.96 -6.488 1 93.56 96 THR B O 1
ATOM 2926 N N . GLU B 1 97 ? 25.062 1.269 -4.852 1 91.19 97 GLU B N 1
ATOM 2927 C CA . GLU B 1 97 ? 25.969 1.756 -3.809 1 91.19 97 GLU B CA 1
ATOM 2928 C C . GLU B 1 97 ? 27.266 0.965 -3.793 1 91.19 97 GLU B C 1
ATOM 2930 O O . GLU B 1 97 ? 28.344 1.526 -3.545 1 91.19 97 GLU B O 1
ATOM 2935 N N . GLY B 1 98 ? 27.172 -0.305 -3.992 1 89 98 GLY B N 1
ATOM 2936 C CA . GLY B 1 98 ? 28.375 -1.122 -4.09 1 89 98 GLY B CA 1
ATOM 2937 C C . GLY B 1 98 ? 29.266 -0.727 -5.246 1 89 98 GLY B C 1
ATOM 2938 O O . GLY B 1 98 ? 30.484 -0.676 -5.102 1 89 98 GLY B O 1
ATOM 2939 N N . ALA B 1 99 ? 28.703 -0.384 -6.336 1 90.25 99 ALA B N 1
ATOM 2940 C CA . ALA B 1 99 ? 29.453 0.023 -7.52 1 90.25 99 ALA B CA 1
ATOM 2941 C C . ALA B 1 99 ? 30.156 1.362 -7.297 1 90.25 99 ALA B C 1
ATOM 2943 O O . ALA B 1 99 ? 31.234 1.605 -7.836 1 90.25 99 ALA B O 1
ATOM 2944 N N . LYS B 1 100 ? 29.547 2.277 -6.43 1 89 100 LYS B N 1
ATOM 2945 C CA . LYS B 1 100 ? 30.109 3.59 -6.125 1 89 100 LYS B CA 1
ATOM 2946 C C . LYS B 1 100 ? 31.172 3.49 -5.035 1 89 100 LYS B C 1
ATOM 2948 O O . LYS B 1 100 ? 31.891 4.457 -4.77 1 89 100 LYS B O 1
ATOM 2953 N N . GLY B 1 101 ? 31.312 2.346 -4.441 1 85.19 101 GLY B N 1
ATOM 2954 C CA . GLY B 1 101 ? 32.281 2.135 -3.385 1 85.19 101 GLY B CA 1
ATOM 2955 C C . GLY B 1 101 ? 31.875 2.727 -2.053 1 85.19 101 GLY B C 1
ATOM 2956 O O . GLY B 1 101 ? 32.719 2.99 -1.19 1 85.19 101 GLY B O 1
ATOM 2957 N N . ASN B 1 102 ? 30.609 3.098 -1.94 1 77.5 102 ASN B N 1
ATOM 2958 C CA . ASN B 1 102 ? 30.109 3.637 -0.68 1 77.5 102 ASN B CA 1
ATOM 2959 C C . ASN B 1 102 ? 29.875 2.535 0.348 1 77.5 102 ASN B C 1
ATOM 2961 O O . ASN B 1 102 ? 28.828 1.889 0.342 1 77.5 102 ASN B O 1
ATOM 2965 N N . ASN B 1 103 ? 30.781 2.367 1.208 1 79.69 103 ASN B N 1
ATOM 2966 C CA . ASN B 1 103 ? 30.766 1.228 2.117 1 79.69 103 ASN B CA 1
ATOM 2967 C C . ASN B 1 103 ? 30.172 1.606 3.473 1 79.69 103 ASN B C 1
ATOM 2969 O O . ASN B 1 103 ? 29.953 0.742 4.324 1 79.69 103 ASN B O 1
ATOM 2973 N N . ILE B 1 104 ? 29.828 2.873 3.6 1 80.56 104 ILE B N 1
ATOM 2974 C CA . ILE B 1 104 ? 29.438 3.357 4.918 1 80.56 104 ILE B CA 1
ATOM 2975 C C . ILE B 1 104 ? 28.156 2.652 5.367 1 80.56 104 ILE B C 1
ATOM 2977 O O . ILE B 1 104 ? 28.062 2.188 6.504 1 80.56 104 ILE B O 1
ATOM 2981 N N . HIS B 1 105 ? 27.266 2.438 4.383 1 86.19 105 HIS B N 1
ATOM 2982 C CA . HIS B 1 105 ? 25.969 1.915 4.797 1 86.19 105 HIS B CA 1
ATOM 2983 C C . HIS B 1 105 ? 25.703 0.544 4.184 1 86.19 105 HIS B C 1
ATOM 2985 O O . HIS B 1 105 ? 24.594 0.024 4.27 1 86.19 105 HIS B O 1
ATOM 2991 N N . MET B 1 106 ? 26.703 -0.081 3.656 1 91 106 MET B N 1
ATOM 2992 C CA . MET B 1 106 ? 26.516 -1.319 2.906 1 91 106 MET B CA 1
ATOM 2993 C C . MET B 1 106 ? 26.078 -2.451 3.824 1 91 106 MET B C 1
ATOM 2995 O O . MET B 1 106 ? 25.203 -3.24 3.465 1 91 106 MET B O 1
ATOM 2999 N N . LYS B 1 107 ? 26.688 -2.51 4.922 1 91.31 107 LYS B N 1
ATOM 3000 C CA . LYS B 1 107 ? 26.312 -3.562 5.863 1 91.31 107 LYS B CA 1
ATOM 3001 C C . LYS B 1 107 ? 24.844 -3.43 6.285 1 91.31 107 LYS B C 1
ATOM 3003 O O . LYS B 1 107 ? 24.125 -4.426 6.348 1 91.31 107 LYS B O 1
ATOM 3008 N N . HIS B 1 108 ? 24.469 -2.275 6.531 1 92.38 108 HIS B N 1
ATOM 3009 C CA . HIS B 1 108 ? 23.094 -1.999 6.949 1 92.38 108 HIS B CA 1
ATOM 3010 C C . HIS B 1 108 ? 22.109 -2.268 5.816 1 92.38 108 HIS B C 1
ATOM 3012 O O . HIS B 1 108 ? 21.047 -2.855 6.035 1 92.38 108 HIS B O 1
ATOM 3018 N N . LEU B 1 109 ? 22.453 -1.845 4.738 1 94.75 109 LEU B N 1
ATOM 3019 C CA . LEU B 1 109 ? 21.641 -2.055 3.549 1 94.75 109 LEU B CA 1
ATOM 3020 C C . LEU B 1 109 ? 21.469 -3.543 3.266 1 94.75 109 LEU B C 1
ATOM 3022 O O . LEU B 1 109 ? 20.344 -4 2.996 1 94.75 109 LEU B O 1
ATOM 3026 N N . LYS B 1 110 ? 22.5 -4.285 3.328 1 95.31 110 LYS B N 1
ATOM 3027 C CA . LYS B 1 110 ? 22.453 -5.73 3.107 1 95.31 110 LYS B CA 1
ATOM 3028 C C . LYS B 1 110 ? 21.547 -6.414 4.133 1 95.31 110 LYS B C 1
ATOM 3030 O O . LYS B 1 110 ? 20.75 -7.277 3.775 1 95.31 110 LYS B O 1
ATOM 3035 N N . LYS B 1 111 ? 21.688 -6.031 5.336 1 95.94 111 LYS B N 1
ATOM 3036 C CA . LYS B 1 111 ? 20.875 -6.609 6.398 1 95.94 111 LYS B CA 1
ATOM 3037 C C . LYS B 1 111 ? 19.391 -6.316 6.168 1 95.94 111 LYS B C 1
ATOM 3039 O O . LYS B 1 111 ? 18.547 -7.184 6.379 1 95.94 111 LYS B O 1
ATOM 3044 N N . TYR B 1 112 ? 19.125 -5.113 5.773 1 96.69 112 TYR B N 1
ATOM 3045 C CA . TYR B 1 112 ? 17.734 -4.719 5.516 1 96.69 112 TYR B CA 1
ATOM 3046 C C . TYR B 1 112 ? 17.156 -5.512 4.352 1 96.69 112 TYR B C 1
ATOM 3048 O O . TYR B 1 112 ? 16.031 -6.02 4.441 1 96.69 112 TYR B O 1
ATOM 3056 N N . ARG B 1 113 ? 17.906 -5.633 3.293 1 97.44 113 ARG B N 1
ATOM 3057 C CA . ARG B 1 113 ? 17.484 -6.43 2.146 1 97.44 113 ARG B CA 1
ATOM 3058 C C . ARG B 1 113 ? 17.234 -7.879 2.555 1 97.44 113 ARG B C 1
ATOM 3060 O O . ARG B 1 113 ? 16.234 -8.477 2.137 1 97.44 113 ARG B O 1
ATOM 3067 N N . GLN B 1 114 ? 18.062 -8.445 3.391 1 97.75 114 GLN B N 1
ATOM 3068 C CA . GLN B 1 114 ? 17.938 -9.82 3.861 1 97.75 114 GLN B CA 1
ATOM 3069 C C . GLN B 1 114 ? 16.688 -9.992 4.719 1 97.75 114 GLN B C 1
ATOM 3071 O O . GLN B 1 114 ? 16.047 -11.047 4.695 1 97.75 114 GLN B O 1
ATOM 3076 N N . THR B 1 115 ? 16.406 -8.961 5.465 1 98.06 115 THR B N 1
ATOM 3077 C CA . THR B 1 115 ? 15.195 -9 6.27 1 98.06 115 THR B CA 1
ATOM 3078 C C . THR B 1 115 ? 13.961 -9.133 5.379 1 98.06 115 THR B C 1
ATOM 3080 O O . THR B 1 115 ? 13.086 -9.953 5.648 1 98.06 115 THR B O 1
ATOM 3083 N N . VAL B 1 116 ? 13.906 -8.367 4.328 1 98.31 116 VAL B N 1
ATOM 3084 C CA . VAL B 1 116 ? 12.781 -8.422 3.4 1 98.31 116 VAL B CA 1
ATOM 3085 C C . VAL B 1 116 ? 12.758 -9.773 2.697 1 98.31 116 VAL B C 1
ATOM 3087 O O . VAL B 1 116 ? 11.688 -10.344 2.477 1 98.31 116 VAL B O 1
ATOM 3090 N N . GLU B 1 117 ? 13.914 -10.312 2.373 1 98.19 117 GLU B N 1
ATOM 3091 C CA . GLU B 1 117 ? 14.031 -11.633 1.775 1 98.19 117 GLU B CA 1
ATOM 3092 C C . GLU B 1 117 ? 13.414 -12.703 2.68 1 98.19 117 GLU B C 1
ATOM 3094 O O . GLU B 1 117 ? 12.711 -13.594 2.207 1 98.19 117 GLU B O 1
ATOM 3099 N N . SER B 1 118 ? 13.719 -12.57 3.898 1 98.44 118 SER B N 1
ATOM 3100 C CA . SER B 1 118 ? 13.18 -13.516 4.863 1 98.44 118 SER B CA 1
ATOM 3101 C C . SER B 1 118 ? 11.656 -13.438 4.93 1 98.44 118 SER B C 1
ATOM 3103 O O . SER B 1 118 ? 10.984 -14.461 5.066 1 98.44 118 SER B O 1
ATOM 3105 N N . GLU B 1 119 ? 11.156 -12.227 4.859 1 98.56 119 GLU B N 1
ATOM 3106 C CA . GLU B 1 119 ? 9.711 -12.055 4.844 1 98.56 119 GLU B CA 1
ATOM 3107 C C . GLU B 1 119 ? 9.086 -12.75 3.641 1 98.56 119 GLU B C 1
ATOM 3109 O O . GLU B 1 119 ? 8.07 -13.445 3.773 1 98.56 119 GLU B O 1
ATOM 3114 N N . ILE B 1 120 ? 9.672 -12.586 2.469 1 98.81 120 ILE B N 1
ATOM 3115 C CA . ILE B 1 120 ? 9.188 -13.211 1.246 1 98.81 120 ILE B CA 1
ATOM 3116 C C . ILE B 1 120 ? 9.195 -14.734 1.41 1 98.81 120 ILE B C 1
ATOM 3118 O O . ILE B 1 120 ? 8.211 -15.406 1.086 1 98.81 120 ILE B O 1
ATOM 3122 N N . SER B 1 121 ? 10.273 -15.234 1.951 1 98.75 121 SER B N 1
ATOM 3123 C CA . SER B 1 121 ? 10.43 -16.672 2.137 1 98.75 121 SER B CA 1
ATOM 3124 C C . SER B 1 121 ? 9.352 -17.219 3.061 1 98.75 121 SER B C 1
ATOM 3126 O O . SER B 1 121 ? 8.773 -18.281 2.791 1 98.75 121 SER B O 1
ATOM 3128 N N . ILE B 1 122 ? 9.102 -16.5 4.117 1 98.69 122 ILE B N 1
ATOM 3129 C CA . ILE B 1 122 ? 8.109 -16.938 5.098 1 98.69 122 ILE B CA 1
ATOM 3130 C C . ILE B 1 122 ? 6.727 -17 4.445 1 98.69 122 ILE B C 1
ATOM 3132 O O . ILE B 1 122 ? 5.992 -17.969 4.613 1 98.69 122 ILE B O 1
ATOM 3136 N N . ILE B 1 123 ? 6.371 -15.984 3.627 1 98.75 123 ILE B N 1
ATOM 3137 C CA . ILE B 1 123 ? 5.078 -15.914 2.961 1 98.75 123 ILE B CA 1
ATOM 3138 C C . ILE B 1 123 ? 4.953 -17.062 1.962 1 98.75 123 ILE B C 1
ATOM 3140 O O . ILE B 1 123 ? 3.932 -17.75 1.927 1 98.75 123 ILE B O 1
ATOM 3144 N N . CYS B 1 124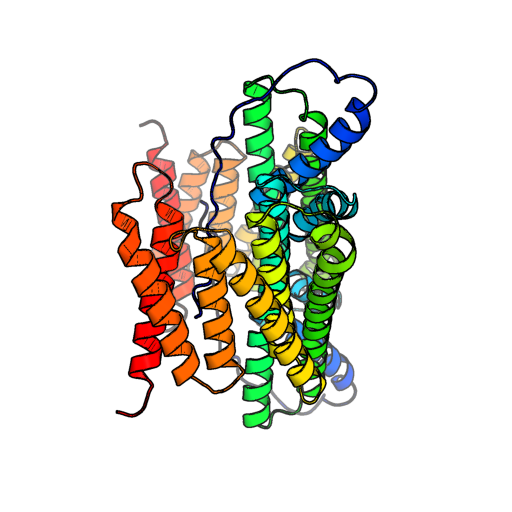 ? 5.977 -17.266 1.176 1 98.75 124 CYS B N 1
ATOM 3145 C CA . CYS B 1 124 ? 5.957 -18.312 0.153 1 98.75 124 CYS B CA 1
ATOM 3146 C C . CYS B 1 124 ? 5.84 -19.688 0.784 1 98.75 124 CYS B C 1
ATOM 3148 O O . CYS B 1 124 ? 5.027 -20.516 0.352 1 98.75 124 CYS B O 1
ATOM 3150 N N . ARG B 1 125 ? 6.59 -19.922 1.829 1 98.56 125 ARG B N 1
ATOM 3151 C CA . ARG B 1 125 ? 6.555 -21.234 2.482 1 98.56 125 ARG B CA 1
ATOM 3152 C C . ARG B 1 125 ? 5.207 -21.469 3.15 1 98.56 125 ARG B C 1
ATOM 3154 O O . ARG B 1 125 ? 4.719 -22.609 3.186 1 98.56 125 ARG B O 1
ATOM 3161 N N . ASP B 1 126 ? 4.672 -20.453 3.684 1 98.62 126 ASP B N 1
ATOM 3162 C CA . ASP B 1 126 ? 3.365 -20.547 4.324 1 98.62 126 ASP B CA 1
ATOM 3163 C C . ASP B 1 126 ? 2.307 -21.047 3.344 1 98.62 126 ASP B C 1
ATOM 3165 O O . ASP B 1 126 ? 1.63 -22.031 3.6 1 98.62 126 ASP B O 1
ATOM 3169 N N . ILE B 1 127 ? 2.189 -20.422 2.174 1 98.69 127 ILE B N 1
ATOM 3170 C CA . ILE B 1 127 ? 1.128 -20.781 1.236 1 98.69 127 ILE B CA 1
ATOM 3171 C C . ILE B 1 127 ? 1.432 -22.125 0.596 1 98.69 127 ILE B C 1
ATOM 3173 O O . ILE B 1 127 ? 0.52 -22.922 0.328 1 98.69 127 ILE B O 1
ATOM 3177 N N . ILE B 1 128 ? 2.689 -22.438 0.324 1 98.81 128 ILE B N 1
ATOM 3178 C CA . ILE B 1 128 ? 3.051 -23.734 -0.231 1 98.81 128 ILE B CA 1
ATOM 3179 C C . ILE B 1 128 ? 2.629 -24.844 0.732 1 98.81 128 ILE B C 1
ATOM 3181 O O . ILE B 1 128 ? 2.096 -25.875 0.31 1 98.81 128 ILE B O 1
ATOM 3185 N N . SER B 1 129 ? 2.844 -24.578 1.996 1 98.69 129 SER B N 1
ATOM 3186 C CA . SER B 1 129 ? 2.443 -25.547 3.008 1 98.69 129 SER B CA 1
ATOM 3187 C C . SER B 1 129 ? 0.931 -25.734 3.029 1 98.69 129 SER B C 1
ATOM 3189 O O . SER B 1 129 ? 0.44 -26.859 3.109 1 98.69 129 SER B O 1
ATOM 3191 N N . VAL B 1 130 ? 0.194 -24.656 2.955 1 98.56 130 VAL B N 1
ATOM 3192 C CA . VAL B 1 130 ? -1.265 -24.719 2.939 1 98.56 130 VAL B CA 1
ATOM 3193 C C . VAL B 1 130 ? -1.741 -25.5 1.723 1 98.56 130 VAL B C 1
ATOM 3195 O O . VAL B 1 130 ? -2.637 -26.344 1.833 1 98.56 130 VAL B O 1
ATOM 3198 N N . LEU B 1 131 ? -1.143 -25.266 0.579 1 98.62 131 LEU B N 1
ATOM 3199 C CA . LEU B 1 131 ? -1.499 -25.969 -0.647 1 98.62 131 LEU B CA 1
ATOM 3200 C C . LEU B 1 131 ? -1.233 -27.469 -0.513 1 98.62 131 LEU B C 1
ATOM 3202 O O . LEU B 1 131 ? -2.119 -28.281 -0.773 1 98.62 131 LEU B O 1
ATOM 3206 N N . ASP B 1 132 ? -0.092 -27.828 -0.035 1 98.31 132 ASP B N 1
ATOM 3207 C CA . ASP B 1 132 ? 0.358 -29.219 -0.016 1 98.31 132 ASP B CA 1
ATOM 3208 C C . ASP B 1 132 ? -0.369 -30.016 1.064 1 98.31 132 ASP B C 1
ATOM 3210 O O . ASP B 1 132 ? -0.678 -31.188 0.871 1 98.31 132 ASP B O 1
ATOM 3214 N N . SER B 1 133 ? -0.674 -29.344 2.182 1 98.12 133 SER B N 1
ATOM 3215 C CA . SER B 1 133 ? -1.17 -30.078 3.334 1 98.12 133 SER B CA 1
ATOM 3216 C C . SER B 1 133 ? -2.695 -30.094 3.369 1 98.12 133 SER B C 1
ATOM 3218 O O . SER B 1 133 ? -3.299 -31.016 3.936 1 98.12 133 SER B O 1
ATOM 3220 N N . HIS B 1 134 ? -3.295 -29.172 2.705 1 97.81 134 HIS B N 1
ATOM 3221 C CA . HIS B 1 134 ? -4.734 -29.047 2.91 1 97.81 134 HIS B CA 1
ATOM 3222 C C . HIS B 1 134 ? -5.477 -28.984 1.58 1 97.81 134 HIS B C 1
ATOM 3224 O O . HIS B 1 134 ? -6.363 -29.797 1.319 1 97.81 134 HIS B O 1
ATOM 3230 N N . LEU B 1 135 ? -5.098 -28.172 0.69 1 98.25 135 LEU B N 1
ATOM 3231 C CA . LEU B 1 135 ? -5.945 -27.844 -0.453 1 98.25 135 LEU B CA 1
ATOM 3232 C C . LEU B 1 135 ? -5.785 -28.875 -1.561 1 98.25 135 LEU B C 1
ATOM 3234 O O . LEU B 1 135 ? -6.777 -29.391 -2.078 1 98.25 135 LEU B O 1
ATOM 3238 N N . ILE B 1 136 ? -4.551 -29.234 -1.914 1 97.94 136 ILE B N 1
ATOM 3239 C CA . ILE B 1 136 ? -4.316 -30.172 -3 1 97.94 136 ILE B CA 1
ATOM 3240 C C . ILE B 1 136 ? -4.887 -31.531 -2.629 1 97.94 136 ILE B C 1
ATOM 3242 O O . ILE B 1 136 ? -5.621 -32.156 -3.412 1 97.94 136 ILE B O 1
ATOM 3246 N N . PRO B 1 137 ? -4.734 -31.984 -1.386 1 97.19 137 PRO B N 1
ATOM 3247 C CA . PRO B 1 137 ? -5.297 -33.281 -1.023 1 97.19 137 PRO B CA 1
ATOM 3248 C C . PRO B 1 137 ? -6.82 -33.281 -0.939 1 97.19 137 PRO B C 1
ATOM 3250 O O . PRO B 1 137 ? -7.461 -34.312 -1.062 1 97.19 137 PRO B O 1
ATOM 3253 N N . SER B 1 138 ? -7.391 -32.125 -0.738 1 95.38 138 SER B N 1
ATOM 3254 C CA . SER B 1 138 ? -8.828 -32.062 -0.508 1 95.38 138 SER B CA 1
ATOM 3255 C C . SER B 1 138 ? -9.57 -31.719 -1.794 1 95.38 138 SER B C 1
ATOM 3257 O O . SER B 1 138 ? -10.789 -31.516 -1.777 1 95.38 138 SER B O 1
ATOM 3259 N N . THR B 1 139 ? -8.852 -31.609 -2.916 1 94 139 THR B N 1
ATOM 3260 C CA . THR B 1 139 ? -9.5 -31.156 -4.145 1 94 139 THR B CA 1
ATOM 3261 C C . THR B 1 139 ? -9.711 -32.344 -5.102 1 94 139 THR B C 1
ATOM 3263 O O . THR B 1 139 ? -8.867 -33.219 -5.188 1 94 139 THR B O 1
ATOM 3266 N N . SER B 1 140 ? -10.891 -32.375 -5.727 1 89.56 140 SER B N 1
ATOM 3267 C CA . SER B 1 140 ? -11.188 -33.375 -6.73 1 89.56 140 SER B CA 1
ATOM 3268 C C . SER B 1 140 ? -11.562 -32.75 -8.062 1 89.56 140 SER B C 1
ATOM 3270 O O . SER B 1 140 ? -11.656 -33.438 -9.078 1 89.56 140 SER B O 1
ATOM 3272 N N . ASP B 1 141 ? -11.695 -31.453 -8.023 1 91.19 141 ASP B N 1
ATOM 3273 C CA . ASP B 1 141 ? -12.086 -30.688 -9.211 1 91.19 141 ASP B CA 1
ATOM 3274 C C . ASP B 1 141 ? -10.867 -30.359 -10.07 1 91.19 141 ASP B C 1
ATOM 3276 O O . ASP B 1 141 ? -9.82 -29.969 -9.547 1 91.19 141 ASP B O 1
ATOM 3280 N N . GLY B 1 142 ? -10.969 -30.547 -11.344 1 93.81 142 GLY B N 1
ATOM 3281 C CA . GLY B 1 142 ? -9.867 -30.312 -12.266 1 93.81 142 GLY B CA 1
ATOM 3282 C C . GLY B 1 142 ? -9.375 -28.875 -12.258 1 93.81 142 GLY B C 1
ATOM 3283 O O . GLY B 1 142 ? -8.172 -28.625 -12.188 1 93.81 142 GLY B O 1
ATOM 3284 N N . GLU B 1 143 ? -10.273 -27.922 -12.352 1 95.12 143 GLU B N 1
ATOM 3285 C CA . GLU B 1 143 ? -9.914 -26.516 -12.398 1 95.12 143 GLU B CA 1
ATOM 3286 C C . GLU B 1 143 ? -9.188 -26.078 -11.125 1 95.12 143 GLU B C 1
ATOM 3288 O O . GLU B 1 143 ? -8.188 -25.375 -11.188 1 95.12 143 GLU B O 1
ATOM 3293 N N . SER B 1 144 ? -9.656 -26.578 -9.992 1 96.69 144 SER B N 1
ATOM 3294 C CA . SER B 1 144 ? -9.023 -26.25 -8.719 1 96.69 144 SER B CA 1
ATOM 3295 C C . SER B 1 144 ? -7.633 -26.875 -8.625 1 96.69 144 SER B C 1
ATOM 3297 O O . SER B 1 144 ? -6.695 -26.234 -8.141 1 96.69 144 SER B O 1
ATOM 3299 N N . THR B 1 145 ? -7.574 -28.062 -9.125 1 97.69 145 THR B N 1
ATOM 3300 C CA . THR B 1 145 ? -6.285 -28.734 -9.094 1 97.69 145 THR B CA 1
ATOM 3301 C C . THR B 1 145 ? -5.246 -27.969 -9.906 1 97.69 145 THR B C 1
ATOM 3303 O O . THR B 1 145 ? -4.129 -27.75 -9.438 1 97.69 145 THR B O 1
ATOM 3306 N N . VAL B 1 146 ? -5.617 -27.531 -11.102 1 98.06 146 VAL B N 1
ATOM 3307 C CA . VAL B 1 146 ? -4.727 -26.75 -11.953 1 98.06 146 VAL B CA 1
ATOM 3308 C C . VAL B 1 146 ? -4.344 -25.453 -11.25 1 98.06 146 VAL B C 1
ATOM 3310 O O . VAL B 1 146 ? -3.168 -25.078 -11.211 1 98.06 146 VAL B O 1
ATOM 3313 N N . HIS B 1 147 ? -5.34 -24.828 -10.656 1 97.94 147 HIS B N 1
ATOM 3314 C CA . HIS B 1 147 ? -5.133 -23.547 -9.977 1 97.94 147 HIS B CA 1
ATOM 3315 C C . HIS B 1 147 ? -4.121 -23.688 -8.844 1 97.94 147 HIS B C 1
ATOM 3317 O O . HIS B 1 147 ? -3.209 -22.875 -8.719 1 97.94 147 HIS B O 1
ATOM 3323 N N . TYR B 1 148 ? -4.219 -24.719 -8.055 1 98.56 148 TYR B N 1
ATOM 3324 C CA . TYR B 1 148 ? -3.367 -24.891 -6.883 1 98.56 148 TYR B CA 1
ATOM 3325 C C . TYR B 1 148 ? -1.936 -25.203 -7.293 1 98.56 148 TYR B C 1
ATOM 3327 O O . TYR B 1 148 ? -0.984 -24.688 -6.711 1 98.56 148 TYR B O 1
ATOM 3335 N N . HIS B 1 149 ? -1.818 -26.047 -8.234 1 98.62 149 HIS B N 1
ATOM 3336 C CA . HIS B 1 149 ? -0.47 -26.375 -8.68 1 98.62 149 HIS B CA 1
ATOM 3337 C C . HIS B 1 149 ? 0.189 -25.172 -9.359 1 98.62 149 HIS B C 1
ATOM 3339 O O . HIS B 1 149 ? 1.395 -24.969 -9.219 1 98.62 149 HIS B O 1
ATOM 3345 N N . LYS B 1 150 ? -0.572 -24.406 -10.133 1 98.56 150 LYS B N 1
ATOM 3346 C CA . LYS B 1 150 ? -0.045 -23.172 -10.711 1 98.56 150 LYS B CA 1
ATOM 3347 C C . LYS B 1 150 ? 0.428 -22.219 -9.625 1 98.56 150 LYS B C 1
ATOM 3349 O O . LYS B 1 150 ? 1.517 -21.641 -9.719 1 98.56 150 LYS B O 1
ATOM 3354 N N . MET B 1 151 ? -0.392 -22.031 -8.609 1 98.62 151 MET B N 1
ATOM 3355 C CA . MET B 1 151 ? -0.05 -21.172 -7.477 1 98.62 151 MET B CA 1
ATOM 3356 C C . MET B 1 151 ? 1.238 -21.641 -6.809 1 98.62 151 MET B C 1
ATOM 3358 O O . MET B 1 151 ? 2.102 -20.828 -6.473 1 98.62 151 MET B O 1
ATOM 3362 N N . LYS B 1 152 ? 1.316 -22.984 -6.625 1 98.75 152 LYS B N 1
ATOM 3363 C CA . LYS B 1 152 ? 2.525 -23.547 -6.035 1 98.75 152 LYS B CA 1
ATOM 3364 C C . LYS B 1 152 ? 3.756 -23.219 -6.871 1 98.75 152 LYS B C 1
ATOM 3366 O O . LYS B 1 152 ? 4.793 -22.828 -6.332 1 98.75 152 LYS B O 1
ATOM 3371 N N . GLY B 1 153 ? 3.65 -23.359 -8.172 1 98.81 153 GLY B N 1
ATOM 3372 C CA . GLY B 1 153 ? 4.73 -22.969 -9.062 1 98.81 153 GLY B CA 1
ATOM 3373 C C . GLY B 1 153 ? 5.105 -21.5 -8.953 1 98.81 153 GLY B C 1
ATOM 3374 O O . GLY B 1 153 ? 6.289 -21.172 -8.938 1 98.81 153 GLY B O 1
ATOM 3375 N N . ASP B 1 154 ? 4.109 -20.656 -8.859 1 98.75 154 ASP B N 1
ATOM 3376 C CA . ASP B 1 154 ? 4.332 -19.219 -8.742 1 98.75 154 ASP B CA 1
ATOM 3377 C C . ASP B 1 154 ? 5.16 -18.891 -7.504 1 98.75 154 ASP B C 1
ATOM 3379 O O . ASP B 1 154 ? 6.141 -18.141 -7.586 1 98.75 154 ASP B O 1
ATOM 3383 N N . PHE B 1 155 ? 4.828 -19.422 -6.418 1 98.88 155 PHE B N 1
ATOM 3384 C CA . PHE B 1 155 ? 5.453 -19.016 -5.168 1 98.88 155 PHE B CA 1
ATOM 3385 C C . PHE B 1 155 ? 6.84 -19.625 -5.031 1 98.88 155 PHE B C 1
ATOM 3387 O O . PHE B 1 155 ? 7.73 -19.031 -4.414 1 98.88 155 PHE B O 1
ATOM 3394 N N . TYR B 1 156 ? 7.066 -20.812 -5.676 1 98.81 156 TYR B N 1
ATOM 3395 C CA . TYR B 1 156 ? 8.438 -21.297 -5.785 1 98.81 156 TYR B CA 1
ATOM 3396 C C . TYR B 1 156 ? 9.266 -20.391 -6.695 1 98.81 156 TYR B C 1
ATOM 3398 O O . TYR B 1 156 ? 10.461 -20.188 -6.461 1 98.81 156 TYR B O 1
ATOM 3406 N N . ARG B 1 157 ? 8.633 -19.922 -7.75 1 98.62 157 ARG B N 1
ATOM 3407 C CA . ARG B 1 157 ? 9.328 -18.984 -8.633 1 98.62 157 ARG B CA 1
ATOM 3408 C C . ARG B 1 157 ? 9.719 -17.719 -7.879 1 98.62 157 ARG B C 1
ATOM 3410 O O . ARG B 1 157 ? 10.812 -17.188 -8.078 1 98.62 157 ARG B O 1
ATOM 3417 N N . TYR B 1 158 ? 8.828 -17.234 -6.957 1 98.69 158 TYR B N 1
ATOM 3418 C CA . TYR B 1 158 ? 9.156 -16.062 -6.152 1 98.69 158 TYR B CA 1
ATOM 3419 C C . TYR B 1 158 ? 10.312 -16.344 -5.207 1 98.69 158 TYR B C 1
ATOM 3421 O O . TYR B 1 158 ? 11.164 -15.484 -4.973 1 98.69 158 TYR B O 1
ATOM 3429 N N . LEU B 1 159 ? 10.352 -17.578 -4.711 1 98.69 159 LEU B N 1
ATOM 3430 C CA . LEU B 1 159 ? 11.484 -17.984 -3.885 1 98.69 159 LEU B CA 1
ATOM 3431 C C . LEU B 1 159 ? 12.773 -17.984 -4.695 1 98.69 159 LEU B C 1
ATOM 3433 O O . LEU B 1 159 ? 13.812 -17.531 -4.215 1 98.69 159 LEU B O 1
ATOM 3437 N N . ALA B 1 160 ? 12.703 -18.453 -5.918 1 98.44 160 ALA B N 1
ATOM 3438 C CA . ALA B 1 160 ? 13.883 -18.531 -6.777 1 98.44 160 ALA B CA 1
ATOM 3439 C C . ALA B 1 160 ? 14.438 -17.141 -7.09 1 98.44 160 ALA B C 1
ATOM 3441 O O . ALA B 1 160 ? 15.641 -16.984 -7.301 1 98.44 160 ALA B O 1
ATOM 3442 N N . GLU B 1 161 ? 13.602 -16.156 -7.098 1 97.62 161 GLU B N 1
ATOM 3443 C CA . GLU B 1 161 ? 13.984 -14.781 -7.395 1 97.62 161 GLU B CA 1
ATOM 3444 C C . GLU B 1 161 ? 14.945 -14.234 -6.344 1 97.62 161 GLU B C 1
ATOM 3446 O O . GLU B 1 161 ? 15.836 -13.438 -6.66 1 97.62 161 GLU B O 1
ATOM 3451 N N . ILE B 1 162 ? 14.805 -14.641 -5.086 1 98 162 ILE B N 1
ATOM 3452 C CA . ILE B 1 162 ? 15.531 -13.984 -4.004 1 98 162 ILE B CA 1
ATOM 3453 C C . ILE B 1 162 ? 16.625 -14.914 -3.48 1 98 162 ILE B C 1
ATOM 3455 O O . ILE B 1 162 ? 17.484 -14.492 -2.705 1 98 162 ILE B O 1
ATOM 3459 N N . LYS B 1 163 ? 16.531 -16.219 -3.861 1 97.19 163 LYS B N 1
ATOM 3460 C CA . LYS B 1 163 ? 17.5 -17.188 -3.355 1 97.19 163 LYS B CA 1
ATOM 3461 C C . LYS B 1 163 ? 18.719 -17.281 -4.277 1 97.19 163 LYS B C 1
ATOM 3463 O O . LYS B 1 163 ? 18.703 -16.766 -5.391 1 97.19 163 LYS B O 1
ATOM 3468 N N . ALA B 1 164 ? 19.766 -17.906 -3.721 1 95.19 164 ALA B N 1
ATOM 3469 C CA . ALA B 1 164 ? 21 -18.078 -4.48 1 95.19 164 ALA B CA 1
ATOM 3470 C C . ALA B 1 164 ? 21.531 -19.5 -4.332 1 95.19 164 ALA B C 1
ATOM 3472 O O . ALA B 1 164 ? 21.109 -20.25 -3.445 1 95.19 164 ALA B O 1
ATOM 3473 N N . GLY B 1 165 ? 22.328 -19.953 -5.297 1 96.12 165 GLY B N 1
ATOM 3474 C CA . GLY B 1 165 ? 23 -21.234 -5.219 1 96.12 165 GLY B CA 1
ATOM 3475 C C . GLY B 1 165 ? 22.047 -22.422 -5.246 1 96.12 165 GLY B C 1
ATOM 3476 O O . GLY B 1 165 ? 21.156 -22.484 -6.094 1 96.12 165 GLY B O 1
ATOM 3477 N N . ASP B 1 166 ? 22.203 -23.297 -4.309 1 97.38 166 ASP B N 1
ATOM 3478 C CA . ASP B 1 166 ? 21.438 -24.547 -4.285 1 97.38 166 ASP B CA 1
ATOM 3479 C C . ASP B 1 166 ? 19.969 -24.297 -3.973 1 97.38 166 ASP B C 1
ATOM 3481 O O . ASP B 1 166 ? 19.094 -24.969 -4.516 1 97.38 166 ASP B O 1
ATOM 3485 N N . GLU B 1 167 ? 19.781 -23.344 -3.146 1 97.44 167 GLU B N 1
ATOM 3486 C CA . GLU B 1 167 ? 18.406 -23.031 -2.785 1 97.44 167 GLU B CA 1
ATOM 3487 C C . GLU B 1 167 ? 17.625 -22.484 -3.982 1 97.44 167 GLU B C 1
ATOM 3489 O O . GLU B 1 167 ? 16.438 -22.766 -4.145 1 97.44 167 GLU B O 1
ATOM 3494 N N . LYS B 1 168 ? 18.281 -21.703 -4.809 1 98.06 168 LYS B N 1
ATOM 3495 C CA . LYS B 1 168 ? 17.656 -21.188 -6.02 1 98.06 168 LYS B CA 1
ATOM 3496 C C . LYS B 1 168 ? 17.359 -22.312 -7.012 1 98.06 168 LYS B C 1
ATOM 3498 O O . LYS B 1 168 ? 16.25 -22.375 -7.559 1 98.06 168 LYS B O 1
ATOM 3503 N N . GLU B 1 169 ? 18.25 -23.172 -7.188 1 98.06 169 GLU B N 1
ATOM 3504 C CA . GLU B 1 169 ? 18.078 -24.281 -8.117 1 98.06 169 GLU B CA 1
ATOM 3505 C C . GLU B 1 169 ? 16.938 -25.188 -7.68 1 98.06 169 GLU B C 1
ATOM 3507 O O . GLU B 1 169 ? 16.141 -25.641 -8.508 1 98.06 169 GLU B O 1
ATOM 3512 N N . GLU B 1 170 ? 16.953 -25.422 -6.383 1 98.5 170 GLU B N 1
ATOM 3513 C CA . GLU B 1 170 ? 15.883 -26.266 -5.859 1 98.5 170 GLU B CA 1
ATOM 3514 C C . GLU B 1 170 ? 14.516 -25.609 -6.027 1 98.5 170 GLU B C 1
ATOM 3516 O O . GLU B 1 170 ? 13.539 -26.266 -6.387 1 98.5 170 GLU B O 1
ATOM 3521 N N . ALA B 1 171 ? 14.43 -24.344 -5.766 1 98.69 171 ALA B N 1
ATOM 3522 C CA . ALA B 1 171 ? 13.18 -23.609 -5.949 1 98.69 171 ALA B CA 1
ATOM 3523 C C . ALA B 1 171 ? 12.734 -23.641 -7.406 1 98.69 171 ALA B C 1
ATOM 3525 O O . ALA B 1 171 ? 11.547 -23.812 -7.688 1 98.69 171 ALA B O 1
ATOM 3526 N N . ILE B 1 172 ? 13.688 -23.516 -8.312 1 98.69 172 ILE B N 1
ATOM 3527 C CA . ILE B 1 172 ? 13.391 -23.562 -9.742 1 98.69 172 ILE B CA 1
ATOM 3528 C C . ILE B 1 172 ? 12.852 -24.938 -10.117 1 98.69 172 ILE B C 1
ATOM 3530 O O . ILE B 1 172 ? 11.859 -25.047 -10.836 1 98.69 172 ILE B O 1
ATOM 3534 N N . LYS B 1 173 ? 13.469 -25.922 -9.617 1 98.62 173 LYS B N 1
ATOM 3535 C CA . LYS B 1 173 ? 13.055 -27.297 -9.898 1 98.62 173 LYS B CA 1
ATOM 3536 C C . LYS B 1 173 ? 11.641 -27.562 -9.391 1 98.62 173 LYS B C 1
ATOM 3538 O O . LYS B 1 173 ? 10.82 -28.141 -10.109 1 98.62 173 LYS B O 1
ATOM 3543 N N . GLN B 1 174 ? 11.398 -27.125 -8.188 1 98.75 174 GLN B N 1
ATOM 3544 C CA . GLN B 1 174 ? 10.078 -27.312 -7.613 1 98.75 174 GLN B CA 1
ATOM 3545 C C . GLN B 1 174 ? 9.023 -26.516 -8.367 1 98.75 174 GLN B C 1
ATOM 3547 O O . GLN B 1 174 ? 7.898 -26.984 -8.57 1 98.75 174 GLN B O 1
ATOM 3552 N N . SER B 1 175 ? 9.367 -25.328 -8.758 1 98.81 175 SER B N 1
ATOM 3553 C CA . SER B 1 175 ? 8.469 -24.5 -9.562 1 98.81 175 SER B CA 1
ATOM 3554 C C . SER B 1 175 ? 8.117 -25.188 -10.875 1 98.81 175 SER B C 1
ATOM 3556 O O . SER B 1 175 ? 6.938 -25.312 -11.227 1 98.81 175 SER B O 1
ATOM 3558 N N . LYS B 1 176 ? 9.094 -25.688 -11.562 1 98.56 176 LYS B N 1
ATOM 3559 C CA . LYS B 1 176 ? 8.906 -26.375 -12.836 1 98.56 176 LYS B CA 1
ATOM 3560 C C . LYS B 1 176 ? 8 -27.594 -12.672 1 98.56 176 LYS B C 1
ATOM 3562 O O . LYS B 1 176 ? 7.074 -27.797 -13.461 1 98.56 176 LYS B O 1
ATOM 3567 N N . LYS B 1 177 ? 8.305 -28.328 -11.656 1 98.69 177 LYS B N 1
ATOM 3568 C CA . LYS B 1 177 ? 7.52 -29.531 -11.391 1 98.69 177 LYS B CA 1
ATOM 3569 C C . LYS B 1 177 ? 6.051 -29.172 -11.156 1 98.69 177 LYS B C 1
ATOM 3571 O O . LYS B 1 177 ? 5.156 -29.844 -11.68 1 98.69 177 LYS B O 1
ATOM 3576 N N . ALA B 1 178 ? 5.816 -28.141 -10.391 1 98.75 178 ALA B N 1
ATOM 3577 C CA . ALA B 1 178 ? 4.453 -27.734 -10.078 1 98.75 178 ALA B CA 1
ATOM 3578 C C . ALA B 1 178 ? 3.723 -27.25 -11.32 1 98.75 178 ALA B C 1
ATOM 3580 O O . ALA B 1 178 ? 2.568 -27.609 -11.555 1 98.75 178 ALA B O 1
ATOM 3581 N N . TYR B 1 179 ? 4.406 -26.438 -12.133 1 98.5 179 TYR B N 1
ATOM 3582 C CA . TYR B 1 179 ? 3.803 -25.953 -13.367 1 98.5 179 TYR B CA 1
ATOM 3583 C C . TYR B 1 179 ? 3.486 -27.109 -14.312 1 98.5 179 TYR B C 1
ATOM 3585 O O . TYR B 1 179 ? 2.436 -27.125 -14.953 1 98.5 179 TYR B O 1
ATOM 3593 N N . PHE B 1 180 ? 4.355 -28.062 -14.398 1 97.94 180 PHE B N 1
ATOM 3594 C CA . PHE B 1 180 ? 4.145 -29.203 -15.281 1 97.94 180 PHE B CA 1
ATOM 3595 C C . PHE B 1 180 ? 2.926 -30.016 -14.844 1 97.94 180 PHE B C 1
ATOM 3597 O O . PHE B 1 180 ? 2.121 -30.422 -15.68 1 97.94 180 PHE B O 1
ATOM 3604 N N . LYS B 1 181 ? 2.879 -30.203 -13.562 1 98.19 181 LYS B N 1
ATOM 3605 C CA . LYS B 1 181 ? 1.707 -30.906 -13.055 1 98.19 181 LYS B CA 1
ATOM 3606 C C . LYS B 1 181 ? 0.425 -30.141 -13.375 1 98.19 181 LYS B C 1
ATOM 3608 O O . LYS B 1 181 ? -0.568 -30.734 -13.797 1 98.19 181 LYS B O 1
ATOM 3613 N N . ALA B 1 182 ? 0.411 -28.844 -13.18 1 98.38 182 ALA B N 1
ATOM 3614 C CA . ALA B 1 182 ? -0.746 -28.016 -13.5 1 98.38 182 ALA B CA 1
ATOM 3615 C C . ALA B 1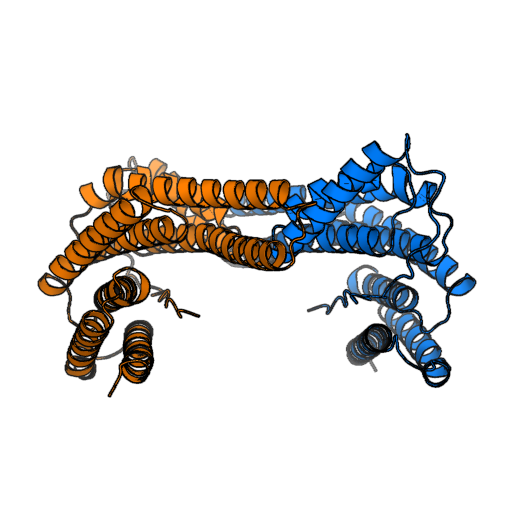 182 ? -1.132 -28.141 -14.969 1 98.38 182 ALA B C 1
ATOM 3617 O O . ALA B 1 182 ? -2.303 -28.359 -15.289 1 98.38 182 ALA B O 1
ATOM 3618 N N . LEU B 1 183 ? -0.154 -28.094 -15.852 1 97.69 183 LEU B N 1
ATOM 3619 C CA . LEU B 1 183 ? -0.417 -28.125 -17.281 1 97.69 183 LEU B CA 1
ATOM 3620 C C . LEU B 1 183 ? -0.892 -29.5 -17.719 1 97.69 183 LEU B C 1
ATOM 3622 O O . LEU B 1 183 ? -1.757 -29.609 -18.594 1 97.69 183 LEU B O 1
ATOM 3626 N N . THR B 1 184 ? -0.3 -30.516 -17.125 1 97.62 184 THR B N 1
ATOM 3627 C CA . THR B 1 184 ? -0.713 -31.891 -17.453 1 97.62 184 THR B CA 1
ATOM 3628 C C . THR B 1 184 ? -2.189 -32.094 -17.125 1 97.62 184 THR B C 1
ATOM 3630 O O . THR B 1 184 ? -2.951 -32.594 -17.953 1 97.62 184 THR B O 1
ATOM 3633 N N . VAL B 1 185 ? -2.592 -31.672 -15.977 1 97.75 185 VAL B N 1
ATOM 3634 C CA . VAL B 1 185 ? -3.988 -31.781 -15.57 1 97.75 185 VAL B CA 1
ATOM 3635 C C . VAL B 1 185 ? -4.859 -30.891 -16.438 1 97.75 185 VAL B C 1
ATOM 3637 O O . VAL B 1 185 ? -5.953 -31.281 -16.859 1 97.75 185 VAL B O 1
ATOM 3640 N N . ALA B 1 186 ? -4.402 -29.703 -16.75 1 97.69 186 ALA B N 1
ATOM 3641 C CA . ALA B 1 186 ? -5.16 -28.75 -17.562 1 97.69 186 ALA B CA 1
ATOM 3642 C C . ALA B 1 186 ? -5.426 -29.312 -18.953 1 97.69 186 ALA B C 1
ATOM 3644 O O . ALA B 1 186 ? -6.539 -29.188 -19.469 1 97.69 186 ALA B O 1
ATOM 3645 N N . GLU B 1 187 ? -4.422 -29.859 -19.547 1 96.12 187 GLU B N 1
ATOM 3646 C CA . GLU B 1 187 ? -4.551 -30.391 -20.891 1 96.12 187 GLU B CA 1
ATOM 3647 C C . GLU B 1 187 ? -5.516 -31.578 -20.938 1 96.12 187 GLU B C 1
ATOM 3649 O O . GLU B 1 187 ? -6.184 -31.812 -21.938 1 96.12 187 GLU B O 1
ATOM 3654 N N . ALA B 1 188 ? -5.641 -32.25 -19.797 1 96.5 188 ALA B N 1
ATOM 3655 C CA . ALA B 1 188 ? -6.5 -33.406 -19.719 1 96.5 188 ALA B CA 1
ATOM 3656 C C . ALA B 1 188 ? -7.941 -33.031 -19.406 1 96.5 188 ALA B C 1
ATOM 3658 O O . ALA B 1 188 ? -8.883 -33.656 -19.875 1 96.5 188 ALA B O 1
ATOM 3659 N N . GLU B 1 189 ? -8.109 -31.922 -18.688 1 96.06 189 GLU B N 1
ATOM 3660 C CA . GLU B 1 189 ? -9.43 -31.734 -18.078 1 96.06 189 GLU B CA 1
ATOM 3661 C C . GLU B 1 189 ? -10.055 -30.406 -18.531 1 96.06 189 GLU B C 1
ATOM 3663 O O . GLU B 1 189 ? -11.258 -30.203 -18.359 1 96.06 189 GLU B O 1
ATOM 3668 N N . LEU B 1 190 ? -9.305 -29.5 -19.047 1 94.62 190 LEU B N 1
ATOM 3669 C CA . LEU B 1 190 ? -9.828 -28.172 -19.344 1 94.62 190 LEU B CA 1
ATOM 3670 C C . LEU B 1 190 ? -9.68 -27.859 -20.828 1 94.62 190 LEU B C 1
ATOM 3672 O O . LEU B 1 190 ? -8.719 -28.297 -21.469 1 94.62 190 LEU B O 1
ATOM 3676 N N . PRO B 1 191 ? -10.609 -27.109 -21.375 1 92.56 191 PRO B N 1
ATOM 3677 C CA . PRO B 1 191 ? -10.461 -26.672 -22.766 1 92.56 191 PRO B CA 1
ATOM 3678 C C . PRO B 1 191 ? -9.289 -25.719 -22.969 1 92.56 191 PRO B C 1
ATOM 3680 O O . PRO B 1 191 ? -8.867 -25.047 -22.016 1 92.56 191 PRO B O 1
ATOM 3683 N N . PRO B 1 192 ? -8.797 -25.594 -24.141 1 93.38 192 PRO B N 1
ATOM 3684 C CA . PRO B 1 192 ? -7.629 -24.75 -24.422 1 93.38 192 PRO B CA 1
ATOM 3685 C C . PRO B 1 192 ? -7.902 -23.266 -24.203 1 93.38 192 PRO B C 1
ATOM 3687 O O . PRO B 1 192 ? -6.965 -22.469 -24.141 1 93.38 192 PRO B O 1
ATOM 3690 N N . THR B 1 193 ? -9.102 -22.859 -24.078 1 92.25 193 THR B N 1
ATOM 3691 C CA . THR B 1 193 ? -9.445 -21.453 -23.906 1 92.25 193 THR B CA 1
ATOM 3692 C C . THR B 1 193 ? -9.562 -21.109 -22.422 1 92.25 193 THR B C 1
ATOM 3694 O O . THR B 1 193 ? -9.734 -19.953 -22.062 1 92.25 193 THR B O 1
ATOM 3697 N N . ASN B 1 194 ? -9.516 -22.125 -21.609 1 92.56 194 ASN B N 1
ATOM 3698 C CA . ASN B 1 194 ? -9.656 -21.859 -20.188 1 92.56 194 ASN B CA 1
ATOM 3699 C C . ASN B 1 194 ? -8.562 -20.938 -19.672 1 92.56 194 ASN B C 1
ATOM 3701 O O . ASN B 1 194 ? -7.371 -21.203 -19.859 1 92.56 194 ASN B O 1
ATOM 3705 N N . PRO B 1 195 ? -8.938 -19.922 -18.984 1 93 195 PRO B N 1
ATOM 3706 C CA . PRO B 1 195 ? -7.941 -18.922 -18.578 1 93 195 PRO B CA 1
ATOM 3707 C C . PRO B 1 195 ? -6.902 -19.5 -17.625 1 93 195 PRO B C 1
ATOM 3709 O O . PRO B 1 195 ? -5.746 -19.062 -17.625 1 93 195 PRO B O 1
ATOM 3712 N N . ILE B 1 196 ? -7.25 -20.375 -16.781 1 95.06 196 ILE B N 1
ATOM 3713 C CA . ILE B 1 196 ? -6.312 -20.953 -15.82 1 95.06 196 ILE B CA 1
ATOM 3714 C C . ILE B 1 196 ? -5.293 -21.812 -16.562 1 95.06 196 ILE B C 1
ATOM 3716 O O . ILE B 1 196 ? -4.109 -21.812 -16.219 1 95.06 196 ILE B O 1
ATOM 3720 N N . ARG B 1 197 ? -5.746 -22.609 -17.562 1 95.56 197 ARG B N 1
ATOM 3721 C CA . ARG B 1 197 ? -4.855 -23.391 -18.422 1 95.56 197 ARG B CA 1
ATOM 3722 C C . ARG B 1 197 ? -3.881 -22.484 -19.172 1 95.56 197 ARG B C 1
ATOM 3724 O O . ARG B 1 197 ? -2.674 -22.734 -19.172 1 95.56 197 ARG B O 1
ATOM 3731 N N . LEU B 1 198 ? -4.449 -21.422 -19.719 1 95.62 198 LEU B N 1
ATOM 3732 C CA . LEU B 1 198 ? -3.623 -20.469 -20.453 1 95.62 198 LEU B CA 1
ATOM 3733 C C . LEU B 1 198 ? -2.615 -19.812 -19.516 1 95.62 198 LEU B C 1
ATOM 3735 O O . LEU B 1 198 ? -1.46 -19.594 -19.891 1 95.62 198 LEU B O 1
ATOM 3739 N N . GLY B 1 199 ? -3.057 -19.5 -18.344 1 95.88 199 GLY B N 1
ATOM 3740 C CA . GLY B 1 199 ? -2.182 -18.906 -17.344 1 95.88 199 GLY B CA 1
ATOM 3741 C C . GLY B 1 199 ? -1.044 -19.812 -16.922 1 95.88 199 GLY B C 1
ATOM 3742 O O . GLY B 1 199 ? 0.083 -19.359 -16.719 1 95.88 199 GLY B O 1
ATOM 3743 N N . ALA B 1 200 ? -1.335 -21.062 -16.75 1 97.44 200 ALA B N 1
ATOM 3744 C CA . ALA B 1 200 ? -0.304 -22.031 -16.375 1 97.44 200 ALA B CA 1
ATOM 3745 C C . ALA B 1 200 ? 0.773 -22.109 -17.453 1 97.44 200 ALA B C 1
ATOM 3747 O O . ALA B 1 200 ? 1.967 -22.156 -17.156 1 97.44 200 ALA B O 1
ATOM 3748 N N . ALA B 1 201 ? 0.363 -22.125 -18.688 1 97.38 201 ALA B N 1
ATOM 3749 C CA . ALA B 1 201 ? 1.305 -22.156 -19.797 1 97.38 201 ALA B CA 1
ATOM 3750 C C . ALA B 1 201 ? 2.186 -20.922 -19.812 1 97.38 201 ALA B C 1
ATOM 3752 O O . ALA B 1 201 ? 3.4 -21.016 -20 1 97.38 201 ALA B O 1
ATOM 3753 N N . LEU B 1 202 ? 1.555 -19.781 -19.641 1 96.88 202 LEU B N 1
ATOM 3754 C CA . LEU B 1 202 ? 2.289 -18.531 -19.625 1 96.88 202 LEU B CA 1
ATOM 3755 C C . LEU B 1 202 ? 3.336 -18.516 -18.516 1 96.88 202 LEU B C 1
ATOM 3757 O O . LEU B 1 202 ? 4.492 -18.156 -18.75 1 96.88 202 LEU B O 1
ATOM 3761 N N . HIS B 1 203 ? 2.943 -18.906 -17.359 1 97.62 203 HIS B N 1
ATOM 3762 C CA . HIS B 1 203 ? 3.836 -18.828 -16.203 1 97.62 203 HIS B CA 1
ATOM 3763 C C . HIS B 1 203 ? 4.98 -19.828 -16.328 1 97.62 203 HIS B C 1
ATOM 3765 O O . HIS B 1 203 ? 6.109 -19.531 -15.922 1 97.62 203 HIS B O 1
ATOM 3771 N N . LEU B 1 204 ? 4.707 -21.016 -16.875 1 97.75 204 LEU B N 1
ATOM 3772 C CA . LEU B 1 204 ? 5.793 -21.938 -17.172 1 97.75 204 LEU B CA 1
ATOM 3773 C C . LEU B 1 204 ? 6.762 -21.344 -18.188 1 97.75 204 LEU B C 1
ATOM 3775 O O . LEU B 1 204 ? 7.977 -21.484 -18.047 1 97.75 204 LEU B O 1
ATOM 3779 N N . SER B 1 205 ? 6.246 -20.672 -19.172 1 97.38 205 SER B N 1
ATOM 3780 C CA . SER B 1 205 ? 7.078 -20.016 -20.172 1 97.38 205 SER B CA 1
ATOM 3781 C C . SER B 1 205 ? 7.98 -18.969 -19.547 1 97.38 205 SER B C 1
ATOM 3783 O O . SER B 1 205 ? 9.156 -18.844 -19.906 1 97.38 205 SER B O 1
ATOM 3785 N N . ILE B 1 206 ? 7.391 -18.234 -18.656 1 96.44 206 ILE B N 1
ATOM 3786 C CA . ILE B 1 206 ? 8.164 -17.203 -17.953 1 96.44 206 ILE B CA 1
ATOM 3787 C C . ILE B 1 206 ? 9.305 -17.875 -17.172 1 96.44 206 ILE B C 1
ATOM 3789 O O . ILE B 1 206 ? 10.422 -17.359 -17.156 1 96.44 206 ILE B O 1
ATOM 3793 N N . LEU B 1 207 ? 9.039 -18.984 -16.562 1 98.06 207 LEU B N 1
ATOM 3794 C CA . LEU B 1 207 ? 10.078 -19.719 -15.836 1 98.06 207 LEU B CA 1
ATOM 3795 C C . LEU B 1 207 ? 11.227 -20.078 -16.766 1 98.06 207 LEU B C 1
ATOM 3797 O O . LEU B 1 207 ? 12.391 -19.875 -16.422 1 98.06 207 LEU B O 1
ATOM 3801 N N . TYR B 1 208 ? 10.914 -20.625 -17.906 1 96.94 208 TYR B N 1
ATOM 3802 C CA . TYR B 1 208 ? 11.93 -21.016 -18.875 1 96.94 208 TYR B CA 1
ATOM 3803 C C . TYR B 1 208 ? 12.734 -19.812 -19.359 1 96.94 208 TYR B C 1
ATOM 3805 O O . TYR B 1 208 ? 13.961 -19.906 -19.5 1 96.94 208 TYR B O 1
ATOM 3813 N N . HIS B 1 209 ? 12.133 -18.703 -19.531 1 95.44 209 HIS B N 1
ATOM 3814 C CA . HIS B 1 209 ? 12.797 -17.516 -20.062 1 95.44 209 HIS B CA 1
ATOM 3815 C C . HIS B 1 209 ? 13.672 -16.859 -19.016 1 95.44 209 HIS B C 1
ATOM 3817 O O . HIS B 1 209 ? 14.836 -16.531 -19.281 1 95.44 209 HIS B O 1
ATOM 3823 N N . GLU B 1 210 ? 13.102 -16.734 -17.844 1 94.38 210 GLU B N 1
ATOM 3824 C CA . GLU B 1 210 ? 13.742 -15.875 -16.859 1 94.38 210 GLU B CA 1
ATOM 3825 C C . GLU B 1 210 ? 14.688 -16.672 -15.961 1 94.38 210 GLU B C 1
ATOM 3827 O O . GLU B 1 210 ? 15.672 -16.125 -15.453 1 94.38 210 GLU B O 1
ATOM 3832 N N . PHE B 1 211 ? 14.406 -17.953 -15.797 1 96.5 211 PHE B N 1
ATOM 3833 C CA . PHE B 1 211 ? 15.156 -18.656 -14.766 1 96.5 211 PHE B CA 1
ATOM 3834 C C . PHE B 1 211 ? 15.945 -19.812 -15.367 1 96.5 211 PHE B C 1
ATOM 3836 O O . PHE B 1 211 ? 16.984 -20.203 -14.844 1 96.5 211 PHE B O 1
ATOM 3843 N N . LEU B 1 212 ? 15.422 -20.375 -16.469 1 96.19 212 LEU B N 1
ATOM 3844 C CA . LEU B 1 212 ? 16.062 -21.562 -17.031 1 96.19 212 LEU B CA 1
ATOM 3845 C C . LEU B 1 212 ? 16.875 -21.203 -18.266 1 96.19 212 LEU B C 1
ATOM 3847 O O . LEU B 1 212 ? 17.453 -22.078 -18.906 1 96.19 212 LEU B O 1
ATOM 3851 N N . ASN B 1 213 ? 16.953 -19.922 -18.625 1 92.62 213 ASN B N 1
ATOM 3852 C CA . ASN B 1 213 ? 17.734 -19.406 -19.75 1 92.62 213 ASN B CA 1
ATOM 3853 C C . ASN B 1 213 ? 17.438 -20.172 -21.047 1 92.62 213 ASN B C 1
ATOM 3855 O O . ASN B 1 213 ? 18.344 -20.594 -21.75 1 92.62 213 ASN B O 1
ATOM 3859 N N . ASN B 1 214 ? 16.234 -20.547 -21.219 1 94.44 214 ASN B N 1
ATOM 3860 C CA . ASN B 1 214 ? 15.773 -21.25 -22.406 1 94.44 214 ASN B CA 1
ATOM 3861 C C . ASN B 1 214 ? 14.641 -20.484 -23.094 1 94.44 214 ASN B C 1
ATOM 3863 O O . ASN B 1 214 ? 13.484 -20.906 -23.062 1 94.44 214 ASN B O 1
ATOM 3867 N N . PRO B 1 215 ? 14.977 -19.406 -23.719 1 93.5 215 PRO B N 1
ATOM 3868 C CA . PRO B 1 215 ? 13.945 -18.594 -24.375 1 93.5 215 PRO B CA 1
ATOM 3869 C C . PRO B 1 215 ? 13.258 -19.312 -25.531 1 93.5 215 PRO B C 1
ATOM 3871 O O . PRO B 1 215 ? 12.102 -19.031 -25.828 1 93.5 215 PRO B O 1
ATOM 3874 N N . GLU B 1 216 ? 13.914 -20.281 -26.156 1 94.19 216 GLU B N 1
ATOM 3875 C CA . GLU B 1 216 ? 13.312 -21.031 -27.25 1 94.19 216 GLU B CA 1
ATOM 3876 C C . GLU B 1 216 ? 12.125 -21.844 -26.781 1 94.19 216 GLU B C 1
ATOM 3878 O O . GLU B 1 216 ? 11.055 -21.828 -27.406 1 94.19 216 GLU B O 1
ATOM 3883 N N . THR B 1 217 ? 12.391 -22.562 -25.734 1 95.5 217 THR B N 1
ATOM 3884 C CA . THR B 1 217 ? 11.297 -23.344 -25.156 1 95.5 217 THR B CA 1
ATOM 3885 C C . THR B 1 217 ? 10.172 -22.438 -24.688 1 95.5 217 THR B C 1
ATOM 3887 O O . THR B 1 217 ? 8.992 -22.75 -24.859 1 95.5 217 THR B O 1
ATOM 3890 N N . ALA B 1 218 ? 10.508 -21.281 -24.047 1 96.06 218 ALA B N 1
ATOM 3891 C CA . ALA B 1 218 ? 9.508 -20.312 -23.625 1 96.06 218 ALA B CA 1
ATOM 3892 C C . ALA B 1 218 ? 8.641 -19.859 -24.797 1 96.06 218 ALA B C 1
ATOM 3894 O O . ALA B 1 218 ? 7.414 -19.844 -24.688 1 96.06 218 ALA B O 1
ATOM 3895 N N . CYS B 1 219 ? 9.281 -19.562 -25.891 1 95.25 219 CYS B N 1
ATOM 3896 C CA . CYS B 1 219 ? 8.578 -19.094 -27.078 1 95.25 219 CYS B CA 1
ATOM 3897 C C . CYS B 1 219 ? 7.684 -20.203 -27.641 1 95.25 219 CYS B C 1
ATOM 3899 O O . CYS B 1 219 ? 6.551 -19.938 -28.047 1 95.25 219 CYS B O 1
ATOM 3901 N N . ARG B 1 220 ? 8.18 -21.391 -27.672 1 95.38 220 ARG B N 1
ATOM 3902 C CA . ARG B 1 220 ? 7.414 -22.516 -28.203 1 95.38 220 ARG B CA 1
ATOM 3903 C C . ARG B 1 220 ? 6.152 -22.75 -27.375 1 95.38 220 ARG B C 1
ATOM 3905 O O . ARG B 1 220 ? 5.059 -22.891 -27.922 1 95.38 220 ARG B O 1
ATOM 3912 N N . LEU B 1 221 ? 6.328 -22.781 -26.031 1 95.94 221 LEU B N 1
ATOM 3913 C CA . LEU B 1 221 ? 5.203 -23.016 -25.141 1 95.94 221 LEU B CA 1
ATOM 3914 C C . LEU B 1 221 ? 4.152 -21.922 -25.281 1 95.94 221 LEU B C 1
ATOM 3916 O O . LEU B 1 221 ? 2.955 -22.203 -25.344 1 95.94 221 LEU B O 1
ATOM 3920 N N . THR B 1 222 ? 4.574 -20.688 -25.359 1 95.94 222 THR B N 1
ATOM 3921 C CA . THR B 1 222 ? 3.664 -19.562 -25.5 1 95.94 222 THR B CA 1
ATOM 3922 C C . THR B 1 222 ? 2.926 -19.609 -26.828 1 95.94 222 THR B C 1
ATOM 3924 O O . THR B 1 222 ? 1.717 -19.375 -26.891 1 95.94 222 THR B O 1
ATOM 3927 N N . LYS B 1 223 ? 3.623 -19.938 -27.844 1 95.62 223 LYS B N 1
ATOM 3928 C CA . LYS B 1 223 ? 3.029 -20.031 -29.188 1 95.62 223 LYS B CA 1
ATOM 3929 C C . LYS B 1 223 ? 1.959 -21.125 -29.234 1 95.62 223 LYS B C 1
ATOM 3931 O O . LYS B 1 223 ? 0.858 -20.891 -29.734 1 95.62 223 LYS B O 1
ATOM 3936 N N . ILE B 1 224 ? 2.291 -22.281 -28.734 1 96.12 224 ILE B N 1
ATOM 3937 C CA . ILE B 1 224 ? 1.364 -23.406 -28.75 1 96.12 224 ILE B CA 1
ATOM 3938 C C . ILE B 1 224 ? 0.101 -23.047 -27.969 1 96.12 224 ILE B C 1
ATOM 3940 O O . ILE B 1 224 ? -1.015 -23.25 -28.453 1 96.12 224 ILE B O 1
ATOM 3944 N N . ALA B 1 225 ? 0.289 -22.531 -26.781 1 96.25 225 ALA B N 1
ATOM 3945 C CA . ALA B 1 225 ? -0.854 -22.156 -25.953 1 96.25 225 ALA B CA 1
ATOM 3946 C C . ALA B 1 225 ? -1.715 -21.094 -26.656 1 96.25 225 ALA B C 1
ATOM 3948 O O . ALA B 1 225 ? -2.945 -21.188 -26.625 1 96.25 225 ALA B O 1
ATOM 3949 N N . PHE B 1 226 ? -1.058 -20.109 -27.234 1 95.31 226 PHE B N 1
ATOM 3950 C CA . PHE B 1 226 ? -1.763 -19.047 -27.938 1 95.31 226 PHE B CA 1
ATOM 3951 C C . PHE B 1 226 ? -2.553 -19.609 -29.125 1 95.31 226 PHE B C 1
ATOM 3953 O O . PHE B 1 226 ? -3.732 -19.297 -29.281 1 95.31 226 PHE B O 1
ATOM 3960 N N . GLU B 1 227 ? -1.944 -20.422 -29.922 1 94.69 227 GLU B N 1
ATOM 3961 C CA . GLU B 1 227 ? -2.576 -20.969 -31.125 1 94.69 227 GLU B CA 1
ATOM 3962 C C . GLU B 1 227 ? -3.729 -21.906 -30.75 1 94.69 227 GLU B C 1
ATOM 3964 O O . GLU B 1 227 ? -4.801 -21.844 -31.359 1 94.69 227 GLU B O 1
ATOM 3969 N N . GLU B 1 228 ? -3.541 -22.719 -29.781 1 93.69 228 GLU B N 1
ATOM 3970 C CA . GLU B 1 228 ? -4.605 -23.625 -29.344 1 93.69 228 GLU B CA 1
ATOM 3971 C C . GLU B 1 228 ? -5.785 -22.828 -28.766 1 93.69 228 GLU B C 1
ATOM 3973 O O . GLU B 1 228 ? -6.941 -23.172 -29.031 1 93.69 228 GLU B O 1
ATOM 3978 N N . GLY B 1 229 ? -5.48 -21.859 -28 1 92.25 229 GLY B N 1
ATOM 3979 C CA . GLY B 1 229 ? -6.531 -21.016 -27.438 1 92.25 229 GLY B CA 1
ATOM 3980 C C . GLY B 1 229 ? -7.309 -20.25 -28.484 1 92.25 229 GLY B C 1
ATOM 3981 O O . GLY B 1 229 ? -8.539 -20.172 -28.422 1 92.25 229 GLY B O 1
ATOM 3982 N N . THR B 1 230 ? -6.578 -19.703 -29.469 1 90.81 230 THR B N 1
ATOM 3983 C CA . THR B 1 230 ? -7.191 -18.906 -30.516 1 90.81 230 THR B CA 1
ATOM 3984 C C . THR B 1 230 ? -8.023 -19.781 -31.438 1 90.81 230 THR B C 1
ATOM 3986 O O . THR B 1 230 ? -9.062 -19.344 -31.953 1 90.81 230 THR B O 1
ATOM 3989 N N . ALA B 1 231 ? -7.57 -20.984 -31.625 1 89.62 231 ALA B N 1
ATOM 3990 C CA . ALA B 1 231 ? -8.273 -21.906 -32.5 1 89.62 231 ALA B CA 1
ATOM 3991 C C . ALA B 1 231 ? -9.664 -22.234 -31.984 1 89.62 231 ALA B C 1
ATOM 3993 O O . ALA B 1 231 ? -10.586 -22.484 -32.781 1 89.62 231 ALA B O 1
ATOM 3994 N N . GLU B 1 232 ? -9.82 -22.125 -30.75 1 84.75 232 GLU B N 1
ATOM 3995 C CA . GLU B 1 232 ? -11.086 -22.547 -30.156 1 84.75 232 GLU B CA 1
ATOM 3996 C C . GLU B 1 232 ? -11.875 -21.359 -29.625 1 84.75 232 GLU B C 1
ATOM 3998 O O . GLU B 1 232 ? -12.898 -21.531 -28.953 1 84.75 232 GLU B O 1
ATOM 4003 N N . ILE B 1 233 ? -11.406 -20.141 -29.906 1 79.12 233 ILE B N 1
ATOM 4004 C CA . ILE B 1 233 ? -12.047 -18.953 -29.359 1 79.12 233 ILE B CA 1
ATOM 4005 C C . ILE B 1 233 ? -13.438 -18.781 -29.969 1 79.12 233 ILE B C 1
ATOM 4007 O O . ILE B 1 233 ? -14.352 -18.297 -29.297 1 79.12 233 ILE B O 1
ATOM 4011 N N . ASN B 1 234 ? -13.555 -19.094 -31.25 1 70.56 234 ASN B N 1
ATOM 4012 C CA . ASN B 1 234 ? -14.828 -18.938 -31.953 1 70.56 234 ASN B CA 1
ATOM 4013 C C . ASN B 1 234 ? -15.891 -19.891 -31.422 1 70.56 234 ASN B C 1
ATOM 4015 O O . ASN B 1 234 ? -17.078 -19.703 -31.672 1 70.56 234 ASN B O 1
ATOM 4019 N N . THR B 1 235 ? -15.43 -20.891 -30.734 1 65.44 235 THR B N 1
ATOM 4020 C CA . THR B 1 235 ? -16.391 -21.828 -30.172 1 65.44 235 THR B CA 1
ATOM 4021 C C . THR B 1 235 ? -16.938 -21.312 -28.844 1 65.44 235 THR B C 1
ATOM 4023 O O . THR B 1 235 ? -17.875 -21.891 -28.281 1 65.44 235 THR B O 1
ATOM 4026 N N . LEU B 1 236 ? -16.312 -20.312 -28.344 1 64.19 236 LEU B N 1
ATOM 4027 C CA . LEU B 1 236 ? -16.75 -19.719 -27.078 1 64.19 236 LEU B CA 1
ATOM 4028 C C . LEU B 1 236 ? -18 -18.875 -27.266 1 64.19 236 LEU B C 1
ATOM 4030 O O . LEU B 1 236 ? -18.078 -18.078 -28.203 1 64.19 236 LEU B O 1
ATOM 4034 N N . ASN B 1 237 ? -19.156 -19.578 -27.125 1 57 237 ASN B N 1
ATOM 4035 C CA . ASN B 1 237 ? -20.406 -18.844 -27.312 1 57 237 ASN B CA 1
ATOM 4036 C C . ASN B 1 237 ? -20.297 -17.422 -26.781 1 57 237 ASN B C 1
ATOM 4038 O O . ASN B 1 237 ? -20.625 -16.453 -27.469 1 57 237 ASN B O 1
ATOM 4042 N N . ASN B 1 238 ? -21.141 -17.125 -25.594 1 53.06 238 ASN B N 1
ATOM 4043 C CA . ASN B 1 238 ? -21.5 -15.828 -25.016 1 53.06 238 ASN B CA 1
ATOM 4044 C C . ASN B 1 238 ? -20.328 -15.195 -24.281 1 53.06 238 ASN B C 1
ATOM 4046 O O . ASN B 1 238 ? -19.688 -14.273 -24.797 1 53.06 238 ASN B O 1
ATOM 4050 N N . GLU B 1 239 ? -20.297 -15.289 -22.766 1 50.62 239 GLU B N 1
ATOM 4051 C CA . GLU B 1 239 ? -19.922 -14.422 -21.656 1 50.62 239 GLU B CA 1
ATOM 4052 C C . GLU B 1 239 ? -18.406 -14.406 -21.438 1 50.62 239 GLU B C 1
ATOM 4054 O O . GLU B 1 239 ? -17.875 -13.531 -20.75 1 50.62 239 GLU B O 1
ATOM 4059 N N . PRO B 1 240 ? -17.703 -15.625 -21.281 1 54 240 PRO B N 1
ATOM 4060 C CA . PRO B 1 240 ? -16.594 -15.812 -20.344 1 54 240 PRO B CA 1
ATOM 4061 C C . PRO B 1 240 ? -15.375 -14.969 -20.719 1 54 240 PRO B C 1
ATOM 4063 O O . PRO B 1 240 ? -14.25 -15.305 -20.328 1 54 240 PRO B O 1
ATOM 4066 N N . TYR B 1 241 ? -15.422 -14.008 -21.594 1 66.12 241 TYR B N 1
ATOM 4067 C CA . TYR B 1 241 ? -14.414 -13.688 -22.594 1 66.12 241 TYR B CA 1
ATOM 4068 C C . TYR B 1 241 ? -13.297 -12.844 -22 1 66.12 241 TYR B C 1
ATOM 4070 O O . TYR B 1 241 ? -12.133 -12.984 -22.375 1 66.12 241 TYR B O 1
ATOM 4078 N N . LYS B 1 242 ? -13.594 -12.234 -20.984 1 78.88 242 LYS B N 1
ATOM 4079 C CA . LYS B 1 242 ? -12.633 -11.18 -20.672 1 78.88 242 LYS B CA 1
ATOM 4080 C C . LYS B 1 242 ? -11.32 -11.766 -20.156 1 78.88 242 LYS B C 1
ATOM 4082 O O . LYS B 1 242 ? -10.242 -11.352 -20.594 1 78.88 242 LYS B O 1
ATOM 4087 N N . ASN B 1 243 ? -11.367 -12.852 -19.375 1 85.62 243 ASN B N 1
ATOM 4088 C CA . ASN B 1 243 ? -10.164 -13.445 -18.812 1 85.62 243 ASN B CA 1
ATOM 4089 C C . ASN B 1 243 ? -9.383 -14.242 -19.844 1 85.62 243 ASN B C 1
ATOM 4091 O O . ASN B 1 243 ? -8.148 -14.227 -19.844 1 85.62 243 ASN B O 1
ATOM 4095 N N . THR B 1 244 ? -10.156 -14.914 -20.641 1 87.25 244 THR B N 1
ATOM 4096 C CA . THR B 1 244 ? -9.508 -15.672 -21.703 1 87.25 244 THR B CA 1
ATOM 4097 C C . THR B 1 244 ? -8.766 -14.742 -22.656 1 87.25 244 THR B C 1
ATOM 4099 O O . THR B 1 244 ? -7.598 -14.969 -22.984 1 87.25 244 THR B O 1
ATOM 4102 N N . LEU B 1 245 ? -9.438 -13.672 -23 1 86.81 245 LEU B N 1
ATOM 4103 C CA . LEU B 1 245 ? -8.844 -12.711 -23.922 1 86.81 245 LEU B CA 1
ATOM 4104 C C . LEU B 1 245 ? -7.605 -12.07 -23.297 1 86.81 245 LEU B C 1
ATOM 4106 O O . LEU B 1 245 ? -6.605 -11.844 -23.984 1 86.81 245 LEU B O 1
ATOM 4110 N N . MET B 1 246 ? -7.73 -11.805 -22.109 1 89.88 246 MET B N 1
ATOM 4111 C CA . MET B 1 246 ? -6.59 -11.211 -21.406 1 89.88 246 MET B CA 1
ATOM 4112 C C . MET B 1 246 ? -5.41 -12.172 -21.375 1 89.88 246 MET B C 1
ATOM 4114 O O . MET B 1 246 ? -4.27 -11.773 -21.625 1 89.88 246 MET B O 1
ATOM 4118 N N . ALA B 1 247 ? -5.699 -13.438 -21.094 1 90.81 247 ALA B N 1
ATOM 4119 C CA . ALA B 1 247 ? -4.641 -14.445 -21.047 1 90.81 247 ALA B CA 1
ATOM 4120 C C . ALA B 1 247 ? -3.994 -14.609 -22.422 1 90.81 247 ALA B C 1
ATOM 4122 O O . ALA B 1 247 ? -2.768 -14.695 -22.531 1 90.81 247 ALA B O 1
ATOM 4123 N N . LEU B 1 248 ? -4.812 -14.609 -23.422 1 91.62 248 LEU B N 1
ATOM 4124 C CA . LEU B 1 248 ? -4.309 -14.75 -24.781 1 91.62 248 LEU B CA 1
ATOM 4125 C C . LEU B 1 248 ? -3.457 -13.547 -25.172 1 91.62 248 LEU B C 1
ATOM 4127 O O . LEU B 1 248 ? -2.422 -13.703 -25.828 1 91.62 248 LEU B O 1
ATOM 4131 N N . LYS B 1 249 ? -3.904 -12.398 -24.812 1 92.19 249 LYS B N 1
ATOM 4132 C CA . LYS B 1 249 ? -3.141 -11.188 -25.094 1 92.19 249 LYS B CA 1
ATOM 4133 C C . LYS B 1 249 ? -1.766 -11.242 -24.438 1 92.19 249 LYS B C 1
ATOM 4135 O O . LYS B 1 249 ? -0.758 -10.898 -25.062 1 92.19 249 LYS B O 1
ATOM 4140 N N . LEU B 1 250 ? -1.788 -11.68 -23.234 1 93.19 250 LEU B N 1
ATOM 4141 C CA . LEU B 1 250 ? -0.53 -11.766 -22.5 1 93.19 250 LEU B CA 1
ATOM 4142 C C . LEU B 1 250 ? 0.405 -12.781 -23.141 1 93.19 250 LEU B C 1
ATOM 4144 O O . LEU B 1 250 ? 1.612 -12.547 -23.234 1 93.19 250 LEU B O 1
ATOM 4148 N N . LEU B 1 251 ? -0.152 -13.859 -23.578 1 93.5 251 LEU B N 1
ATOM 4149 C CA . LEU B 1 251 ? 0.639 -14.875 -24.266 1 93.5 251 LEU B CA 1
ATOM 4150 C C . LEU B 1 251 ? 1.26 -14.297 -25.547 1 93.5 251 LEU B C 1
ATOM 4152 O O . LEU B 1 251 ? 2.459 -14.453 -25.781 1 93.5 251 LEU B O 1
ATOM 4156 N N . ARG B 1 252 ? 0.492 -13.617 -26.25 1 92.56 252 ARG B N 1
ATOM 4157 C CA . ARG B 1 252 ? 0.945 -13.031 -27.5 1 92.56 252 ARG B CA 1
ATOM 4158 C C . ARG B 1 252 ? 2.023 -11.984 -27.266 1 92.56 252 ARG B C 1
ATOM 4160 O O . ARG B 1 252 ? 3.035 -11.945 -27.969 1 92.56 252 ARG B O 1
ATOM 4167 N N . GLU B 1 253 ? 1.81 -11.141 -26.312 1 92.94 253 GLU B N 1
ATOM 4168 C CA . GLU B 1 253 ? 2.756 -10.07 -26 1 92.94 253 GLU B CA 1
ATOM 4169 C C . GLU B 1 253 ? 4.102 -10.641 -25.562 1 92.94 253 GLU B C 1
ATOM 4171 O O . GLU B 1 253 ? 5.152 -10.148 -25.984 1 92.94 253 GLU B O 1
ATOM 4176 N N . ASN B 1 254 ? 4.043 -11.602 -24.75 1 92.06 254 ASN B N 1
ATOM 4177 C CA . ASN B 1 254 ? 5.289 -12.211 -24.297 1 92.06 254 ASN B CA 1
ATOM 4178 C C . ASN B 1 254 ? 6.004 -12.938 -25.438 1 92.06 254 ASN B C 1
ATOM 4180 O O . ASN B 1 254 ? 7.223 -12.852 -25.562 1 92.06 254 ASN B O 1
ATOM 4184 N N . TYR B 1 255 ? 5.207 -13.602 -26.203 1 92.19 255 TYR B N 1
ATOM 4185 C CA . TYR B 1 255 ? 5.773 -14.281 -27.375 1 92.19 255 TYR B CA 1
ATOM 4186 C C . TYR B 1 255 ? 6.492 -13.297 -28.281 1 92.19 255 TYR B C 1
ATOM 4188 O O . TYR B 1 255 ? 7.633 -13.539 -28.688 1 92.19 255 TYR B O 1
ATOM 4196 N N . SER B 1 256 ? 5.848 -12.211 -28.562 1 91.19 256 SER B N 1
ATOM 4197 C CA . SER B 1 256 ? 6.418 -11.188 -29.438 1 91.19 256 SER B CA 1
ATOM 4198 C C . SER B 1 256 ? 7.684 -10.594 -28.828 1 91.19 256 SER B C 1
ATOM 4200 O O . SER B 1 256 ? 8.68 -10.406 -29.531 1 91.19 256 SER B O 1
ATOM 4202 N N . LEU B 1 257 ? 7.602 -10.352 -27.594 1 90.19 257 LEU B N 1
ATOM 4203 C CA . LEU B 1 257 ? 8.742 -9.758 -26.891 1 90.19 257 LEU B CA 1
ATOM 4204 C C . LEU B 1 257 ? 9.938 -10.703 -26.906 1 90.19 257 LEU B C 1
ATOM 4206 O O . LEU B 1 257 ? 11.055 -10.289 -27.234 1 90.19 257 LEU B O 1
ATOM 4210 N N . TRP B 1 258 ? 9.75 -11.938 -26.672 1 90.5 258 TRP B N 1
ATOM 4211 C CA . TRP B 1 258 ? 10.844 -12.891 -26.531 1 90.5 258 TRP B CA 1
ATOM 4212 C C . TRP B 1 258 ? 11.422 -13.266 -27.891 1 90.5 258 TRP B C 1
ATOM 4214 O O . TRP B 1 258 ? 12.633 -13.461 -28.016 1 90.5 258 TRP B O 1
ATOM 4224 N N . THR B 1 259 ? 10.57 -13.406 -28.812 1 89.94 259 THR B N 1
ATOM 4225 C CA . THR B 1 259 ? 11.039 -13.734 -30.156 1 89.94 259 THR B CA 1
ATOM 4226 C C . THR B 1 259 ? 11.883 -12.602 -30.719 1 89.94 259 THR B C 1
ATOM 4228 O O . THR B 1 259 ? 12.805 -12.836 -31.5 1 89.94 259 THR B O 1
ATOM 4231 N N . SER B 1 260 ? 11.547 -11.367 -30.328 1 88.12 260 SER B N 1
ATOM 4232 C CA . SER B 1 260 ? 12.312 -10.211 -30.797 1 88.12 260 SER B CA 1
ATOM 4233 C C . SER B 1 260 ? 13.711 -10.188 -30.172 1 88.12 260 SER B C 1
ATOM 4235 O O . SER B 1 260 ? 14.625 -9.562 -30.719 1 88.12 260 SER B O 1
ATOM 4237 N N . GLN B 1 261 ? 13.867 -10.883 -29.094 1 84.19 261 GLN B N 1
ATOM 4238 C CA . GLN B 1 261 ? 15.133 -10.891 -28.375 1 84.19 261 GLN B CA 1
ATOM 4239 C C . GLN B 1 261 ? 16 -12.062 -28.812 1 84.19 261 GLN B C 1
ATOM 4241 O O . GLN B 1 261 ? 17.172 -12.148 -28.453 1 84.19 261 GLN B O 1
ATOM 4246 N N . LEU B 1 262 ? 15.398 -13.023 -29.531 1 84.56 262 LEU B N 1
ATOM 4247 C CA . LEU B 1 262 ? 16.156 -14.164 -30.031 1 84.56 262 LEU B CA 1
ATOM 4248 C C . LEU B 1 262 ? 17 -13.766 -31.234 1 84.56 262 LEU B C 1
ATOM 4250 O O . LEU B 1 262 ? 16.578 -12.938 -32.062 1 84.56 262 LEU B O 1
ATOM 4254 N N . PRO B 1 263 ? 18.312 -14.188 -31.188 1 75 263 PRO B N 1
ATOM 4255 C CA . PRO B 1 263 ? 19.141 -13.906 -32.375 1 75 263 PRO B CA 1
ATOM 4256 C C . PRO B 1 263 ? 18.547 -14.492 -33.656 1 75 263 PRO B C 1
ATOM 4258 O O . PRO B 1 263 ? 17.969 -15.578 -33.625 1 75 263 PRO B O 1
ATOM 4261 N N . HIS B 1 264 ? 18.281 -13.617 -34.688 1 60.31 264 HIS B N 1
ATOM 4262 C CA . HIS B 1 264 ? 17.875 -14.102 -36 1 60.31 264 HIS B CA 1
ATOM 4263 C C . HIS B 1 264 ? 19.078 -14.625 -36.781 1 60.31 264 HIS B C 1
ATOM 4265 O O . HIS B 1 264 ? 20.203 -14.133 -36.594 1 60.31 264 HIS B O 1
#

Nearest PDB structures (foldseek):
  8dgp-assembly2_D  TM=9.818E-01  e=2.831E-19  Homo sapiens
  7v9b-assembly1_A  TM=9.767E-01  e=5.488E-19  Homo sapiens
  6twz-assembly1_A  TM=9.769E-01  e=8.037E-17  Homo sapiens
  5ltw-assembly3_I  TM=9.669E-01  e=1.558E-16  Homo sapiens
  3spr-assembly1_A-2  TM=9.636E-01  e=1.859E-16  Homo sapiens

Solvent-accessible surface area (backbone atoms only — not comparable to full-atom values): 27856 Å² total; per-residue (Å²): 132,85,80,76,77,81,64,84,79,86,74,88,78,81,85,81,94,85,78,96,46,71,89,66,36,60,63,50,46,52,49,48,48,27,52,49,48,22,51,53,21,53,72,31,68,36,33,66,58,14,33,59,32,36,47,58,55,46,65,65,52,47,68,68,51,73,67,56,47,48,50,43,56,52,18,51,48,54,50,45,47,54,40,50,52,22,35,52,45,42,50,52,50,50,51,52,37,56,74,70,65,51,62,88,54,42,67,60,49,51,52,53,37,49,52,41,46,49,52,45,46,52,56,37,51,50,52,43,46,45,37,66,72,17,37,58,74,38,48,87,50,61,70,57,47,24,50,51,26,30,50,45,12,51,38,24,45,57,45,27,71,77,43,60,72,69,60,17,53,50,23,44,52,52,13,51,53,25,25,50,53,14,44,55,48,22,71,72,67,43,60,59,52,36,39,66,48,42,44,32,42,41,53,46,19,48,44,27,41,76,73,62,74,32,53,64,60,16,39,51,46,21,46,51,49,35,52,49,20,59,72,47,48,82,70,55,74,87,79,81,47,66,42,28,50,50,39,42,50,50,26,50,51,51,31,54,54,51,58,70,68,46,89,128,131,85,78,76,76,79,65,83,79,85,78,85,77,81,87,82,94,84,77,97,47,72,92,71,34,62,64,48,46,51,51,48,49,29,52,50,49,22,51,52,20,52,72,31,68,36,33,66,59,16,33,61,32,37,48,57,57,47,65,65,53,49,69,68,53,72,68,55,48,48,50,43,56,51,17,51,48,54,52,43,46,53,39,51,53,22,35,53,44,43,49,51,50,50,52,54,36,57,74,71,65,52,63,87,52,43,67,59,49,51,51,53,38,50,52,40,47,49,50,43,48,53,54,35,51,51,52,45,46,44,38,66,73,17,38,59,75,39,48,85,50,62,69,57,47,25,50,51,26,31,51,44,12,50,38,24,43,57,44,26,72,76,42,60,72,69,61,16,52,50,23,44,50,51,13,51,51,26,26,50,52,16,43,55,51,24,71,72,68,44,61,60,52,37,40,67,47,41,44,30,41,40,54,45,17,48,43,26,40,75,73,62,74,31,53,66,62,16,39,50,44,21,47,52,51,36,52,50,18,58,70,48,48,82,70,57,75,89,81,80,48,67,42,29,52,50,40,42,49,49,27,49,53,51,31,54,54,51,58,70,70,46,88,129

Foldseek 3Di:
DQPQQLDDQPDPDDDDDDDVDDPVPVVVVLLVVLLVQLVVCVVVVVLVSNCVSLLVVLQPLAEDDPSSLSSNLVSLCVVLVVLLVVLVVLVVVLVVCVVVVPPVCNVVSVVVSVVSLVVLVVSLVVLLCSLVPGHCVSDDDLLSNLQSLLSNLVSLCSNLVSDDDPSNVVSLVSSLVSLVSSLVSCVVHHALLDLSNLSSLQVNLVSCVPPVVNNPVSLVSLVVSLVRNVVCVVVDPDDSPPSSVVSSVSSVVVNVVSVVVDDD/DQPQDPPPQPDPDDDDDDDVDDPCPVVVVLLVVLLVQLVVCVVVVVLVSNCVSLLVVLQPLAEDDPSSLSSNLVSLCVQLVVLLVVLVVLVVVLVVCVVVVPPVCNVVSVVVSVVSLVVLVVSLVVLLCSLVPGHCVSDDDLLSNLQSLLSNLVSLCSNLVSDDDPSNVVSLVSSLVSLVSSLVSCVVHHQLLDLSNLSSLQVNLVSCVPPVVNNPVSLVSLVVSLVRNVVCVVVVPDDRPPSSVVSSVSSVVVNVVSVVVDDD

Secondary structure (DSSP, 8-state):
------------------SS-STTHHHHHHHHHHHHHHHHHHHTT-HHHHHHHHHHHHTTSSPPPHHHHHHHHHHHHHHHHHHHHHHHHHHHHHHHHHHHT--TTHHHHHHHHHHHHHHHHHHHHHHHHHIIIIITTT---HHHHHHHHHHHHHHHHHHHHH--HHHHHHHHHHHHHHHHHHHHHHHHHS-TT-HHHHHHHHHHHHHHHHTS--HHHHHHHHHHHHHHHHHTGGG--SSTHHHHHHHHHHHHHHHHHHHHHS--/------------------SS-STTHHHHHHHHHHHHHHHHHHHTT-HHHHHHHHHHHHTTSSPPPHHHHHHHHHHHHHHHHHHHHHHHHHHHHHHHHHHHT--TTHHHHHHHHHHHHHHHHHHHHHHHHHIIIIITTT---HHHHHHHHHHHHHHHHHHHHH--HHHHHHHHHHHHHHHHHHHHHHHHHS-TT-HHHHHHHHHHHHHHHHTS--HHHHHHHHHHHHHHHHHTGGG--SSTHHHHHHHHHHHHHHHHHHHHHS--